Protein AF-0000000073397667 (afdb_homodimer)

Foldseek 3Di:
DDDDDDPCLQFPKAFDDKDWDDDDPVWTKMKTWIQGSVGDIDIAIAIEAQAKEFEWEAEPVQKTKWKWFDDVVVGGTAIATFMDGDDPPDDHVNRHQVRCCQAFVKGAFKKFWQDKDDPDPRHYPYIYTYIYGYRIDHGDHHYDPPGDMDMDIDHLVRLVVCLVVVVHDDPVRNVNSVSVVCPVVVVDDTDDMDGD/DDDDDDPCLQFPKAFDDKDWDDDDPVWTKMKTWIQGSVGDIDIAIAIEAQAKEFEWEAEPVQKTKWKWFDDVVVGGTAIATFMDGDDPPDDHVNRHQVRCCQAFVKGAFKKFWQDKDDPDPRHYPYIYTYIYGYRIDHGDHHYDPPGDMDMDIDHLVRLVVCLVVVVHDDVVRNVNSVSVVCPVVVVDDTDDMDGD

Solvent-accessible surface area (backbone atoms only — not comparable to full-atom values): 21170 Å² total; per-residue (Å²): 130,83,75,77,84,84,56,52,93,68,37,47,65,41,82,75,44,77,42,81,75,42,83,55,97,83,49,35,31,35,42,27,38,27,33,41,68,86,63,48,74,48,80,46,57,33,34,62,49,83,28,30,25,33,38,45,40,36,44,96,86,59,36,32,53,34,31,36,33,46,25,71,50,68,70,44,67,42,68,36,49,47,56,44,67,47,51,92,95,52,53,68,66,60,39,40,55,50,36,39,23,27,73,66,10,30,47,56,54,34,35,26,68,66,48,55,36,23,50,40,49,81,38,22,42,35,37,36,40,34,30,41,29,30,67,64,41,87,57,69,58,53,65,56,92,91,58,60,71,46,75,49,73,44,44,64,69,51,50,53,49,33,41,67,71,48,74,40,29,43,41,68,42,49,50,50,51,56,50,47,51,34,41,76,72,56,78,40,76,76,64,69,79,40,68,127,130,82,74,78,84,85,56,53,92,68,37,46,65,42,82,73,45,77,40,82,76,41,83,55,98,83,49,35,31,35,42,26,38,28,34,40,66,86,63,48,74,47,80,47,55,30,35,62,49,83,29,31,26,33,37,44,40,37,44,94,87,61,34,31,53,34,31,38,33,46,25,70,49,68,70,45,68,41,67,34,49,45,58,45,68,46,53,91,93,52,52,68,65,60,40,38,55,50,37,40,23,27,72,65,9,31,47,57,54,34,35,27,65,66,49,56,35,24,51,41,50,81,38,24,42,36,38,34,40,34,30,42,30,30,67,64,42,87,58,68,59,53,65,55,91,92,59,62,72,45,74,50,75,46,45,63,69,50,51,54,49,33,41,66,71,47,75,39,29,44,40,67,41,47,50,51,51,55,49,47,52,33,42,75,73,56,79,39,77,77,63,69,79,40,66,127

pLDDT: mean 97.33, std 3.92, range [56.72, 98.94]

Organism: Burkholderia thailandensis (strain ATCC 700388 / DSM 13276 / CCUG 48851 / CIP 106301 / E264) (NCBI:txid271848)

Secondary structure (DSSP, 8-state):
-PPPP--HHHH--EEEEEEEEEE-SS-EEEEEEEE-TTS-EEEEEEEE---EEEEEEB-TTS-EEEEEEEETTTTEEEEE--EEEPPTT--HHHHHHHHHHHHH--EEEEEEEEEEEBS-TTTB---EEEEEEEEEE-----PPTT--EEEEEE-HHHHHHHHHTTS--BHHHHHHHHHHHHHHHTSS----EE--/-PPPP--HHHH--EEEEEEEEEE-SS-EEEEEEEE-TTS-EEEEEEEE---EEEEEEB-TTS-EEEEEEEETTTTEEEEE--EEEPPTT--HHHHHHHHHHHHH--EEEEEEEEEEEBS-TTTB---EEEEEEEEEE-----PPTT--EEEEEE-HHHHHHHHHTTS--BHHHHHHHHHHHHHHHTSS----EE--

Sequence (392 aa):
MADLPNHDATLTETCIESEPVYDGSFLKVKRDTVRLPDGKHATREYVTHPGAVMVIPLFDDGRVLMESQYRYPIGKVMAEFPAGKLDPDEGALACAVRELREETGYTAREYVFLTRIHPIISYSTEFIDIYLARGLTAGERKLDDGEFLETFTATLPDLLEWVRTGQITDVKTIIGTMWLEKAMSGAWPLGSVIRPMADLPNHDATLTETCIESEPVYDGSFLKVKRDTVRLPDGKHATREYVTHPGAVMVIPLFDDGRVLMESQYRYPIGKVMAEFPAGKLDPDEGALACAVRELREETGYTAREYVFLTRIHPIISYSTEFIDIYLARGLTAGERKLDDGEFLETFTATLPDLLEWVRTGQITDVKTIIGTMWLEKAMSGAWPLGSVIRP

Structure (mmCIF, N/CA/C/O backbone):
data_AF-0000000073397667-model_v1
#
loop_
_entity.id
_entity.type
_entity.pdbx_description
1 polymer 'GDP-mannose pyrophosphatase'
#
loop_
_atom_site.group_PDB
_atom_site.id
_atom_site.type_symbol
_atom_site.label_atom_id
_atom_site.label_alt_id
_atom_site.label_comp_id
_atom_site.label_asym_id
_atom_site.label_entity_id
_atom_site.label_seq_id
_atom_site.pdbx_PDB_ins_code
_atom_site.Cartn_x
_atom_site.Cartn_y
_atom_site.Cartn_z
_atom_site.occupancy
_atom_site.B_iso_or_equiv
_atom_site.auth_seq_id
_atom_site.auth_comp_id
_atom_site.auth_asym_id
_atom_site.auth_atom_id
_atom_site.pdbx_PDB_model_num
ATOM 1 N N . MET A 1 1 ? 17.766 4.094 18.828 1 56.72 1 MET A N 1
ATOM 2 C CA . MET A 1 1 ? 16.844 4.441 17.766 1 56.72 1 MET A CA 1
ATOM 3 C C . MET A 1 1 ? 15.578 5.102 18.312 1 56.72 1 MET A C 1
ATOM 5 O O . MET A 1 1 ? 15.094 4.723 19.391 1 56.72 1 MET A O 1
ATOM 9 N N . ALA A 1 2 ? 15.203 6.266 17.719 1 76.38 2 ALA A N 1
ATOM 10 C CA . ALA A 1 2 ? 14.141 7.059 18.328 1 76.38 2 ALA A CA 1
ATOM 11 C C . ALA A 1 2 ? 12.781 6.383 18.156 1 76.38 2 ALA A C 1
ATOM 13 O O . ALA A 1 2 ? 12.516 5.773 17.109 1 76.38 2 ALA A O 1
ATOM 14 N N . ASP A 1 3 ? 12.094 6.223 19.219 1 90.75 3 ASP A N 1
ATOM 15 C CA . ASP A 1 3 ? 10.711 5.75 19.172 1 90.75 3 ASP A CA 1
ATOM 16 C C . ASP A 1 3 ? 9.805 6.781 18.516 1 90.75 3 ASP A C 1
ATOM 18 O O . ASP A 1 3 ? 10.117 7.973 18.484 1 90.75 3 ASP A O 1
ATOM 22 N N . LEU A 1 4 ? 8.812 6.215 17.844 1 95.62 4 LEU A N 1
ATOM 23 C CA . LEU A 1 4 ? 7.773 7.117 17.344 1 95.62 4 LEU A CA 1
ATOM 24 C C . LEU A 1 4 ? 7.133 7.891 18.5 1 95.62 4 LEU A C 1
ATOM 26 O O . LEU A 1 4 ? 6.988 7.363 19.594 1 95.62 4 LEU A O 1
ATOM 30 N N . PRO A 1 5 ? 6.805 9.141 18.219 1 94.81 5 PRO A N 1
ATOM 31 C CA . PRO A 1 5 ? 6.047 9.844 19.25 1 94.81 5 PRO A CA 1
ATOM 32 C C . PRO A 1 5 ? 4.715 9.164 19.562 1 94.81 5 PRO A C 1
ATOM 34 O O . PRO A 1 5 ? 4.078 8.609 18.672 1 94.81 5 PRO A O 1
ATOM 37 N N . ASN A 1 6 ? 4.375 9.18 20.844 1 95 6 ASN A N 1
ATOM 38 C CA . ASN A 1 6 ? 3.102 8.617 21.266 1 95 6 ASN A CA 1
ATOM 39 C C . ASN A 1 6 ? 2.039 9.703 21.438 1 95 6 ASN A C 1
ATOM 41 O O . ASN A 1 6 ? 2.094 10.492 22.375 1 95 6 ASN A O 1
ATOM 45 N N . HIS A 1 7 ? 1.062 9.719 20.547 1 96.31 7 HIS A N 1
ATOM 46 C CA . HIS A 1 7 ? -0.001 10.711 20.594 1 96.31 7 HIS A CA 1
ATOM 47 C C . HIS A 1 7 ? -1.364 10.062 20.781 1 96.31 7 HIS A C 1
ATOM 49 O O . HIS A 1 7 ? -2.393 10.641 20.438 1 96.31 7 HIS A O 1
ATOM 55 N N . ASP A 1 8 ? -1.422 8.852 21.312 1 95.56 8 ASP A N 1
ATOM 56 C CA . ASP A 1 8 ? -2.643 8.062 21.453 1 95.56 8 ASP A CA 1
ATOM 57 C C . ASP A 1 8 ? -3.674 8.805 22.312 1 95.56 8 ASP A C 1
ATOM 59 O O . ASP A 1 8 ? -4.859 8.82 21.969 1 95.56 8 ASP A O 1
ATOM 63 N N . ALA A 1 9 ? -3.227 9.414 23.375 1 93.5 9 ALA A N 1
ATOM 64 C CA . ALA A 1 9 ? -4.125 10.047 24.344 1 93.5 9 ALA A CA 1
ATOM 65 C C . ALA A 1 9 ? -4.895 11.203 23.703 1 93.5 9 ALA A C 1
ATOM 67 O O . ALA A 1 9 ? -6.043 11.469 24.047 1 93.5 9 ALA A O 1
ATOM 68 N N . THR A 1 10 ? -4.293 11.773 22.672 1 96.06 10 THR A N 1
ATOM 69 C CA . THR A 1 10 ? -4.879 13.008 22.156 1 96.06 10 THR A CA 1
ATOM 70 C C . THR A 1 10 ? -5.605 12.742 20.828 1 96.06 10 THR A C 1
ATOM 72 O O . THR A 1 10 ? -6.414 13.562 20.391 1 96.06 10 THR A O 1
ATOM 75 N N . LEU A 1 11 ? -5.355 11.547 20.234 1 98.12 11 LEU A N 1
ATOM 76 C CA . LEU A 1 11 ? -5.812 11.422 18.859 1 98.12 11 LEU A CA 1
ATOM 77 C C . LEU A 1 11 ? -6.82 10.281 18.719 1 98.12 11 LEU A C 1
ATOM 79 O O . LEU A 1 11 ? -7.531 10.195 17.719 1 98.12 11 LEU A O 1
ATOM 83 N N . THR A 1 12 ? -6.91 9.469 19.688 1 98.25 12 THR A N 1
ATOM 84 C CA . THR A 1 12 ? -7.652 8.219 19.547 1 98.25 12 THR A CA 1
ATOM 85 C C . THR A 1 12 ? -9.148 8.484 19.422 1 98.25 12 THR A C 1
ATOM 87 O O . THR A 1 12 ? -9.695 9.328 20.125 1 98.25 12 THR A O 1
ATOM 90 N N . GLU A 1 13 ? -9.766 7.789 18.516 1 98.38 13 GLU A N 1
ATOM 91 C CA . GLU A 1 13 ? -11.219 7.758 18.359 1 98.38 13 GLU A CA 1
ATOM 92 C C . GLU A 1 13 ? -11.812 6.512 19.016 1 98.38 13 GLU A C 1
ATOM 94 O O . GLU A 1 13 ? -11.164 5.473 19.094 1 98.38 13 GLU A O 1
ATOM 99 N N . THR A 1 14 ? -13.047 6.676 19.406 1 98.06 14 THR A N 1
ATOM 100 C CA . THR A 1 14 ? -13.703 5.551 20.062 1 98.06 14 THR A CA 1
ATOM 101 C C . THR A 1 14 ? -14.992 5.18 19.344 1 98.06 14 THR A C 1
ATOM 103 O O . THR A 1 14 ? -15.805 6.051 19.031 1 98.06 14 THR A O 1
ATOM 106 N N . CYS A 1 15 ? -15.188 3.949 19.156 1 98.5 15 CYS A N 1
ATOM 107 C CA . CYS A 1 15 ? -16.406 3.465 18.516 1 98.5 15 CYS A CA 1
ATOM 108 C C . CYS A 1 15 ? -17.594 3.588 19.438 1 98.5 15 CYS A C 1
ATOM 110 O O . CYS A 1 15 ? -17.531 3.178 20.609 1 98.5 15 CYS A O 1
ATOM 112 N N . ILE A 1 16 ? -18.625 4.113 18.969 1 98.62 16 ILE A N 1
ATOM 113 C CA . ILE A 1 16 ? -19.891 4.227 19.703 1 98.62 16 ILE A CA 1
ATOM 114 C C . ILE A 1 16 ? -20.875 3.178 19.203 1 98.62 16 ILE A C 1
ATOM 116 O O . ILE A 1 16 ? -21.547 2.518 20 1 98.62 16 ILE A O 1
ATOM 120 N N . GLU A 1 17 ? -21 3.111 17.891 1 98.56 17 GLU A N 1
ATOM 121 C CA . GLU A 1 17 ? -21.906 2.174 17.234 1 98.56 17 GLU A CA 1
ATOM 122 C C . GLU A 1 17 ? -21.312 1.657 15.93 1 98.56 17 GLU A C 1
ATOM 124 O O . GLU A 1 17 ? -20.656 2.404 15.203 1 98.56 17 GLU A O 1
ATOM 129 N N . SER A 1 18 ? -21.594 0.411 15.688 1 98.62 18 SER A N 1
ATOM 130 C CA . SER A 1 18 ? -21.109 -0.232 14.469 1 98.62 18 SER A CA 1
ATOM 131 C C . SER A 1 18 ? -22.219 -0.971 13.742 1 98.62 18 SER A C 1
ATOM 133 O O . SER A 1 18 ? -23.031 -1.655 14.375 1 98.62 18 SER A O 1
ATOM 135 N N . GLU A 1 19 ? -22.188 -0.852 12.43 1 98.25 19 GLU A N 1
ATOM 136 C CA . GLU A 1 19 ? -23.219 -1.538 11.648 1 98.25 19 GLU A CA 1
ATOM 137 C C . GLU A 1 19 ? -22.656 -2.014 10.305 1 98.25 19 GLU A C 1
ATOM 139 O O . GLU A 1 19 ? -22.016 -1.243 9.586 1 98.25 19 GLU A O 1
ATOM 144 N N . PRO A 1 20 ? -22.906 -3.24 9.961 1 98.56 20 PRO A N 1
ATOM 145 C CA . PRO A 1 20 ? -22.625 -3.648 8.578 1 98.56 20 PRO A CA 1
ATOM 146 C C . PRO A 1 20 ? -23.547 -2.99 7.562 1 98.56 20 PRO A C 1
ATOM 148 O O . PRO A 1 20 ? -24.766 -3.008 7.73 1 98.56 20 PRO A O 1
ATOM 151 N N . VAL A 1 21 ? -23 -2.367 6.5 1 98.69 21 VAL A N 1
ATOM 152 C CA . VAL A 1 21 ? -23.859 -1.616 5.594 1 98.69 21 VAL A CA 1
ATOM 153 C C . VAL A 1 21 ? -23.797 -2.234 4.199 1 98.69 21 VAL A C 1
ATOM 155 O O . VAL A 1 21 ? -24.656 -1.963 3.355 1 98.69 21 VAL A O 1
ATOM 158 N N . TYR A 1 22 ? -22.859 -2.986 3.881 1 98.62 22 TYR A N 1
ATOM 159 C CA . TYR A 1 22 ? -22.766 -3.742 2.637 1 98.62 22 TYR A CA 1
ATOM 160 C C . TYR A 1 22 ? -22.109 -5.102 2.871 1 98.62 22 TYR A C 1
ATOM 162 O O . TYR A 1 22 ? -20.984 -5.18 3.387 1 98.62 22 TYR A O 1
ATOM 170 N N . ASP A 1 23 ? -22.75 -6.176 2.518 1 98.25 23 ASP A N 1
ATOM 171 C CA . ASP A 1 23 ? -22.297 -7.555 2.688 1 98.25 23 ASP A CA 1
ATOM 172 C C . ASP A 1 23 ? -22.297 -8.297 1.354 1 98.25 23 ASP A C 1
ATOM 174 O O . ASP A 1 23 ? -23.125 -9.18 1.13 1 98.25 23 ASP A O 1
ATOM 178 N N . GLY A 1 24 ? -21.312 -7.918 0.524 1 97.56 24 GLY A N 1
ATOM 179 C CA . GLY A 1 24 ? -21.172 -8.539 -0.784 1 97.56 24 GLY A CA 1
ATOM 180 C C . GLY A 1 24 ? -20.469 -9.883 -0.739 1 97.56 24 GLY A C 1
ATOM 181 O O . GLY A 1 24 ? -20.094 -10.359 0.335 1 97.56 24 GLY A O 1
ATOM 182 N N . SER A 1 25 ? -20.375 -10.5 -1.89 1 95.81 25 SER A N 1
ATOM 183 C CA . SER A 1 25 ? -19.703 -11.797 -1.963 1 95.81 25 SER A CA 1
ATOM 184 C C . SER A 1 25 ? -18.203 -11.664 -1.738 1 95.81 25 SER A C 1
ATOM 186 O O . SER A 1 25 ? -17.562 -12.594 -1.252 1 95.81 25 SER A O 1
ATOM 188 N N . PHE A 1 26 ? -17.672 -10.523 -2.109 1 96.5 26 PHE A N 1
ATOM 189 C CA . PHE A 1 26 ? -16.234 -10.297 -2.039 1 96.5 26 PHE A CA 1
ATOM 190 C C . PHE A 1 26 ? -15.898 -9.211 -1.025 1 96.5 26 PHE A C 1
ATOM 192 O O . PHE A 1 26 ? -14.984 -9.367 -0.216 1 96.5 26 PHE A O 1
ATOM 199 N N . LEU A 1 27 ? -16.672 -8.117 -0.937 1 98.31 27 LEU A N 1
ATOM 200 C CA . LEU A 1 27 ? -16.406 -6.977 -0.066 1 98.31 27 LEU A CA 1
ATOM 201 C C . LEU A 1 27 ? -17.422 -6.918 1.067 1 98.31 27 LEU A C 1
ATOM 203 O O . LEU A 1 27 ? -18.609 -7.176 0.854 1 98.31 27 LEU A O 1
ATOM 207 N N . LYS A 1 28 ? -16.953 -6.527 2.191 1 98.62 28 LYS A N 1
ATOM 208 C CA . LYS A 1 28 ? -17.781 -6.191 3.346 1 98.62 28 LYS A CA 1
ATOM 209 C C . LYS A 1 28 ? -17.484 -4.777 3.84 1 98.62 28 LYS A C 1
ATOM 211 O O . LYS A 1 28 ? -16.328 -4.41 4.035 1 98.62 28 LYS A O 1
ATOM 216 N N . VAL A 1 29 ? -18.547 -3.979 4.043 1 98.88 29 VAL A N 1
ATOM 217 C CA . VAL A 1 29 ? -18.359 -2.596 4.477 1 98.88 29 VAL A CA 1
ATOM 218 C C . VAL A 1 29 ? -19.109 -2.367 5.789 1 98.88 29 VAL A C 1
ATOM 220 O O . VAL A 1 29 ? -20.25 -2.797 5.945 1 98.88 29 VAL A O 1
ATOM 223 N N . LYS A 1 30 ? -18.453 -1.734 6.691 1 98.88 30 LYS A N 1
ATOM 224 C CA . LYS A 1 30 ? -19.078 -1.259 7.926 1 98.88 30 LYS A CA 1
ATOM 225 C C . LYS A 1 30 ? -19.141 0.265 7.953 1 98.88 30 LYS A C 1
ATOM 227 O O . LYS A 1 30 ? -18.359 0.941 7.281 1 98.88 30 LYS A O 1
ATOM 232 N N . ARG A 1 31 ? -20.094 0.757 8.664 1 98.81 31 ARG A N 1
ATOM 233 C CA . ARG A 1 31 ? -20.234 2.166 9.023 1 98.81 31 ARG A CA 1
ATOM 234 C C . ARG A 1 31 ? -20.359 2.34 10.531 1 98.81 31 ARG A C 1
ATOM 236 O O . ARG A 1 31 ? -21.312 1.836 11.141 1 98.81 31 ARG A O 1
ATOM 243 N N . ASP A 1 32 ? -19.469 3.061 11.062 1 98.81 32 ASP A N 1
ATOM 244 C CA . ASP A 1 32 ? -19.453 3.246 12.508 1 98.81 32 ASP A CA 1
ATOM 245 C C . ASP A 1 32 ? -19.656 4.715 12.875 1 98.81 32 ASP A C 1
ATOM 247 O O . ASP A 1 32 ? -19.281 5.605 12.109 1 98.81 32 ASP A O 1
ATOM 251 N N . THR A 1 33 ? -20.359 4.922 13.93 1 98.69 33 THR A N 1
ATOM 252 C CA . THR A 1 33 ? -20.312 6.211 14.609 1 98.69 33 THR A CA 1
ATOM 253 C C . THR A 1 33 ? -19.219 6.234 15.664 1 98.69 33 THR A C 1
ATOM 255 O O . THR A 1 33 ? -19.094 5.312 16.469 1 98.69 33 THR A O 1
ATOM 258 N N . VAL A 1 34 ? -18.438 7.285 15.609 1 98.56 34 VAL A N 1
ATOM 259 C CA . VAL A 1 34 ? -17.297 7.336 16.531 1 98.56 34 VAL A CA 1
ATOM 260 C C . VAL A 1 34 ? -17.328 8.648 17.312 1 98.56 34 VAL A C 1
ATOM 262 O O . VAL A 1 34 ? -17.938 9.625 16.875 1 98.56 34 VAL A O 1
ATOM 265 N N . ARG A 1 35 ? -16.75 8.609 18.469 1 98.56 35 ARG A N 1
ATOM 266 C CA . ARG A 1 35 ? -16.438 9.82 19.219 1 98.56 35 ARG A CA 1
ATOM 267 C C . ARG A 1 35 ? -15.023 10.312 18.906 1 98.56 35 ARG A C 1
ATOM 269 O O . ARG A 1 35 ? -14.055 9.555 19.016 1 98.56 35 ARG A O 1
ATOM 276 N N . LEU A 1 36 ? -14.977 11.531 18.547 1 98.19 36 LEU A N 1
ATOM 277 C CA . LEU A 1 36 ? -13.703 12.172 18.219 1 98.19 36 LEU A CA 1
ATOM 278 C C . LEU A 1 36 ? -13.016 12.688 19.484 1 98.19 36 LEU A C 1
ATOM 280 O O . LEU A 1 36 ? -13.617 12.703 20.562 1 98.19 36 LEU A O 1
ATOM 284 N N . PRO A 1 37 ? -11.734 13.062 19.359 1 96.94 37 PRO A N 1
ATOM 285 C CA . PRO A 1 37 ? -11 13.57 20.516 1 96.94 37 PRO A CA 1
ATOM 286 C C . PRO A 1 37 ? -11.688 14.766 21.172 1 96.94 37 PRO A C 1
ATOM 288 O O . PRO A 1 37 ? -11.57 14.961 22.391 1 96.94 37 PRO A O 1
ATOM 291 N N . ASP A 1 38 ? -12.43 15.508 20.453 1 96.69 38 ASP A N 1
ATOM 292 C CA . ASP A 1 38 ? -13.086 16.688 21 1 96.69 38 ASP A CA 1
ATOM 293 C C . ASP A 1 38 ? -14.477 16.344 21.531 1 96.69 38 ASP A C 1
ATOM 295 O O . ASP A 1 38 ? -15.234 17.234 21.922 1 96.69 38 ASP A O 1
ATOM 299 N N . GLY A 1 39 ? -14.812 15.133 21.375 1 96.94 39 GLY A N 1
ATOM 300 C CA . GLY A 1 39 ? -16.078 14.688 21.938 1 96.94 39 GLY A CA 1
ATOM 301 C C . GLY A 1 39 ? -17.188 14.625 20.906 1 96.94 39 GLY A C 1
ATOM 302 O O . GLY A 1 39 ? -18.219 13.984 21.141 1 96.94 39 GLY A O 1
ATOM 303 N N . LYS A 1 40 ? -17.031 15.273 19.812 1 97.75 40 LYS A N 1
ATOM 304 C CA . LYS A 1 40 ? -18.047 15.242 18.766 1 97.75 40 LYS A CA 1
ATOM 305 C C . LYS A 1 40 ? -18.109 13.859 18.109 1 97.75 40 LYS A C 1
ATOM 307 O O . LYS A 1 40 ? -17.234 13.023 18.328 1 97.75 40 LYS A O 1
ATOM 312 N N . HIS A 1 41 ? -19.188 13.695 17.469 1 97.88 41 HIS A N 1
ATOM 313 C CA . HIS A 1 41 ? -19.375 12.422 16.781 1 97.88 41 HIS A CA 1
ATOM 314 C C . HIS A 1 41 ? -19.109 12.562 15.289 1 97.88 41 HIS A C 1
ATOM 316 O O . HIS A 1 41 ? -19.312 13.625 14.711 1 97.88 41 HIS A O 1
ATOM 322 N N . ALA A 1 42 ? -18.641 11.469 14.695 1 97.62 42 ALA A N 1
ATOM 323 C CA . ALA A 1 42 ? -18.406 11.383 13.258 1 97.62 42 ALA A CA 1
ATOM 324 C C . ALA A 1 42 ? -18.688 9.969 12.742 1 97.62 42 ALA A C 1
ATOM 326 O O . ALA A 1 42 ? -18.891 9.047 13.531 1 97.62 42 ALA A O 1
ATOM 327 N N . THR A 1 43 ? -18.797 9.867 11.438 1 97.88 43 THR A N 1
ATOM 328 C CA . THR A 1 43 ? -19.031 8.586 10.789 1 97.88 43 THR A CA 1
ATOM 329 C C . THR A 1 43 ? -17.75 8.062 10.141 1 97.88 43 THR A C 1
ATOM 331 O O . THR A 1 43 ? -17.016 8.828 9.516 1 97.88 43 THR A O 1
ATOM 334 N N . ARG A 1 44 ? -17.469 6.773 10.367 1 98.44 44 ARG A N 1
ATOM 335 C CA . ARG A 1 44 ? -16.406 6.062 9.688 1 98.44 44 ARG A CA 1
ATOM 336 C C . ARG A 1 44 ? -16.953 4.926 8.836 1 98.44 44 ARG A C 1
ATOM 338 O O . ARG A 1 44 ? -17.703 4.078 9.328 1 98.44 44 ARG A O 1
ATOM 345 N N . GLU A 1 45 ? -16.625 4.934 7.566 1 98.81 45 GLU A N 1
ATOM 346 C CA . GLU A 1 45 ? -16.906 3.828 6.656 1 98.81 45 GLU A CA 1
ATOM 347 C C . GLU A 1 45 ? -15.633 3.111 6.238 1 98.81 45 GLU A C 1
ATOM 349 O O . GLU A 1 45 ? -14.656 3.752 5.84 1 98.81 45 GLU A O 1
ATOM 354 N N . TYR A 1 46 ? -15.633 1.78 6.34 1 98.88 46 TYR A N 1
ATOM 355 C CA . TYR A 1 46 ? -14.414 1.053 6.008 1 98.88 46 TYR A CA 1
ATOM 356 C C . TYR A 1 46 ? -14.727 -0.384 5.605 1 98.88 46 TYR A C 1
ATOM 358 O O . TYR A 1 46 ? -15.781 -0.917 5.961 1 98.88 46 TYR A O 1
ATOM 366 N N . VAL A 1 47 ? -13.852 -0.961 4.824 1 98.88 47 VAL A N 1
ATOM 367 C CA . VAL A 1 47 ? -13.906 -2.355 4.398 1 98.88 47 VAL A CA 1
ATOM 368 C C . VAL A 1 47 ? -13.273 -3.246 5.465 1 98.88 47 VAL A C 1
ATOM 370 O O . VAL A 1 47 ? -12.188 -2.945 5.969 1 98.88 47 VAL A O 1
ATOM 373 N N . THR A 1 48 ? -13.953 -4.305 5.828 1 98.5 48 THR A N 1
ATOM 374 C CA . THR A 1 48 ? -13.328 -5.32 6.664 1 98.5 48 THR A CA 1
ATOM 375 C C . THR A 1 48 ? -12.68 -6.402 5.809 1 98.5 48 THR A C 1
ATOM 377 O O . THR A 1 48 ? -13.242 -6.824 4.797 1 98.5 48 THR A O 1
ATOM 380 N N . HIS A 1 49 ? -11.539 -6.836 6.145 1 98.12 49 HIS A N 1
ATOM 381 C CA . HIS A 1 49 ? -10.727 -7.758 5.363 1 98.12 49 HIS A CA 1
ATOM 382 C C . HIS A 1 49 ? -10.031 -8.781 6.258 1 98.12 49 HIS A C 1
ATOM 384 O O . HIS A 1 49 ? -9.555 -8.438 7.344 1 98.12 49 HIS A O 1
ATOM 390 N N . PRO A 1 50 ? -9.93 -10.023 5.863 1 97 50 PRO A N 1
ATOM 391 C CA . PRO A 1 50 ? -9.344 -11.055 6.719 1 97 50 PRO A CA 1
ATOM 392 C C . PRO A 1 50 ? -7.82 -10.969 6.789 1 97 50 PRO A C 1
ATOM 394 O O . PRO A 1 50 ? -7.199 -11.633 7.625 1 97 50 PRO A O 1
ATOM 397 N N . GLY A 1 51 ? -7.195 -10.133 5.953 1 97.56 51 GLY A N 1
ATOM 398 C CA . GLY A 1 51 ? -5.75 -10.117 5.789 1 97.56 51 GLY A CA 1
ATOM 399 C C . GLY A 1 51 ? -5.27 -10.969 4.629 1 97.56 51 GLY A C 1
ATOM 400 O O . GLY A 1 51 ? -6.047 -11.734 4.051 1 97.56 51 GLY A O 1
ATOM 401 N N . ALA A 1 52 ? -4.039 -10.797 4.262 1 98.62 52 ALA A N 1
ATOM 402 C CA . ALA A 1 52 ? -3.461 -11.516 3.133 1 98.62 52 ALA A CA 1
ATOM 403 C C . ALA A 1 52 ? -1.969 -11.766 3.34 1 98.62 52 ALA A C 1
ATOM 405 O O . ALA A 1 52 ? -1.39 -11.305 4.328 1 98.62 52 ALA A O 1
ATOM 406 N N . VAL A 1 53 ? -1.431 -12.539 2.449 1 98.81 53 VAL A N 1
ATOM 407 C CA . VAL A 1 53 ? 0.012 -12.75 2.395 1 98.81 53 VAL A CA 1
ATOM 408 C C . VAL A 1 53 ? 0.516 -12.5 0.973 1 98.81 53 VAL A C 1
ATOM 410 O O . VAL A 1 53 ? -0.247 -12.617 0.01 1 98.81 53 VAL A O 1
ATOM 413 N N . MET A 1 54 ? 1.702 -12.109 0.892 1 98.94 54 MET A N 1
ATOM 414 C CA . MET A 1 54 ? 2.471 -12.141 -0.35 1 98.94 54 MET A CA 1
ATOM 415 C C . MET A 1 54 ? 3.779 -12.898 -0.161 1 98.94 54 MET A C 1
ATOM 417 O O . MET A 1 54 ? 4.418 -12.797 0.888 1 98.94 54 MET A O 1
ATOM 421 N N . VAL A 1 55 ? 4.188 -13.594 -1.151 1 98.94 55 VAL A N 1
ATOM 422 C CA . VAL A 1 55 ? 5.422 -14.367 -1.109 1 98.94 55 VAL A CA 1
ATOM 423 C C . VAL A 1 55 ? 6.367 -13.898 -2.213 1 98.94 55 VAL A C 1
ATOM 425 O O . VAL A 1 55 ? 5.941 -13.664 -3.346 1 98.94 55 VAL A O 1
ATOM 428 N N . ILE A 1 56 ? 7.582 -13.719 -1.862 1 98.94 56 ILE A N 1
ATOM 429 C CA . ILE A 1 56 ? 8.641 -13.484 -2.836 1 98.94 56 ILE A CA 1
ATOM 430 C C . ILE A 1 56 ? 9.43 -14.773 -3.061 1 98.94 56 ILE A C 1
ATOM 432 O O . ILE A 1 56 ? 10.312 -15.117 -2.271 1 98.94 56 ILE A O 1
ATOM 436 N N . PRO A 1 57 ? 9.117 -15.469 -4.094 1 98.94 57 PRO A N 1
ATOM 437 C CA . PRO A 1 57 ? 9.898 -16.672 -4.395 1 98.94 57 PRO A CA 1
ATOM 438 C C . PRO A 1 57 ? 11.25 -16.359 -5.016 1 98.94 57 PRO A C 1
ATOM 440 O O . PRO A 1 57 ? 11.32 -15.812 -6.121 1 98.94 57 PRO A O 1
ATOM 443 N N . LEU A 1 58 ? 12.266 -16.719 -4.379 1 98.94 58 LEU A N 1
ATOM 444 C CA . LEU A 1 58 ? 13.633 -16.422 -4.801 1 98.94 58 LEU A CA 1
ATOM 445 C C . LEU A 1 58 ? 14.359 -17.703 -5.203 1 98.94 58 LEU A C 1
ATOM 447 O O . LEU A 1 58 ? 14.586 -18.578 -4.371 1 98.94 58 LEU A O 1
ATOM 451 N N . PHE A 1 59 ? 14.711 -17.766 -6.48 1 98.81 59 PHE A N 1
ATOM 452 C CA . PHE A 1 59 ? 15.469 -18.906 -6.992 1 98.81 59 PHE A CA 1
ATOM 453 C C . PHE A 1 59 ? 16.922 -18.844 -6.527 1 98.81 59 PHE A C 1
ATOM 455 O O . PHE A 1 59 ? 17.422 -17.766 -6.184 1 98.81 59 PHE A O 1
ATOM 462 N N . ASP A 1 60 ? 17.625 -19.953 -6.66 1 98 60 ASP A N 1
ATOM 463 C CA . ASP A 1 60 ? 19.016 -20.047 -6.242 1 98 60 ASP A CA 1
ATOM 464 C C . ASP A 1 60 ? 19.906 -19.141 -7.094 1 98 60 ASP A C 1
ATOM 466 O O . ASP A 1 60 ? 20.953 -18.672 -6.629 1 98 60 ASP A O 1
ATOM 470 N N . ASP A 1 61 ? 19.484 -18.875 -8.281 1 97.94 61 ASP A N 1
ATOM 471 C CA . ASP A 1 61 ? 20.328 -18.078 -9.18 1 97.94 61 ASP A CA 1
ATOM 472 C C . ASP A 1 61 ? 20.062 -16.578 -8.984 1 97.94 61 ASP A C 1
ATOM 474 O O . ASP A 1 61 ? 20.609 -15.75 -9.719 1 97.94 61 ASP A O 1
ATOM 478 N N . GLY A 1 62 ? 19.156 -16.266 -8.102 1 97.75 62 GLY A N 1
ATOM 479 C CA . GLY A 1 62 ? 18.938 -14.867 -7.762 1 97.75 62 GLY A CA 1
ATOM 480 C C . GLY A 1 62 ? 17.719 -14.273 -8.445 1 97.75 62 GLY A C 1
ATOM 481 O O . GLY A 1 62 ? 17.297 -13.156 -8.125 1 97.75 62 GLY A O 1
ATOM 482 N N . ARG A 1 63 ? 17.109 -15.016 -9.398 1 98.5 63 ARG A N 1
ATOM 483 C CA . ARG A 1 63 ? 15.883 -14.539 -10.039 1 98.5 63 ARG A CA 1
ATOM 484 C C . ARG A 1 63 ? 14.68 -14.758 -9.133 1 98.5 63 ARG A C 1
ATOM 486 O O . ARG A 1 63 ? 14.727 -15.586 -8.219 1 98.5 63 ARG A O 1
ATOM 493 N N . VAL A 1 64 ? 13.648 -13.984 -9.367 1 98.88 64 VAL A N 1
ATOM 494 C CA . VAL A 1 64 ? 12.406 -14.156 -8.625 1 98.88 64 VAL A CA 1
ATOM 495 C C . VAL A 1 64 ? 11.297 -14.602 -9.57 1 98.88 64 VAL A C 1
ATOM 497 O O . VAL A 1 64 ? 11.367 -14.375 -10.773 1 98.88 64 VAL A O 1
ATOM 500 N N . LEU A 1 65 ? 10.336 -15.281 -9 1 98.88 65 LEU A N 1
ATOM 501 C CA . LEU A 1 65 ? 9.141 -15.672 -9.734 1 98.88 65 LEU A CA 1
ATOM 502 C C . LEU A 1 65 ? 8.023 -14.648 -9.531 1 98.88 65 LEU A C 1
ATOM 504 O O . LEU A 1 65 ? 7.664 -14.336 -8.391 1 98.88 65 LEU A O 1
ATOM 508 N N . MET A 1 66 ? 7.477 -14.125 -10.641 1 98.75 66 MET A N 1
ATOM 509 C CA . MET A 1 66 ? 6.406 -13.133 -10.641 1 98.75 66 MET A CA 1
ATOM 510 C C . MET A 1 66 ? 5.164 -13.68 -11.344 1 98.75 66 MET A C 1
ATOM 512 O O . MET A 1 66 ? 5.207 -14.75 -11.945 1 98.75 66 MET A O 1
ATOM 516 N N . GLU A 1 67 ? 4.129 -12.898 -11.211 1 98.44 67 GLU A N 1
ATOM 517 C CA . GLU A 1 67 ? 2.898 -13.195 -11.93 1 98.44 67 GLU A CA 1
ATOM 518 C C . GLU A 1 67 ? 2.373 -11.969 -12.664 1 98.44 67 GLU A C 1
ATOM 520 O O . GLU A 1 67 ? 2.533 -10.836 -12.188 1 98.44 67 GLU A O 1
ATOM 525 N N . SER A 1 68 ? 1.768 -12.227 -13.836 1 98.5 68 SER A N 1
ATOM 526 C CA . SER A 1 68 ? 0.887 -11.273 -14.508 1 98.5 68 SER A CA 1
ATOM 527 C C . SER A 1 68 ? -0.58 -11.617 -14.273 1 98.5 68 SER A C 1
ATOM 529 O O . SER A 1 68 ? -0.987 -12.766 -14.461 1 98.5 68 SER A O 1
ATOM 531 N N . GLN A 1 69 ? -1.296 -10.734 -13.883 1 98.38 69 GLN A N 1
ATOM 532 C CA . GLN A 1 69 ? -2.723 -10.938 -13.648 1 98.38 69 GLN A CA 1
ATOM 533 C C . GLN A 1 69 ? -3.514 -9.664 -13.945 1 98.38 69 GLN A C 1
ATOM 535 O O . GLN A 1 69 ? -3.057 -8.555 -13.641 1 98.38 69 GLN A O 1
ATOM 540 N N . TYR A 1 70 ? -4.691 -9.828 -14.555 1 98.62 70 TYR A N 1
ATOM 541 C CA . TYR A 1 70 ? -5.559 -8.68 -14.781 1 98.62 70 TYR A CA 1
ATOM 542 C C . TYR A 1 70 ? -6.176 -8.195 -13.477 1 98.62 70 TYR A C 1
ATOM 544 O O . TYR A 1 70 ? -6.828 -8.969 -12.766 1 98.62 70 TYR A O 1
ATOM 552 N N . ARG A 1 71 ? -5.988 -6.984 -13.156 1 98.62 71 ARG A N 1
ATOM 553 C CA . ARG A 1 71 ? -6.59 -6.363 -11.984 1 98.62 71 ARG A CA 1
ATOM 554 C C . ARG A 1 71 ? -7.703 -5.398 -12.391 1 98.62 71 ARG A C 1
ATOM 556 O O . ARG A 1 71 ? -7.438 -4.242 -12.719 1 98.62 71 ARG A O 1
ATOM 563 N N . TYR A 1 72 ? -8.828 -5.812 -12.203 1 98.5 72 TYR A N 1
ATOM 564 C CA . TYR A 1 72 ? -10.023 -5.23 -12.805 1 98.5 72 TYR A CA 1
ATOM 565 C C . TYR A 1 72 ? -10.211 -3.787 -12.359 1 98.5 72 TYR A C 1
ATOM 567 O O . TYR A 1 72 ? -10.461 -2.904 -13.18 1 98.5 72 TYR A O 1
ATOM 575 N N . PRO A 1 73 ? -10.039 -3.463 -11.039 1 98.62 73 PRO A N 1
ATOM 576 C CA . PRO A 1 73 ? -10.258 -2.064 -10.656 1 98.62 73 PRO A CA 1
ATOM 577 C C . PRO A 1 73 ? -9.273 -1.112 -11.328 1 98.62 73 PRO A C 1
ATOM 579 O O . PRO A 1 73 ? -9.57 0.073 -11.5 1 98.62 73 PRO A O 1
ATOM 582 N N . ILE A 1 74 ? -8.148 -1.663 -11.672 1 98.62 74 ILE A N 1
ATOM 583 C CA . ILE A 1 74 ? -7.102 -0.834 -12.266 1 98.62 74 ILE A CA 1
ATOM 584 C C . ILE A 1 74 ? -7.266 -0.801 -13.781 1 98.62 74 ILE A C 1
ATOM 586 O O . ILE A 1 74 ? -6.758 0.101 -14.445 1 98.62 74 ILE A O 1
ATOM 590 N N . GLY A 1 75 ? -7.871 -1.814 -14.367 1 98.38 75 GLY A N 1
ATOM 591 C CA . GLY A 1 75 ? -8.172 -1.874 -15.789 1 98.38 75 GLY A CA 1
ATOM 592 C C . GLY A 1 75 ? -6.992 -2.314 -16.625 1 98.38 75 GLY A C 1
ATOM 593 O O . GLY A 1 75 ? -6.879 -1.931 -17.797 1 98.38 75 GLY A O 1
ATOM 594 N N . LYS A 1 76 ? -6.062 -3.076 -16.031 1 98.12 76 LYS A N 1
ATOM 595 C CA . LYS A 1 76 ? -4.922 -3.549 -16.812 1 98.12 76 LYS A CA 1
ATOM 596 C C . LYS A 1 76 ? -4.301 -4.789 -16.188 1 98.12 76 LYS A C 1
ATOM 598 O O . LYS A 1 76 ? -4.602 -5.125 -15.031 1 98.12 76 LYS A O 1
ATOM 603 N N . VAL A 1 77 ? -3.482 -5.48 -16.984 1 98.62 77 VAL A N 1
ATOM 604 C CA . VAL A 1 77 ? -2.643 -6.566 -16.484 1 98.62 77 VAL A CA 1
ATOM 605 C C . VAL A 1 77 ? -1.467 -5.996 -15.703 1 98.62 77 VAL A C 1
ATOM 607 O O . VAL A 1 77 ? -0.764 -5.102 -16.188 1 98.62 77 VAL A O 1
ATOM 610 N N . MET A 1 78 ? -1.288 -6.527 -14.531 1 98.56 78 MET A N 1
ATOM 611 C CA . MET A 1 78 ? -0.235 -6.008 -13.664 1 98.56 78 MET A CA 1
ATOM 612 C C . MET A 1 78 ? 0.755 -7.109 -13.289 1 98.56 78 MET A C 1
ATOM 614 O O . MET A 1 78 ? 0.376 -8.273 -13.164 1 98.56 78 MET A O 1
ATOM 618 N N . ALA A 1 79 ? 1.99 -6.691 -13.133 1 98.69 79 ALA A N 1
ATOM 619 C CA . ALA A 1 79 ? 3.027 -7.57 -12.594 1 98.69 79 ALA A CA 1
ATOM 620 C C . ALA A 1 79 ? 3.061 -7.516 -11.07 1 98.69 79 ALA A C 1
ATOM 622 O O . ALA A 1 79 ? 3.082 -6.434 -10.484 1 98.69 79 ALA A O 1
ATOM 623 N N . GLU A 1 80 ? 3.059 -8.656 -10.484 1 98.81 80 GLU A N 1
ATOM 624 C CA . GLU A 1 80 ? 3.041 -8.711 -9.023 1 98.81 80 GLU A CA 1
ATOM 625 C C . GLU A 1 80 ? 3.678 -10 -8.516 1 98.81 80 GLU A C 1
ATOM 627 O O . GLU A 1 80 ? 3.926 -10.922 -9.289 1 98.81 80 GLU A O 1
ATOM 632 N N . PHE A 1 81 ? 4.02 -10.055 -7.242 1 98.94 81 PHE A N 1
ATOM 633 C CA . PHE A 1 81 ? 4.383 -11.305 -6.578 1 98.94 81 PHE A CA 1
ATOM 634 C C . PHE A 1 81 ? 3.139 -12.109 -6.215 1 98.94 81 PHE A C 1
ATOM 636 O O . PHE A 1 81 ? 2.062 -11.539 -6.012 1 98.94 81 PHE A O 1
ATOM 643 N N . PRO A 1 82 ? 3.238 -13.438 -6.125 1 98.75 82 PRO A N 1
ATOM 644 C CA . PRO A 1 82 ? 2.098 -14.25 -5.691 1 98.75 82 PRO A CA 1
ATOM 645 C C . PRO A 1 82 ? 1.567 -13.828 -4.32 1 98.75 82 PRO A C 1
ATOM 647 O O . PRO A 1 82 ? 2.35 -13.508 -3.424 1 98.75 82 PRO A O 1
ATOM 650 N N . ALA A 1 83 ? 0.305 -13.828 -4.219 1 98.69 83 ALA A N 1
ATOM 651 C CA . ALA A 1 83 ? -0.36 -13.375 -3.002 1 98.69 83 ALA A CA 1
ATOM 652 C C . ALA A 1 83 ? -1.755 -13.977 -2.877 1 98.69 83 ALA A C 1
ATOM 654 O O . ALA A 1 83 ? -2.295 -14.516 -3.848 1 98.69 83 ALA A O 1
ATOM 655 N N . GLY A 1 84 ? -2.309 -13.875 -1.678 1 97.56 84 GLY A N 1
ATOM 656 C CA . GLY A 1 84 ? -3.666 -14.352 -1.474 1 97.56 84 GLY A CA 1
ATOM 657 C C . GLY A 1 84 ? -4.207 -14.047 -0.091 1 97.56 84 GLY A C 1
ATOM 658 O O . GLY A 1 84 ? -3.441 -13.75 0.83 1 97.56 84 GLY A O 1
ATOM 659 N N . LYS A 1 85 ? -5.535 -14.203 0.011 1 97.19 85 LYS A N 1
ATOM 660 C CA . LYS A 1 85 ? -6.227 -13.891 1.26 1 97.19 85 LYS A CA 1
ATOM 661 C C . LYS A 1 85 ? -6.047 -15.016 2.279 1 97.19 85 LYS A C 1
ATOM 663 O O . LYS A 1 85 ? -5.953 -16.188 1.909 1 97.19 85 LYS A O 1
ATOM 668 N N . LEU A 1 86 ? -6.023 -14.555 3.496 1 97.81 86 LEU A N 1
ATOM 669 C CA . LEU A 1 86 ? -6.02 -15.531 4.582 1 97.81 86 LEU A CA 1
ATOM 670 C C . LEU A 1 86 ? -7.344 -16.281 4.637 1 97.81 86 LEU A C 1
ATOM 672 O O . LEU A 1 86 ? -8.414 -15.68 4.512 1 97.81 86 LEU A O 1
ATOM 676 N N . ASP A 1 87 ? -7.301 -17.578 4.723 1 93.25 87 ASP A N 1
ATOM 677 C CA . ASP A 1 87 ? -8.461 -18.375 5.086 1 93.25 87 ASP A CA 1
ATOM 678 C C . ASP A 1 87 ? -8.695 -18.344 6.594 1 93.25 87 ASP A C 1
ATOM 680 O O . ASP A 1 87 ? -7.75 -18.281 7.375 1 93.25 87 ASP A O 1
ATOM 684 N N . PRO A 1 88 ? -9.984 -18.5 6.859 1 88.06 88 PRO A N 1
ATOM 685 C CA . PRO A 1 88 ? -10.273 -18.516 8.297 1 88.06 88 PRO A CA 1
ATOM 686 C C . PRO A 1 88 ? -9.516 -19.625 9.031 1 88.06 88 PRO A C 1
ATOM 688 O O . PRO A 1 88 ? -9.445 -20.766 8.555 1 88.06 88 PRO A O 1
ATOM 691 N N . ASP A 1 89 ? -8.773 -19.297 10.094 1 86.75 89 ASP A N 1
ATOM 692 C CA . ASP A 1 89 ? -8.148 -20.219 11.039 1 86.75 89 ASP A CA 1
ATOM 693 C C . ASP A 1 89 ? -6.82 -20.734 10.5 1 86.75 89 ASP A C 1
ATOM 695 O O . ASP A 1 89 ? -6.27 -21.703 11.023 1 86.75 89 ASP A O 1
ATOM 699 N N . GLU A 1 90 ? -6.535 -20.047 9.328 1 89.19 90 GLU A N 1
ATOM 700 C CA . GLU A 1 90 ? -5.207 -20.422 8.844 1 89.19 90 GLU A CA 1
ATOM 701 C C . GLU A 1 90 ? -4.152 -19.422 9.312 1 89.19 90 GLU A C 1
ATOM 703 O O . GLU A 1 90 ? -4.453 -18.234 9.516 1 89.19 90 GLU A O 1
ATOM 708 N N . GLY A 1 91 ? -3.021 -19.781 9.742 1 93.94 91 GLY A N 1
ATOM 709 C CA . GLY A 1 91 ? -1.921 -18.859 10.023 1 93.94 91 GLY A CA 1
ATOM 710 C C . GLY A 1 91 ? -1.268 -18.328 8.766 1 93.94 91 GLY A C 1
ATOM 711 O O . GLY A 1 91 ? -1.428 -18.891 7.684 1 93.94 91 GLY A O 1
ATOM 712 N N . ALA A 1 92 ? -0.619 -17.172 8.867 1 96.75 92 ALA A N 1
ATOM 713 C CA . ALA A 1 92 ? -0.028 -16.453 7.742 1 96.75 92 ALA A CA 1
ATOM 714 C C . ALA A 1 92 ? 0.951 -17.328 6.98 1 96.75 92 ALA A C 1
ATOM 716 O O . ALA A 1 92 ? 0.954 -17.344 5.746 1 96.75 92 ALA A O 1
ATOM 717 N N . LEU A 1 93 ? 1.761 -18.078 7.719 1 98.06 93 LEU A N 1
ATOM 718 C CA . LEU A 1 93 ? 2.74 -18.938 7.059 1 98.06 93 LEU A CA 1
ATOM 719 C C . LEU A 1 93 ? 2.049 -20.016 6.238 1 98.06 93 LEU A C 1
ATOM 721 O O . LEU A 1 93 ? 2.426 -20.266 5.09 1 98.06 93 LEU A O 1
ATOM 725 N N . ALA A 1 94 ? 1.083 -20.688 6.828 1 98.12 94 ALA A N 1
ATOM 726 C CA . ALA A 1 94 ? 0.335 -21.703 6.102 1 98.12 94 ALA A CA 1
ATOM 727 C C . ALA A 1 94 ? -0.303 -21.125 4.844 1 98.12 94 ALA A C 1
ATOM 729 O O . ALA A 1 94 ? -0.324 -21.781 3.797 1 98.12 94 ALA A O 1
ATOM 730 N N . CYS A 1 95 ? -0.837 -19.953 4.926 1 98.25 95 CYS A N 1
ATOM 731 C CA . CYS A 1 95 ? -1.418 -19.266 3.781 1 98.25 95 CYS A CA 1
ATOM 732 C C . CYS A 1 95 ? -0.369 -19.016 2.705 1 98.25 95 CYS A C 1
ATOM 734 O O . CYS A 1 95 ? -0.624 -19.234 1.521 1 98.25 95 CYS A O 1
ATOM 736 N N . ALA A 1 96 ? 0.84 -18.578 3.123 1 98.62 96 ALA A N 1
ATOM 737 C CA . ALA A 1 96 ? 1.928 -18.312 2.184 1 98.62 96 ALA A CA 1
ATOM 738 C C . ALA A 1 96 ? 2.297 -19.562 1.403 1 98.62 96 ALA A C 1
ATOM 740 O O . ALA A 1 96 ? 2.432 -19.531 0.178 1 98.62 96 ALA A O 1
ATOM 741 N N . VAL A 1 97 ? 2.379 -20.625 2.148 1 98.44 97 VAL A N 1
ATOM 742 C CA . VAL A 1 97 ? 2.729 -21.906 1.553 1 98.44 97 VAL A CA 1
ATOM 743 C C . VAL A 1 97 ? 1.649 -22.328 0.557 1 98.44 97 VAL A C 1
ATOM 745 O O . VAL A 1 97 ? 1.956 -22.719 -0.577 1 98.44 97 VAL A O 1
ATOM 748 N N . ARG A 1 98 ? 0.461 -22.25 0.957 1 97.5 98 ARG A N 1
ATOM 749 C CA . ARG A 1 98 ? -0.667 -22.672 0.128 1 97.5 98 ARG A CA 1
ATOM 750 C C . ARG A 1 98 ? -0.761 -21.812 -1.134 1 97.5 98 ARG A C 1
ATOM 752 O O . ARG A 1 98 ? -0.861 -22.344 -2.242 1 97.5 98 ARG A O 1
ATOM 759 N N . GLU A 1 99 ? -0.714 -20.469 -1.011 1 98.06 99 GLU A N 1
ATOM 760 C CA . GLU A 1 99 ? -0.882 -19.562 -2.141 1 98.06 99 GLU A CA 1
ATOM 761 C C . GLU A 1 99 ? 0.257 -19.719 -3.145 1 98.06 99 GLU A C 1
ATOM 763 O O . GLU A 1 99 ? 0.04 -19.625 -4.355 1 98.06 99 GLU A O 1
ATOM 768 N N . LEU A 1 100 ? 1.51 -19.875 -2.617 1 98.69 100 LEU A N 1
ATOM 769 C CA . LEU A 1 100 ? 2.637 -20.094 -3.516 1 98.69 100 LEU A CA 1
ATOM 770 C C . LEU A 1 100 ? 2.391 -21.312 -4.398 1 98.69 100 LEU A C 1
ATOM 772 O O . LEU A 1 100 ? 2.561 -21.25 -5.617 1 98.69 100 LEU A O 1
ATOM 776 N N . ARG A 1 101 ? 1.961 -22.375 -3.811 1 98.12 101 ARG A N 1
ATOM 777 C CA . ARG A 1 101 ? 1.729 -23.625 -4.543 1 98.12 101 ARG A CA 1
ATOM 778 C C . ARG A 1 101 ? 0.562 -23.469 -5.512 1 98.12 101 ARG A C 1
ATOM 780 O O . ARG A 1 101 ? 0.673 -23.844 -6.688 1 98.12 101 ARG A O 1
ATOM 787 N N . GLU A 1 102 ? -0.526 -22.953 -5.082 1 98 102 GLU A N 1
ATOM 788 C CA . GLU A 1 102 ? -1.731 -22.859 -5.898 1 98 102 GLU A CA 1
ATOM 789 C C . GLU A 1 102 ? -1.497 -21.984 -7.125 1 98 102 GLU A C 1
ATOM 791 O O . GLU A 1 102 ? -1.882 -22.344 -8.242 1 98 102 GLU A O 1
ATOM 796 N N . GLU A 1 103 ? -0.862 -20.844 -6.961 1 98 103 GLU A N 1
ATOM 797 C CA . GLU A 1 103 ? -0.762 -19.859 -8.039 1 98 103 GLU A CA 1
ATOM 798 C C . GLU A 1 103 ? 0.417 -20.172 -8.961 1 98 103 GLU A C 1
ATOM 800 O O . GLU A 1 103 ? 0.382 -19.859 -10.148 1 98 103 GLU A O 1
ATOM 805 N N . THR A 1 104 ? 1.493 -20.781 -8.414 1 98.31 104 THR A N 1
ATOM 806 C CA . THR A 1 104 ? 2.715 -20.875 -9.203 1 98.31 104 THR A CA 1
ATOM 807 C C . THR A 1 104 ? 3.117 -22.344 -9.406 1 98.31 104 THR A C 1
ATOM 809 O O . THR A 1 104 ? 3.941 -22.641 -10.266 1 98.31 104 THR A O 1
ATOM 812 N N . GLY A 1 105 ? 2.604 -23.266 -8.586 1 98.25 105 GLY A N 1
ATOM 813 C CA . GLY A 1 105 ? 2.99 -24.672 -8.617 1 98.25 105 GLY A CA 1
ATOM 814 C C . GLY A 1 105 ? 4.23 -24.953 -7.797 1 98.25 105 GLY A C 1
ATOM 815 O O . GLY A 1 105 ? 4.535 -26.125 -7.516 1 98.25 105 GLY A O 1
ATOM 816 N N . TYR A 1 106 ? 4.922 -23.953 -7.328 1 98.62 106 TYR A N 1
ATOM 817 C CA . TYR A 1 106 ? 6.18 -24.156 -6.621 1 98.62 106 TYR A CA 1
ATOM 818 C C . TYR A 1 106 ? 5.941 -24.391 -5.137 1 98.62 106 TYR A C 1
ATOM 820 O O . TYR A 1 106 ? 4.996 -23.844 -4.559 1 98.62 106 TYR A O 1
ATOM 828 N N . THR A 1 107 ? 6.77 -25.172 -4.566 1 98.5 107 THR A N 1
ATOM 829 C CA . THR A 1 107 ? 6.941 -25.25 -3.123 1 98.5 107 THR A CA 1
ATOM 830 C C . THR A 1 107 ? 8.305 -24.703 -2.711 1 98.5 107 THR A C 1
ATOM 832 O O . THR A 1 107 ? 9.211 -24.578 -3.541 1 98.5 107 THR A O 1
ATOM 835 N N . ALA A 1 108 ? 8.438 -24.312 -1.482 1 98.81 108 ALA A N 1
ATOM 836 C CA . ALA A 1 108 ? 9.703 -23.797 -0.974 1 98.81 108 ALA A CA 1
ATOM 837 C C . ALA A 1 108 ? 10.109 -24.5 0.317 1 98.81 108 ALA A C 1
ATOM 839 O O . ALA A 1 108 ? 9.258 -24.844 1.141 1 98.81 108 ALA A O 1
ATOM 840 N N . ARG A 1 109 ? 11.328 -24.625 0.516 1 98.5 109 ARG A N 1
ATOM 841 C CA . ARG A 1 109 ? 11.867 -25.297 1.695 1 98.5 109 ARG A CA 1
ATOM 842 C C . ARG A 1 109 ? 11.906 -24.344 2.893 1 98.5 109 ARG A C 1
ATOM 844 O O . ARG A 1 109 ? 11.789 -24.781 4.039 1 98.5 109 ARG A O 1
ATOM 851 N N . GLU A 1 110 ? 12.195 -23.078 2.586 1 98.5 110 GLU A N 1
ATOM 852 C CA . GLU A 1 110 ? 12.406 -22.094 3.635 1 98.5 110 GLU A CA 1
ATOM 853 C C . GLU A 1 110 ? 11.562 -20.844 3.396 1 98.5 110 GLU A C 1
ATOM 855 O O . GLU A 1 110 ? 11.391 -20.406 2.254 1 98.5 110 GLU A O 1
ATOM 860 N N . TYR A 1 111 ? 11.102 -20.359 4.523 1 98.81 111 TYR A N 1
ATOM 861 C CA . TYR A 1 111 ? 10.406 -19.078 4.512 1 98.81 111 TYR A CA 1
ATOM 862 C C . TYR A 1 111 ? 10.992 -18.125 5.555 1 98.81 111 TYR A C 1
ATOM 864 O O . TYR A 1 111 ? 11.422 -18.562 6.625 1 98.81 111 TYR A O 1
ATOM 872 N N . VAL A 1 112 ? 11.031 -16.875 5.281 1 98.81 112 VAL A N 1
ATOM 873 C CA . VAL A 1 112 ? 11.414 -15.812 6.215 1 98.81 112 VAL A CA 1
ATOM 874 C C . VAL A 1 112 ? 10.367 -14.703 6.203 1 98.81 112 VAL A C 1
ATOM 876 O O . VAL A 1 112 ? 10.023 -14.172 5.145 1 98.81 112 VAL A O 1
ATOM 879 N N . PHE A 1 113 ? 9.773 -14.414 7.34 1 98.75 113 PHE A N 1
ATOM 880 C CA . PHE A 1 113 ? 8.891 -13.258 7.465 1 98.75 113 PHE A CA 1
ATOM 881 C C . PHE A 1 113 ? 9.672 -11.961 7.301 1 98.75 113 PHE A C 1
ATOM 883 O O . PHE A 1 113 ? 10.695 -11.758 7.957 1 98.75 113 PHE A O 1
ATOM 890 N N . LEU A 1 114 ? 9.258 -11.094 6.422 1 98.62 114 LEU A N 1
ATOM 891 C CA . LEU A 1 114 ? 9.977 -9.844 6.199 1 98.62 114 LEU A CA 1
ATOM 892 C C . LEU A 1 114 ? 9.305 -8.695 6.949 1 98.62 114 LEU A C 1
ATOM 894 O O . LEU A 1 114 ? 9.953 -8.008 7.746 1 98.62 114 LEU A O 1
ATOM 898 N N . THR A 1 115 ? 8.023 -8.516 6.723 1 98.56 115 THR A N 1
ATOM 899 C CA . THR A 1 115 ? 7.312 -7.406 7.352 1 98.56 115 THR A CA 1
ATOM 900 C C . THR A 1 115 ? 5.809 -7.535 7.141 1 98.56 115 THR A C 1
ATOM 902 O O . THR A 1 115 ? 5.355 -8.359 6.34 1 98.56 115 THR A O 1
ATOM 905 N N . ARG A 1 116 ? 5.02 -6.871 7.941 1 98.88 116 ARG A N 1
ATOM 906 C CA . ARG A 1 116 ? 3.596 -6.641 7.719 1 98.88 116 ARG A CA 1
ATOM 907 C C . ARG A 1 116 ? 3.344 -5.23 7.199 1 98.88 116 ARG A C 1
ATOM 909 O O . ARG A 1 116 ? 3.922 -4.266 7.703 1 98.88 116 ARG A O 1
ATOM 916 N N . ILE A 1 117 ? 2.521 -5.055 6.148 1 98.94 117 ILE A N 1
ATOM 917 C CA . ILE A 1 117 ? 2.18 -3.736 5.629 1 98.94 117 ILE A CA 1
ATOM 918 C C . ILE A 1 117 ? 0.667 -3.537 5.68 1 98.94 117 ILE A C 1
ATOM 920 O O . ILE A 1 117 ? -0.091 -4.508 5.762 1 98.94 117 ILE A O 1
ATOM 924 N N . HIS A 1 118 ? 0.229 -2.309 5.699 1 98.94 118 HIS A N 1
ATOM 925 C CA . HIS A 1 118 ? -1.171 -1.908 5.617 1 98.94 118 HIS A CA 1
ATOM 926 C C . HIS A 1 118 ? -1.433 -1.077 4.367 1 98.94 118 HIS A C 1
ATOM 928 O O . HIS A 1 118 ? -1.072 0.101 4.312 1 98.94 118 HIS A O 1
ATOM 934 N N . PRO A 1 119 ? -2.098 -1.647 3.381 1 98.75 119 PRO A N 1
ATOM 935 C CA . PRO A 1 119 ? -2.227 -0.988 2.08 1 98.75 119 PRO A CA 1
ATOM 936 C C . PRO A 1 119 ? -3.092 0.269 2.139 1 98.75 119 PRO A C 1
ATOM 938 O O . PRO A 1 119 ? -2.805 1.253 1.452 1 98.75 119 PRO A O 1
ATOM 941 N N . ILE A 1 120 ? -4.184 0.197 2.883 1 98.31 120 ILE A N 1
ATOM 942 C CA . ILE A 1 120 ? -5.09 1.33 3.027 1 98.31 120 ILE A CA 1
ATOM 943 C C . ILE A 1 120 ? -5.414 1.547 4.504 1 98.31 120 ILE A C 1
ATOM 945 O O . ILE A 1 120 ? -6.285 0.875 5.059 1 98.31 120 ILE A O 1
ATOM 949 N N . ILE A 1 121 ? -4.875 2.551 5.004 1 98.62 121 ILE A N 1
ATOM 950 C CA . ILE A 1 121 ? -5.055 2.768 6.434 1 98.62 121 ILE A CA 1
ATOM 951 C C . ILE A 1 121 ? -6.254 3.678 6.672 1 98.62 121 ILE A C 1
ATOM 953 O O . ILE A 1 121 ? -6.73 3.807 7.805 1 98.62 121 ILE A O 1
ATOM 957 N N . SER A 1 122 ? -6.812 4.266 5.617 1 98 122 SER A N 1
ATOM 958 C CA . SER A 1 122 ? -7.902 5.227 5.762 1 98 122 SER A CA 1
ATOM 959 C C . SER A 1 122 ? -9.258 4.527 5.77 1 98 122 SER A C 1
ATOM 961 O O . SER A 1 122 ? -10.227 5.043 6.336 1 98 122 SER A O 1
ATOM 963 N N . TYR A 1 123 ? -9.336 3.229 5.086 1 98.69 123 TYR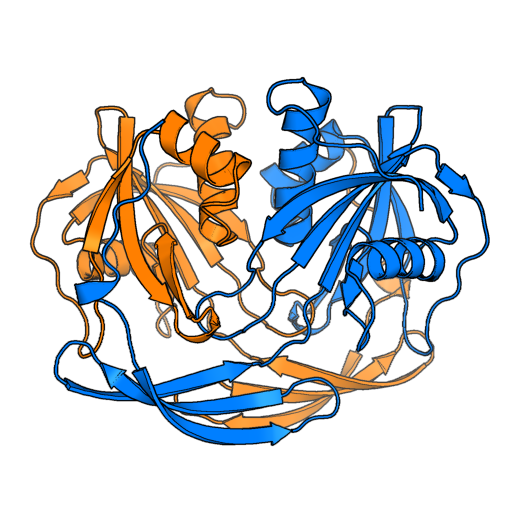 A N 1
ATOM 964 C CA . TYR A 1 123 ? -10.703 2.717 5.012 1 98.69 123 TYR A CA 1
ATOM 965 C C . TYR A 1 123 ? -10.703 1.2 4.863 1 98.69 123 TYR A C 1
ATOM 967 O O . TYR A 1 123 ? -11.648 0.628 4.309 1 98.69 123 TYR A O 1
ATOM 975 N N . SER A 1 124 ? -9.703 0.518 5.23 1 98.88 124 SER A N 1
ATOM 976 C CA . SER A 1 124 ? -9.68 -0.94 5.184 1 98.88 124 SER A CA 1
ATOM 977 C C . SER A 1 124 ? -8.922 -1.519 6.371 1 98.88 124 SER A C 1
ATOM 979 O O . SER A 1 124 ? -7.887 -0.979 6.777 1 98.88 124 SER A O 1
ATOM 981 N N . THR A 1 125 ? -9.359 -2.65 6.887 1 98.75 125 THR A N 1
ATOM 982 C CA . THR A 1 125 ? -8.641 -3.342 7.957 1 98.75 125 THR A CA 1
ATOM 983 C C . THR A 1 125 ? -7.57 -4.262 7.383 1 98.75 125 THR A C 1
ATOM 985 O O . THR A 1 125 ? -6.883 -4.961 8.133 1 98.75 125 THR A O 1
ATOM 988 N N . GLU A 1 126 ? -7.359 -4.297 6.133 1 98.62 126 GLU A N 1
ATOM 989 C CA . GLU A 1 126 ? -6.457 -5.238 5.477 1 98.62 126 GLU A CA 1
ATOM 990 C C . GLU A 1 126 ? -5.016 -5.031 5.93 1 98.62 126 GLU A C 1
ATOM 992 O O . GLU A 1 126 ? -4.555 -3.895 6.047 1 98.62 126 GLU A O 1
ATOM 997 N N . PHE A 1 127 ? -4.367 -6.109 6.184 1 98.62 127 PHE A N 1
ATOM 998 C CA . PHE A 1 127 ? -2.914 -6.18 6.266 1 98.62 127 PHE A CA 1
ATOM 999 C C . PHE A 1 127 ? -2.371 -7.254 5.336 1 98.62 127 PHE A C 1
ATOM 1001 O O . PHE A 1 127 ? -3.113 -8.141 4.902 1 98.62 127 PHE A O 1
ATOM 1008 N N . ILE A 1 128 ? -1.133 -7.152 4.926 1 98.88 128 ILE A N 1
ATOM 1009 C CA . ILE A 1 128 ? -0.446 -8.156 4.117 1 98.88 128 ILE A CA 1
ATOM 1010 C C . ILE A 1 128 ? 0.874 -8.539 4.785 1 98.88 128 ILE A C 1
ATOM 1012 O O . ILE A 1 128 ? 1.739 -7.684 5 1 98.88 128 ILE A O 1
ATOM 1016 N N . ASP A 1 129 ? 1.021 -9.742 5.125 1 98.81 129 ASP A N 1
ATOM 1017 C CA . ASP A 1 129 ? 2.303 -10.266 5.582 1 98.81 129 ASP A CA 1
ATOM 1018 C C . ASP A 1 129 ? 3.166 -10.719 4.406 1 98.81 129 ASP A C 1
ATOM 1020 O O . ASP A 1 129 ? 2.723 -11.508 3.568 1 98.81 129 ASP A O 1
ATOM 1024 N N . ILE A 1 130 ? 4.363 -10.258 4.336 1 98.94 130 ILE A N 1
ATOM 1025 C CA . ILE A 1 130 ? 5.25 -10.539 3.215 1 98.94 130 ILE A CA 1
ATOM 1026 C C . ILE A 1 130 ? 6.309 -11.555 3.637 1 98.94 130 ILE A C 1
ATOM 1028 O O . ILE A 1 130 ? 6.992 -11.367 4.645 1 98.94 130 ILE A O 1
ATOM 1032 N N . TYR A 1 131 ? 6.488 -12.562 2.873 1 98.94 131 TYR A N 1
ATOM 1033 C CA . TYR A 1 131 ? 7.469 -13.609 3.125 1 98.94 131 TYR A CA 1
ATOM 1034 C C . TYR A 1 131 ? 8.445 -13.734 1.965 1 98.94 131 TYR A C 1
ATOM 1036 O O . TYR A 1 131 ? 8.07 -13.555 0.805 1 98.94 131 TYR A O 1
ATOM 1044 N N . LEU A 1 132 ? 9.648 -14.07 2.299 1 98.94 132 LEU A N 1
ATOM 1045 C CA . LEU A 1 132 ? 10.641 -14.578 1.359 1 98.94 132 LEU A CA 1
ATOM 1046 C C . LEU A 1 132 ? 10.641 -16.109 1.342 1 98.94 132 LEU A C 1
ATOM 1048 O O . LEU A 1 132 ? 10.633 -16.734 2.398 1 98.94 132 LEU A O 1
ATOM 1052 N N . ALA A 1 133 ? 10.562 -16.688 0.201 1 98.94 133 ALA A N 1
ATOM 1053 C CA . ALA A 1 133 ? 10.602 -18.141 0.056 1 98.94 133 ALA A CA 1
ATOM 1054 C C . ALA A 1 133 ? 11.836 -18.578 -0.728 1 98.94 133 ALA A C 1
ATOM 1056 O O . ALA A 1 133 ? 12.141 -18.016 -1.785 1 98.94 133 ALA A O 1
ATOM 1057 N N . ARG A 1 134 ? 12.531 -19.562 -0.288 1 98.75 134 ARG A N 1
ATOM 1058 C CA . ARG A 1 134 ? 13.75 -20.078 -0.905 1 98.75 134 ARG A CA 1
ATOM 1059 C C . ARG A 1 134 ? 13.727 -21.594 -0.975 1 98.75 134 ARG A C 1
ATOM 1061 O O . ARG A 1 134 ? 12.914 -22.25 -0.31 1 98.75 134 ARG A O 1
ATOM 1068 N N . GLY A 1 135 ? 14.734 -22.125 -1.795 1 98.62 135 GLY A N 1
ATOM 1069 C CA . GLY A 1 135 ? 14.742 -23.562 -1.992 1 98.62 135 GLY A CA 1
ATOM 1070 C C . GLY A 1 135 ? 13.539 -24.062 -2.766 1 98.62 135 GLY A C 1
ATOM 1071 O O . GLY A 1 135 ? 12.875 -25.016 -2.344 1 98.62 135 GLY A O 1
ATOM 1072 N N . LEU A 1 136 ? 13.25 -23.469 -3.832 1 98.75 136 LEU A N 1
ATOM 1073 C CA . LEU A 1 136 ? 12.047 -23.703 -4.621 1 98.75 136 LEU A CA 1
ATOM 1074 C C . LEU A 1 136 ? 12.141 -25.031 -5.375 1 98.75 136 LEU A C 1
ATOM 1076 O O . LEU A 1 136 ? 13.203 -25.375 -5.895 1 98.75 136 LEU A O 1
ATOM 1080 N N . THR A 1 137 ? 11.062 -25.672 -5.422 1 98.5 137 THR A N 1
ATOM 1081 C CA . THR A 1 137 ? 10.883 -26.859 -6.234 1 98.5 137 THR A CA 1
ATOM 1082 C C . THR A 1 137 ? 9.656 -26.734 -7.125 1 98.5 137 THR A C 1
ATOM 1084 O O . THR A 1 137 ? 8.562 -26.406 -6.645 1 98.5 137 THR A O 1
ATOM 1087 N N . ALA A 1 138 ? 9.82 -27.016 -8.352 1 98 138 ALA A N 1
ATOM 1088 C CA . ALA A 1 138 ? 8.734 -26.875 -9.32 1 98 138 ALA A CA 1
ATOM 1089 C C . ALA A 1 138 ? 7.668 -27.953 -9.117 1 98 138 ALA A C 1
ATOM 1091 O O . ALA A 1 138 ? 7.984 -29.094 -8.773 1 98 138 ALA A O 1
ATOM 1092 N N . GLY A 1 139 ? 6.438 -27.578 -9.312 1 97.06 139 GLY A N 1
ATOM 1093 C CA . GLY A 1 139 ? 5.289 -28.469 -9.336 1 97.06 139 GLY A CA 1
ATOM 1094 C C . GLY A 1 139 ? 4.191 -28 -10.273 1 97.06 139 GLY A C 1
ATOM 1095 O O . GLY A 1 139 ? 4.461 -27.328 -11.273 1 97.06 139 GLY A O 1
ATOM 1096 N N . GLU A 1 140 ? 3.006 -28.438 -10.023 1 95.19 140 GLU A N 1
ATOM 1097 C CA . GLU A 1 140 ? 1.872 -28.078 -10.867 1 95.19 140 GLU A CA 1
ATOM 1098 C C . GLU A 1 140 ? 0.971 -27.062 -10.188 1 95.19 140 GLU A C 1
ATOM 1100 O O . GLU A 1 140 ? 0.642 -27.203 -9.008 1 95.19 140 GLU A O 1
ATOM 1105 N N . ARG A 1 141 ? 0.648 -26.062 -10.992 1 93.12 141 ARG A N 1
ATOM 1106 C CA . ARG A 1 141 ? -0.247 -25.047 -10.477 1 93.12 141 ARG A CA 1
ATOM 1107 C C . ARG A 1 141 ? -1.669 -25.578 -10.328 1 93.12 141 ARG A C 1
ATOM 1109 O O . ARG A 1 141 ? -2.08 -26.469 -11.078 1 93.12 141 ARG A O 1
ATOM 1116 N N . LYS A 1 142 ? -2.326 -25.016 -9.375 1 93.38 142 LYS A N 1
ATOM 1117 C CA . LYS A 1 142 ? -3.742 -25.297 -9.148 1 93.38 142 LYS A CA 1
ATOM 1118 C C . LYS A 1 142 ? -4.527 -24.016 -8.914 1 93.38 142 LYS A C 1
ATOM 1120 O O . LYS A 1 142 ? -4.82 -23.656 -7.766 1 93.38 142 LYS A O 1
ATOM 1125 N N . LEU A 1 143 ? -4.938 -23.422 -9.945 1 92 143 LEU A N 1
ATOM 1126 C CA . LEU A 1 143 ? -5.656 -22.156 -9.867 1 92 143 LEU A CA 1
ATOM 1127 C C . LEU A 1 143 ? -7.129 -22.391 -9.539 1 92 143 LEU A C 1
ATOM 1129 O O . LEU A 1 143 ? -7.703 -23.406 -9.93 1 92 143 LEU A O 1
ATOM 1133 N N . ASP A 1 144 ? -7.684 -21.484 -8.812 1 87.75 144 ASP A N 1
ATOM 1134 C CA . ASP A 1 144 ? -9.117 -21.516 -8.57 1 87.75 144 ASP A CA 1
ATOM 1135 C C . ASP A 1 144 ? -9.898 -21.25 -9.852 1 87.75 144 ASP A C 1
ATOM 1137 O O . ASP A 1 144 ? -9.383 -20.625 -10.781 1 87.75 144 ASP A O 1
ATOM 1141 N N . ASP A 1 145 ? -11.094 -21.672 -9.781 1 88.69 145 ASP A N 1
ATOM 1142 C CA . ASP A 1 145 ? -11.984 -21.375 -10.898 1 88.69 145 ASP A CA 1
ATOM 1143 C C . ASP A 1 145 ? -12.094 -19.859 -11.117 1 88.69 145 ASP A C 1
ATOM 1145 O O . ASP A 1 145 ? -12.344 -19.109 -10.172 1 88.69 145 ASP A O 1
ATOM 1149 N N . GLY A 1 146 ? -11.805 -19.422 -12.344 1 89.69 146 GLY A N 1
ATOM 1150 C CA . GLY A 1 146 ? -11.953 -18.031 -12.695 1 89.69 146 GLY A CA 1
ATOM 1151 C C . GLY A 1 146 ? -10.688 -17.219 -12.469 1 89.69 146 GLY A C 1
ATOM 1152 O O . GLY A 1 146 ? -10.656 -16.016 -12.742 1 89.69 146 GLY A O 1
ATOM 1153 N N . GLU A 1 147 ? -9.75 -17.859 -11.938 1 93.5 147 GLU A N 1
ATOM 1154 C CA . GLU A 1 147 ? -8.469 -17.188 -11.742 1 93.5 147 GLU A CA 1
ATOM 1155 C C . GLU A 1 147 ? -7.543 -17.406 -12.938 1 93.5 147 GLU A C 1
ATOM 1157 O O . GLU A 1 147 ? -7.254 -18.547 -13.297 1 93.5 147 GLU A O 1
ATOM 1162 N N . PHE A 1 148 ? -7.086 -16.312 -13.539 1 96.88 148 PHE A N 1
ATOM 1163 C CA . PHE A 1 148 ? -6.176 -16.359 -14.68 1 96.88 148 PHE A CA 1
ATOM 1164 C C . PHE A 1 148 ? -4.922 -15.539 -14.398 1 96.88 148 PHE A C 1
ATOM 1166 O O . PHE A 1 148 ? -5.008 -14.359 -14.062 1 96.88 148 PHE A O 1
ATOM 1173 N N . LEU A 1 149 ? -3.82 -16.172 -14.508 1 97.75 149 LEU A N 1
ATOM 1174 C CA . LEU A 1 149 ? -2.541 -15.484 -14.367 1 97.75 149 LEU A CA 1
ATOM 1175 C C . LEU A 1 149 ? -1.443 -16.219 -15.133 1 97.75 149 LEU A C 1
ATOM 1177 O O . LEU A 1 149 ? -1.605 -17.391 -15.484 1 97.75 149 LEU A O 1
ATOM 1181 N N . GLU A 1 150 ? -0.396 -15.516 -15.477 1 97.44 150 GLU A N 1
ATOM 1182 C CA . GLU A 1 150 ? 0.812 -16.062 -16.094 1 97.44 150 GLU A CA 1
ATOM 1183 C C . GLU A 1 150 ? 2.045 -15.75 -15.242 1 97.44 150 GLU A C 1
ATOM 1185 O O . GLU A 1 150 ? 2.18 -14.648 -14.711 1 97.44 150 GLU A O 1
ATOM 1190 N N . THR A 1 151 ? 2.922 -16.75 -15.156 1 98 151 THR A N 1
ATOM 1191 C CA . THR A 1 151 ? 4.125 -16.516 -14.367 1 98 151 THR A CA 1
ATOM 1192 C C . THR A 1 151 ? 5.297 -16.141 -15.266 1 98 151 THR A C 1
ATOM 1194 O O . THR A 1 151 ? 5.293 -16.453 -16.469 1 98 151 THR A O 1
ATOM 1197 N N . PHE A 1 152 ? 6.285 -15.438 -14.766 1 98.12 152 PHE A N 1
ATOM 1198 C CA . PHE A 1 152 ? 7.551 -15.125 -15.422 1 98.12 152 PHE A CA 1
ATOM 1199 C C . PHE A 1 152 ? 8.633 -14.844 -14.391 1 98.12 152 PHE A C 1
ATOM 1201 O O . PHE A 1 152 ? 8.344 -14.648 -13.203 1 98.12 152 PHE A O 1
ATOM 1208 N N . THR A 1 153 ? 9.867 -14.883 -14.789 1 98.31 153 THR A N 1
ATOM 1209 C CA . THR A 1 153 ? 10.977 -14.602 -13.891 1 98.31 153 THR A CA 1
ATOM 1210 C C . THR A 1 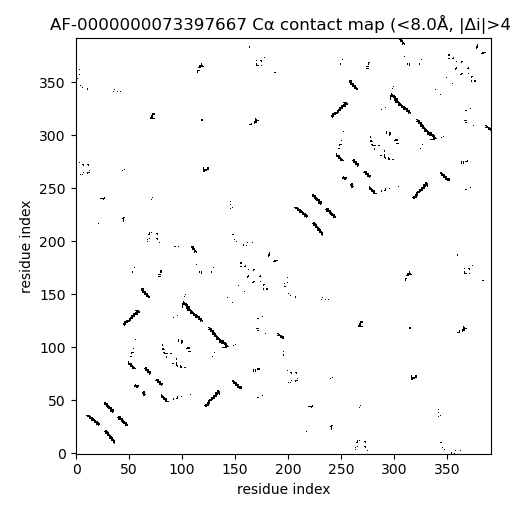153 ? 11.555 -13.211 -14.164 1 98.31 153 THR A C 1
ATOM 1212 O O . THR A 1 153 ? 11.375 -12.664 -15.25 1 98.31 153 THR A O 1
ATOM 1215 N N . ALA A 1 154 ? 12.117 -12.641 -13.18 1 98.44 154 ALA A N 1
ATOM 1216 C CA . ALA A 1 154 ? 12.766 -11.336 -13.281 1 98.44 154 ALA A CA 1
ATOM 1217 C C . ALA A 1 154 ? 13.984 -11.258 -12.367 1 98.44 154 ALA A C 1
ATOM 1219 O O . ALA A 1 154 ? 14.086 -12 -11.391 1 98.44 154 ALA A O 1
ATOM 1220 N N . THR A 1 155 ? 14.906 -10.414 -12.719 1 98.38 155 THR A N 1
ATOM 1221 C CA . THR A 1 155 ? 16.031 -10.117 -11.852 1 98.38 155 THR A CA 1
ATOM 1222 C C . THR A 1 155 ? 15.719 -8.922 -10.945 1 98.38 155 THR A C 1
ATOM 1224 O O . THR A 1 155 ? 14.812 -8.141 -11.234 1 98.38 155 THR A O 1
ATOM 1227 N N . LEU A 1 156 ? 16.484 -8.812 -9.883 1 98.25 156 LEU A N 1
ATOM 1228 C CA . LEU A 1 156 ? 16.297 -7.68 -8.984 1 98.25 156 LEU A CA 1
ATOM 1229 C C . LEU A 1 156 ? 16.516 -6.359 -9.703 1 98.25 156 LEU A C 1
ATOM 1231 O O . LEU A 1 156 ? 15.742 -5.418 -9.555 1 98.25 156 LEU A O 1
ATOM 1235 N N . PRO A 1 157 ? 17.547 -6.238 -10.594 1 98.06 157 PRO A N 1
ATOM 1236 C CA . PRO A 1 157 ? 17.703 -4.988 -11.336 1 98.06 157 PRO A CA 1
ATOM 1237 C C . PRO A 1 157 ? 16.516 -4.672 -12.227 1 98.06 157 PRO A C 1
ATOM 1239 O O . PRO A 1 157 ? 16.109 -3.508 -12.336 1 98.06 157 PRO A O 1
ATOM 1242 N N . ASP A 1 158 ? 15.93 -5.715 -12.828 1 97.88 158 ASP A N 1
ATOM 1243 C CA . ASP A 1 158 ? 14.719 -5.5 -13.609 1 97.88 158 ASP A CA 1
ATOM 1244 C C . ASP A 1 158 ? 13.602 -4.926 -12.742 1 97.88 158 ASP A C 1
ATOM 1246 O O . ASP A 1 158 ? 12.969 -3.934 -13.117 1 97.88 158 ASP A O 1
ATOM 1250 N N . LEU A 1 159 ? 13.398 -5.535 -11.609 1 98.69 159 LEU A N 1
ATOM 1251 C CA . LEU A 1 159 ? 12.344 -5.117 -10.688 1 98.69 159 LEU A CA 1
ATOM 1252 C C . LEU A 1 159 ? 12.539 -3.664 -10.266 1 98.69 159 LEU A C 1
ATOM 1254 O O . LEU A 1 159 ? 11.594 -2.871 -10.305 1 98.69 159 LEU A O 1
ATOM 1258 N N . LEU A 1 160 ? 13.75 -3.334 -9.859 1 98.62 160 LEU A N 1
ATOM 1259 C CA . LEU A 1 160 ? 14.039 -1.984 -9.391 1 98.62 160 LEU A CA 1
ATOM 1260 C C . LEU A 1 160 ? 13.797 -0.961 -10.5 1 98.62 160 LEU A C 1
ATOM 1262 O O . LEU A 1 160 ? 13.281 0.129 -10.242 1 98.62 160 LEU A O 1
ATOM 1266 N N . GLU A 1 161 ? 14.141 -1.294 -11.703 1 98.31 161 GLU A N 1
ATOM 1267 C CA . GLU A 1 161 ? 13.922 -0.396 -12.828 1 98.31 161 GLU A CA 1
ATOM 1268 C C . GLU A 1 161 ? 12.43 -0.212 -13.109 1 98.31 161 GLU A C 1
ATOM 1270 O O . GLU A 1 161 ? 11.977 0.904 -13.367 1 98.31 161 GLU A O 1
ATOM 1275 N N . TRP A 1 162 ? 11.688 -1.317 -13.102 1 98.62 162 TRP A N 1
ATOM 1276 C CA . TRP A 1 162 ? 10.258 -1.251 -13.352 1 98.62 162 TRP A CA 1
ATOM 1277 C C . TRP A 1 162 ? 9.547 -0.439 -12.273 1 98.62 162 TRP A C 1
ATOM 1279 O O . TRP A 1 162 ? 8.57 0.256 -12.547 1 98.62 162 TRP A O 1
ATOM 1289 N N . VAL A 1 163 ? 10.008 -0.54 -10.977 1 98.69 163 VAL A N 1
ATOM 1290 C CA . VAL A 1 163 ? 9.484 0.278 -9.883 1 98.69 163 VAL A CA 1
ATOM 1291 C C . VAL A 1 163 ? 9.844 1.744 -10.125 1 98.69 163 VAL A C 1
ATOM 1293 O O . VAL A 1 163 ? 8.977 2.619 -10.055 1 98.69 163 VAL A O 1
ATOM 1296 N N . ARG A 1 164 ? 11.047 2.039 -10.461 1 98.38 164 ARG A N 1
ATOM 1297 C CA . ARG A 1 164 ? 11.531 3.402 -10.648 1 98.38 164 ARG A CA 1
ATOM 1298 C C . ARG A 1 164 ? 10.773 4.102 -11.773 1 98.38 164 ARG A C 1
ATOM 1300 O O . ARG A 1 164 ? 10.445 5.285 -11.664 1 98.38 164 ARG A O 1
ATOM 1307 N N . THR A 1 165 ? 10.492 3.383 -12.844 1 97.56 165 THR A N 1
ATOM 1308 C CA . THR A 1 165 ? 9.906 3.984 -14.039 1 97.56 165 THR A CA 1
ATOM 1309 C C . THR A 1 165 ? 8.383 3.967 -13.969 1 97.56 165 THR A C 1
ATOM 1311 O O . THR A 1 165 ? 7.707 4.449 -14.883 1 97.56 165 THR A O 1
ATOM 1314 N N . GLY A 1 166 ? 7.832 3.377 -12.953 1 97.75 166 GLY A N 1
ATOM 1315 C CA . GLY A 1 166 ? 6.387 3.373 -12.773 1 97.75 166 GLY A CA 1
ATOM 1316 C C . GLY A 1 166 ? 5.691 2.277 -13.555 1 97.75 166 GLY A C 1
ATOM 1317 O O . GLY A 1 166 ? 4.469 2.307 -13.719 1 97.75 166 GLY A O 1
ATOM 1318 N N . GLN A 1 167 ? 6.406 1.309 -14.094 1 97.88 167 GLN A N 1
ATOM 1319 C CA . GLN A 1 167 ? 5.789 0.149 -14.727 1 97.88 167 GLN A CA 1
ATOM 1320 C C . GLN A 1 167 ? 5.152 -0.771 -13.688 1 97.88 167 GLN A C 1
ATOM 1322 O O . GLN A 1 167 ? 4.16 -1.443 -13.969 1 97.88 167 GLN A O 1
ATOM 1327 N N . ILE A 1 168 ? 5.77 -0.885 -12.516 1 98.75 168 ILE A N 1
ATOM 1328 C CA . ILE A 1 168 ? 5.172 -1.535 -11.359 1 98.75 168 ILE A CA 1
ATOM 1329 C C . ILE A 1 168 ? 4.684 -0.479 -10.367 1 98.75 168 ILE A C 1
ATOM 1331 O O . ILE A 1 168 ? 5.477 0.329 -9.875 1 98.75 168 ILE A O 1
ATOM 1335 N N . THR A 1 169 ? 3.375 -0.502 -10.117 1 98.88 169 THR A N 1
ATOM 1336 C CA . THR A 1 169 ? 2.785 0.499 -9.242 1 98.88 169 THR A CA 1
ATOM 1337 C C . THR A 1 169 ? 2.041 -0.167 -8.086 1 98.88 169 THR A C 1
ATOM 1339 O O . THR A 1 169 ? 1.561 0.512 -7.176 1 98.88 169 THR A O 1
ATOM 1342 N N . ASP A 1 170 ? 1.929 -1.499 -8.086 1 98.88 170 ASP A N 1
ATOM 1343 C CA . ASP A 1 170 ? 1.349 -2.271 -6.992 1 98.88 170 ASP A CA 1
ATOM 1344 C C . ASP A 1 170 ? 2.207 -2.168 -5.734 1 98.88 170 ASP A C 1
ATOM 1346 O O . ASP A 1 170 ? 3.369 -2.578 -5.734 1 98.88 170 ASP A O 1
ATOM 1350 N N . VAL A 1 171 ? 1.644 -1.789 -4.652 1 98.94 171 VAL A N 1
ATOM 1351 C CA . VAL A 1 171 ? 2.414 -1.365 -3.488 1 98.94 171 VAL A CA 1
ATOM 1352 C C . VAL A 1 171 ? 3.092 -2.574 -2.848 1 98.94 171 VAL A C 1
ATOM 1354 O O . VAL A 1 171 ? 4.219 -2.475 -2.355 1 98.94 171 VAL A O 1
ATOM 1357 N N . LYS A 1 172 ? 2.393 -3.668 -2.719 1 98.94 172 LYS A N 1
ATOM 1358 C CA . LYS A 1 172 ? 3.041 -4.82 -2.098 1 98.94 172 LYS A CA 1
ATOM 1359 C C . LYS A 1 172 ? 4.242 -5.281 -2.92 1 98.94 172 LYS A C 1
ATOM 1361 O O . LYS A 1 172 ? 5.254 -5.711 -2.363 1 98.94 172 LYS A O 1
ATOM 1366 N N . THR A 1 173 ? 4.156 -5.203 -4.223 1 98.94 173 THR A N 1
ATOM 1367 C CA . THR A 1 173 ? 5.262 -5.578 -5.102 1 98.94 173 THR A CA 1
ATOM 1368 C C . THR A 1 173 ? 6.41 -4.582 -4.984 1 98.94 173 THR A C 1
ATOM 1370 O O . THR A 1 173 ? 7.578 -4.973 -4.93 1 98.94 173 THR A O 1
ATOM 1373 N N . ILE A 1 174 ? 6.09 -3.287 -4.949 1 98.94 174 ILE A N 1
ATOM 1374 C CA . ILE A 1 174 ? 7.105 -2.254 -4.773 1 98.94 174 ILE A CA 1
ATOM 1375 C C . ILE A 1 174 ? 7.867 -2.494 -3.471 1 98.94 174 ILE A C 1
ATOM 1377 O O . ILE A 1 174 ? 9.102 -2.562 -3.469 1 98.94 174 ILE A O 1
ATOM 1381 N N . ILE A 1 175 ? 7.133 -2.668 -2.404 1 98.94 175 ILE A N 1
ATOM 1382 C CA . ILE A 1 175 ? 7.738 -2.822 -1.085 1 98.94 175 ILE A CA 1
ATOM 1383 C C . ILE A 1 175 ? 8.508 -4.141 -1.021 1 98.94 175 ILE A C 1
ATOM 1385 O O . ILE A 1 175 ? 9.617 -4.191 -0.484 1 98.94 175 ILE A O 1
ATOM 1389 N N . GLY A 1 176 ? 7.918 -5.219 -1.539 1 98.94 176 GLY A N 1
ATOM 1390 C CA . GLY A 1 176 ? 8.641 -6.477 -1.608 1 98.94 176 GLY A CA 1
ATOM 1391 C C . GLY A 1 176 ? 9.969 -6.363 -2.334 1 98.94 176 GLY A C 1
ATOM 1392 O O . GLY A 1 176 ? 10.977 -6.918 -1.891 1 98.94 176 GLY A O 1
ATOM 1393 N N . THR A 1 177 ? 9.984 -5.656 -3.461 1 98.94 177 THR A N 1
ATOM 1394 C CA . THR A 1 177 ? 11.188 -5.449 -4.254 1 98.94 177 THR A CA 1
ATOM 1395 C C . THR A 1 177 ? 12.242 -4.699 -3.447 1 98.94 177 THR A C 1
ATOM 1397 O O . THR A 1 177 ? 13.406 -5.113 -3.4 1 98.94 177 THR A O 1
ATOM 1400 N N . MET A 1 178 ? 11.812 -3.66 -2.828 1 98.81 178 MET A N 1
ATOM 1401 C CA . MET A 1 178 ? 12.766 -2.832 -2.092 1 98.81 178 MET A CA 1
ATOM 1402 C C . MET A 1 178 ? 13.273 -3.559 -0.852 1 98.81 178 MET A C 1
ATOM 1404 O O . MET A 1 178 ? 14.438 -3.422 -0.482 1 98.81 178 MET A O 1
ATOM 1408 N N . TRP A 1 179 ? 12.422 -4.324 -0.17 1 98.75 179 TRP A N 1
ATOM 1409 C CA . TRP A 1 179 ? 12.852 -5.164 0.942 1 98.75 179 TRP A CA 1
ATOM 1410 C C . TRP A 1 179 ? 13.859 -6.207 0.475 1 98.75 179 TRP A C 1
ATOM 1412 O O . TRP A 1 179 ? 14.859 -6.469 1.155 1 98.75 179 TRP A O 1
ATOM 1422 N N . LEU A 1 180 ? 13.555 -6.84 -0.649 1 98.75 180 LEU A N 1
ATOM 1423 C CA . LEU A 1 180 ? 14.469 -7.832 -1.208 1 98.75 180 LEU A CA 1
ATOM 1424 C C . LEU A 1 180 ? 15.852 -7.227 -1.443 1 98.75 180 LEU A C 1
ATOM 1426 O O . LEU A 1 180 ? 16.875 -7.852 -1.13 1 98.75 180 LEU A O 1
ATOM 1430 N N . GLU A 1 181 ? 15.875 -6.02 -2.012 1 98.81 181 GLU A N 1
ATOM 1431 C CA . GLU A 1 181 ? 17.141 -5.336 -2.221 1 98.81 181 GLU A CA 1
ATOM 1432 C C . GLU A 1 181 ? 17.906 -5.18 -0.91 1 98.81 181 GLU A C 1
ATOM 1434 O O . GLU A 1 181 ? 19.109 -5.453 -0.849 1 98.81 181 GLU A O 1
ATOM 1439 N N . LYS A 1 182 ? 17.219 -4.691 0.148 1 98.75 182 LYS A N 1
ATOM 1440 C CA . LYS A 1 182 ? 17.844 -4.5 1.452 1 98.75 182 LYS A CA 1
ATOM 1441 C C . LYS A 1 182 ? 18.375 -5.816 2.008 1 98.75 182 LYS A C 1
ATOM 1443 O O . LYS A 1 182 ? 19.484 -5.867 2.564 1 98.75 182 LYS A O 1
ATOM 1448 N N . ALA A 1 183 ? 17.609 -6.84 1.812 1 97.75 183 ALA A N 1
ATOM 1449 C CA . ALA A 1 183 ? 17.984 -8.156 2.33 1 97.75 183 ALA A CA 1
ATOM 1450 C C . ALA A 1 183 ? 19.203 -8.711 1.585 1 97.75 183 ALA A C 1
ATOM 1452 O O . ALA A 1 183 ? 20.156 -9.188 2.205 1 97.75 183 ALA A O 1
ATOM 1453 N N . MET A 1 184 ? 19.188 -8.648 0.273 1 97.19 184 MET A N 1
ATOM 1454 C CA . MET A 1 184 ? 20.234 -9.25 -0.56 1 97.19 184 MET A CA 1
ATOM 1455 C C . MET A 1 184 ? 21.547 -8.5 -0.399 1 97.19 184 MET A C 1
ATOM 1457 O O . MET A 1 184 ? 22.625 -9.094 -0.512 1 97.19 184 MET A O 1
ATOM 1461 N N . SER A 1 185 ? 21.469 -7.238 -0.111 1 97.19 185 SER A N 1
ATOM 1462 C CA . SER A 1 185 ? 22.688 -6.449 0.088 1 97.19 185 SER A CA 1
ATOM 1463 C C . SER A 1 185 ? 23.234 -6.629 1.497 1 97.19 185 SER A C 1
ATOM 1465 O O . SER A 1 185 ? 24.375 -6.246 1.777 1 97.19 185 SER A O 1
ATOM 1467 N N . GLY A 1 186 ? 22.375 -7.152 2.43 1 97.25 186 GLY A N 1
ATOM 1468 C CA . GLY A 1 186 ? 22.781 -7.309 3.818 1 97.25 186 GLY A CA 1
ATOM 1469 C C . GLY A 1 186 ? 22.484 -6.086 4.668 1 97.25 186 GLY A C 1
ATOM 1470 O O . GLY A 1 186 ? 22.766 -6.074 5.867 1 97.25 186 GLY A O 1
ATOM 1471 N N . ALA A 1 187 ? 21.891 -5.008 4.078 1 97.75 187 ALA A N 1
ATOM 1472 C CA . ALA A 1 187 ? 21.578 -3.787 4.816 1 97.75 187 ALA A CA 1
ATOM 1473 C C . ALA A 1 187 ? 20.547 -4.055 5.898 1 97.75 187 ALA A C 1
ATOM 1475 O O . ALA A 1 187 ? 20.609 -3.469 6.984 1 97.75 187 ALA A O 1
ATOM 1476 N N . TRP A 1 188 ? 19.562 -4.887 5.598 1 98.19 188 TRP A N 1
ATOM 1477 C CA . TRP A 1 188 ? 18.562 -5.348 6.562 1 98.19 188 TRP A CA 1
ATOM 1478 C C . TRP A 1 188 ? 18.688 -6.852 6.797 1 98.19 188 TRP A C 1
ATOM 1480 O O . TRP A 1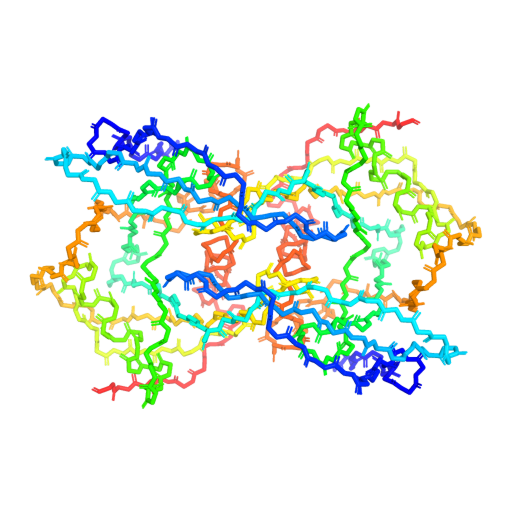 188 ? 18.375 -7.648 5.91 1 98.19 188 TRP A O 1
ATOM 1490 N N . PRO A 1 189 ? 19.094 -7.23 7.969 1 97.12 189 PRO A N 1
ATOM 1491 C CA . PRO A 1 189 ? 19.25 -8.664 8.234 1 97.12 189 PRO A CA 1
ATOM 1492 C C . PRO A 1 189 ? 17.922 -9.422 8.188 1 97.12 189 PRO A C 1
ATOM 1494 O O . PRO A 1 189 ? 16.891 -8.891 8.602 1 97.12 189 PRO A O 1
ATOM 1497 N N . LEU A 1 190 ? 18.016 -10.602 7.668 1 97.38 190 LEU A N 1
ATOM 1498 C CA . LEU A 1 190 ? 16.844 -11.461 7.648 1 97.38 190 LEU A CA 1
ATOM 1499 C C . LEU A 1 190 ? 16.578 -12.055 9.031 1 97.38 190 LEU A C 1
ATOM 1501 O O . LEU A 1 190 ? 17.516 -12.359 9.773 1 97.38 190 LEU A O 1
ATOM 1505 N N . GLY A 1 191 ? 15.32 -12.164 9.328 1 96.62 191 GLY A N 1
ATOM 1506 C CA . GLY A 1 191 ? 14.938 -12.812 10.57 1 96.62 191 GLY A CA 1
ATOM 1507 C C . GLY A 1 191 ? 15.109 -14.32 10.539 1 96.62 191 GLY A C 1
ATOM 1508 O O . GLY A 1 191 ? 15.922 -14.844 9.773 1 96.62 191 GLY A O 1
ATOM 1509 N N . SER A 1 192 ? 14.367 -14.992 11.367 1 97.38 192 SER A N 1
ATOM 1510 C CA . SER A 1 192 ? 14.469 -16.438 11.516 1 97.38 192 SER A CA 1
ATOM 1511 C C . SER A 1 192 ? 13.961 -17.156 10.273 1 97.38 192 SER A C 1
ATOM 1513 O O . SER A 1 192 ? 12.945 -16.781 9.695 1 97.38 192 SER A O 1
ATOM 1515 N N . VAL A 1 193 ? 14.648 -18.172 9.945 1 97.88 193 VAL A N 1
ATOM 1516 C CA . VAL A 1 193 ? 14.234 -19.078 8.875 1 97.88 193 VAL A CA 1
ATOM 1517 C C . VAL A 1 193 ? 13.234 -20.094 9.414 1 97.88 193 VAL A C 1
ATOM 1519 O O . VAL A 1 193 ? 13.477 -20.734 10.445 1 97.88 193 VAL A O 1
ATOM 1522 N N . ILE A 1 194 ? 12.141 -20.234 8.734 1 97.44 194 ILE A N 1
ATOM 1523 C CA . ILE A 1 194 ? 11.117 -21.203 9.117 1 97.44 194 ILE A CA 1
ATOM 1524 C C . ILE A 1 194 ? 10.992 -22.281 8.039 1 97.44 194 ILE A C 1
ATOM 1526 O O . ILE A 1 194 ? 11 -21.969 6.844 1 97.44 194 ILE A O 1
ATOM 1530 N N . ARG A 1 195 ? 10.82 -23.469 8.445 1 96.31 195 ARG A N 1
ATOM 1531 C CA . ARG A 1 195 ? 10.625 -24.609 7.551 1 96.31 195 ARG A CA 1
ATOM 1532 C C . ARG A 1 195 ? 9.258 -25.266 7.785 1 96.31 195 ARG A C 1
ATOM 1534 O O . ARG A 1 195 ? 9.047 -25.906 8.812 1 96.31 195 ARG A O 1
ATOM 1541 N N . PRO A 1 196 ? 8.422 -24.984 6.848 1 89.75 196 PRO A N 1
ATOM 1542 C CA . PRO A 1 196 ? 7.059 -25.469 7.082 1 89.75 196 PRO A CA 1
ATOM 1543 C C . PRO A 1 196 ? 6.941 -26.984 6.93 1 89.75 196 PRO A C 1
ATOM 1545 O O . PRO A 1 196 ? 7.73 -27.594 6.211 1 89.75 196 PRO A O 1
ATOM 1548 N N . MET B 1 1 ? 16.812 -2.287 -20.812 1 57.28 1 MET B N 1
ATOM 1549 C CA . MET B 1 1 ? 16 -2.736 -19.688 1 57.28 1 MET B CA 1
ATOM 1550 C C . MET B 1 1 ? 14.797 -3.531 -20.172 1 57.28 1 MET B C 1
ATOM 1552 O O . MET B 1 1 ? 14.211 -3.211 -21.203 1 57.28 1 MET B O 1
ATOM 1556 N N . ALA B 1 2 ? 14.602 -4.723 -19.547 1 76.88 2 ALA B N 1
ATOM 1557 C CA . ALA B 1 2 ? 13.594 -5.625 -20.094 1 76.88 2 ALA B CA 1
ATOM 1558 C C . ALA B 1 2 ? 12.18 -5.102 -19.828 1 76.88 2 ALA B C 1
ATOM 1560 O O . ALA B 1 2 ? 11.914 -4.531 -18.766 1 76.88 2 ALA B O 1
ATOM 1561 N N . ASP B 1 3 ? 11.398 -5.035 -20.844 1 90.88 3 ASP B N 1
ATOM 1562 C CA . ASP B 1 3 ? 9.984 -4.715 -20.719 1 90.88 3 ASP B CA 1
ATOM 1563 C C . ASP B 1 3 ? 9.234 -5.828 -19.984 1 90.88 3 ASP B C 1
ATOM 1565 O O . ASP B 1 3 ? 9.68 -6.98 -19.969 1 90.88 3 ASP B O 1
ATOM 1569 N N . LEU B 1 4 ? 8.227 -5.375 -19.25 1 95.69 4 LEU B N 1
ATOM 1570 C CA . LEU B 1 4 ? 7.332 -6.379 -18.703 1 95.69 4 LEU B CA 1
ATOM 1571 C C . LEU B 1 4 ? 6.707 -7.227 -19.797 1 95.69 4 LEU B C 1
ATOM 1573 O O . LEU B 1 4 ? 6.43 -6.723 -20.891 1 95.69 4 LEU B O 1
ATOM 1577 N N . PRO B 1 5 ? 6.551 -8.492 -19.5 1 95 5 PRO B N 1
ATOM 1578 C CA . PRO B 1 5 ? 5.809 -9.281 -20.484 1 95 5 PRO B CA 1
ATOM 1579 C C . PRO B 1 5 ? 4.391 -8.758 -20.703 1 95 5 PRO B C 1
ATOM 1581 O O . PRO B 1 5 ? 3.756 -8.258 -19.781 1 95 5 PRO B O 1
ATOM 1584 N N . ASN B 1 6 ? 3.967 -8.828 -21.953 1 95.12 6 ASN B N 1
ATOM 1585 C CA . ASN B 1 6 ? 2.611 -8.422 -22.297 1 95.12 6 ASN B CA 1
ATOM 1586 C C . ASN B 1 6 ? 1.669 -9.617 -22.391 1 95.12 6 ASN B C 1
ATOM 1588 O O . ASN B 1 6 ? 1.755 -10.414 -23.328 1 95.12 6 ASN B O 1
ATOM 1592 N N . HIS B 1 7 ? 0.759 -9.727 -21.438 1 96.38 7 HIS B N 1
ATOM 1593 C CA . HIS B 1 7 ? -0.182 -10.836 -21.406 1 96.38 7 HIS B CA 1
ATOM 1594 C C . HIS B 1 7 ? -1.622 -10.344 -21.516 1 96.38 7 HIS B C 1
ATOM 1596 O O . HIS B 1 7 ? -2.551 -11.039 -21.094 1 96.38 7 HIS B O 1
ATOM 1602 N N . ASP B 1 8 ? -1.854 -9.164 -22.031 1 95.56 8 ASP B N 1
ATOM 1603 C CA . ASP B 1 8 ? -3.164 -8.516 -22.094 1 95.56 8 ASP B CA 1
ATOM 1604 C C . ASP B 1 8 ? -4.16 -9.375 -22.875 1 95.56 8 ASP B C 1
ATOM 1606 O O . ASP B 1 8 ? -5.312 -9.523 -22.453 1 95.56 8 ASP B O 1
ATOM 1610 N N . ALA B 1 9 ? -3.713 -9.945 -23.984 1 93.56 9 ALA B N 1
ATOM 1611 C CA . ALA B 1 9 ? -4.598 -10.688 -24.875 1 93.56 9 ALA B CA 1
ATOM 1612 C C . ALA B 1 9 ? -5.184 -11.906 -24.172 1 93.56 9 ALA B C 1
ATOM 1614 O O . ALA B 1 9 ? -6.312 -12.312 -24.469 1 93.56 9 ALA B O 1
ATOM 1615 N N . THR B 1 10 ? -4.461 -12.391 -23.188 1 96.12 10 THR B N 1
ATOM 1616 C CA . THR B 1 10 ? -4.863 -13.68 -22.625 1 96.12 10 THR B CA 1
ATOM 1617 C C . THR B 1 10 ? -5.52 -13.484 -21.266 1 96.12 10 THR B C 1
ATOM 1619 O O . THR B 1 10 ? -6.191 -14.391 -20.766 1 96.12 10 THR B O 1
ATOM 1622 N N . LEU B 1 11 ? -5.379 -12.258 -20.703 1 98.12 11 LEU B N 1
ATOM 1623 C CA . LEU B 1 11 ? -5.75 -12.18 -19.297 1 98.12 11 LEU B CA 1
ATOM 1624 C C . LEU B 1 11 ? -6.867 -11.156 -19.094 1 98.12 11 LEU B C 1
ATOM 1626 O O . LEU B 1 11 ? -7.516 -11.148 -18.031 1 98.12 11 LEU B O 1
ATOM 1630 N N . THR B 1 12 ? -7.117 -10.352 -20.031 1 98.31 12 THR B N 1
ATOM 1631 C CA . THR B 1 12 ? -7.984 -9.188 -19.844 1 98.31 12 THR B CA 1
ATOM 1632 C C . THR B 1 12 ? -9.43 -9.625 -19.625 1 98.31 12 THR B C 1
ATOM 1634 O O . THR B 1 12 ? -9.93 -10.523 -20.297 1 98.31 12 THR B O 1
ATOM 1637 N N . GLU B 1 13 ? -10.062 -9.008 -18.672 1 98.38 13 GLU B N 1
ATOM 1638 C CA . GLU B 1 13 ? -11.5 -9.133 -18.438 1 98.38 13 GLU B CA 1
ATOM 1639 C C . GLU B 1 13 ? -12.273 -7.965 -19.047 1 98.38 13 GLU B C 1
ATOM 1641 O O . GLU B 1 13 ? -11.742 -6.863 -19.172 1 98.38 13 GLU B O 1
ATOM 1646 N N . THR B 1 14 ? -13.5 -8.266 -19.359 1 98.06 14 THR B N 1
ATOM 1647 C CA . THR B 1 14 ? -14.312 -7.219 -19.969 1 98.06 14 THR B CA 1
ATOM 1648 C C . THR B 1 14 ? -15.594 -6.992 -19.156 1 98.06 14 THR B C 1
ATOM 1650 O O . THR B 1 14 ? -16.281 -7.949 -18.781 1 98.06 14 THR B O 1
ATOM 1653 N N . CYS B 1 15 ? -15.898 -5.801 -18.938 1 98.56 15 CYS B N 1
ATOM 1654 C CA . CYS B 1 15 ? -17.109 -5.453 -18.219 1 98.56 15 CYS B CA 1
ATOM 1655 C C . CYS B 1 15 ? -18.359 -5.711 -19.062 1 98.56 15 CYS B C 1
ATOM 1657 O O . CYS B 1 15 ? -18.406 -5.305 -20.234 1 98.56 15 CYS B O 1
ATOM 1659 N N . ILE B 1 16 ? -19.281 -6.34 -18.531 1 98.62 16 ILE B N 1
ATOM 1660 C CA . ILE B 1 16 ? -20.562 -6.594 -19.188 1 98.62 16 ILE B CA 1
ATOM 1661 C C . ILE B 1 16 ? -21.625 -5.66 -18.609 1 98.62 16 ILE B C 1
ATOM 1663 O O . ILE B 1 16 ? -22.422 -5.086 -19.359 1 98.62 16 ILE B O 1
ATOM 1667 N N . GLU B 1 17 ? -21.672 -5.598 -17.312 1 98.56 17 GLU B N 1
ATOM 1668 C CA . GLU B 1 17 ? -22.6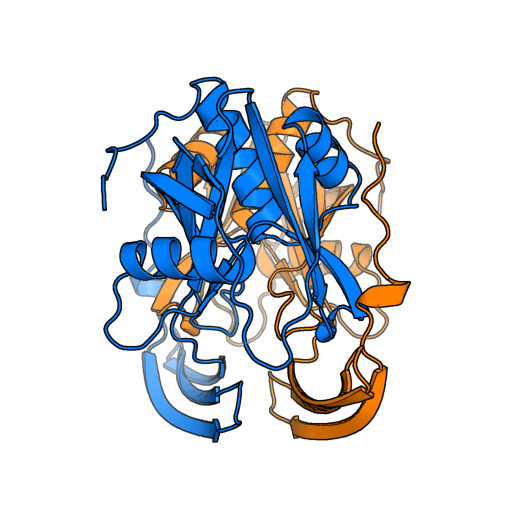25 -4.766 -16.594 1 98.56 17 GLU B CA 1
ATOM 1669 C C . GLU B 1 17 ? -22.016 -4.18 -15.32 1 98.56 17 GLU B C 1
ATOM 1671 O O . GLU B 1 17 ? -21.234 -4.844 -14.641 1 98.56 17 GLU B O 1
ATOM 1676 N N . SER B 1 18 ? -22.422 -2.975 -15.062 1 98.56 18 SER B N 1
ATOM 1677 C CA . SER B 1 18 ? -21.938 -2.273 -13.883 1 98.56 18 SER B CA 1
ATOM 1678 C C . SER B 1 18 ? -23.078 -1.663 -13.086 1 98.56 18 SER B C 1
ATOM 1680 O O . SER B 1 18 ? -24 -1.086 -13.656 1 98.56 18 SER B O 1
ATOM 1682 N N . GLU B 1 19 ? -22.938 -1.769 -11.773 1 98.25 19 GLU B N 1
ATOM 1683 C CA . GLU B 1 19 ? -23.984 -1.197 -10.922 1 98.25 19 GLU B CA 1
ATOM 1684 C C . GLU B 1 19 ? -23.391 -0.662 -9.617 1 98.25 19 GLU B C 1
ATOM 1686 O O . GLU B 1 19 ? -22.625 -1.354 -8.945 1 98.25 19 GLU B O 1
ATOM 1691 N N . PRO B 1 20 ? -23.766 0.522 -9.234 1 98.56 20 PRO B N 1
ATOM 1692 C CA . PRO B 1 20 ? -23.438 0.962 -7.879 1 98.56 20 PRO B CA 1
ATOM 1693 C C . PRO B 1 20 ? -24.219 0.204 -6.805 1 98.56 20 PRO B C 1
ATOM 1695 O O . PRO B 1 20 ? -25.438 0.074 -6.898 1 98.56 20 PRO B O 1
ATOM 1698 N N . VAL B 1 21 ? -23.531 -0.336 -5.789 1 98.69 21 VAL B N 1
ATOM 1699 C CA . VAL B 1 21 ? -24.234 -1.178 -4.828 1 98.69 21 VAL B CA 1
ATOM 1700 C C 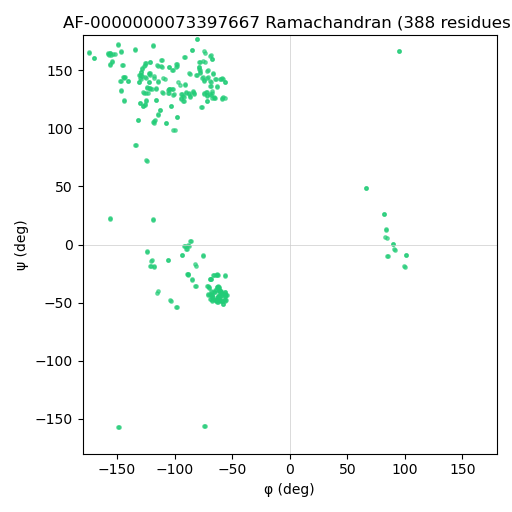. VAL B 1 21 ? -24.156 -0.551 -3.438 1 98.69 21 VAL B C 1
ATOM 1702 O O . VAL B 1 21 ? -24.922 -0.917 -2.541 1 98.69 21 VAL B O 1
ATOM 1705 N N . TYR B 1 22 ? -23.281 0.311 -3.186 1 98.62 22 TYR B N 1
ATOM 1706 C CA . TYR B 1 22 ? -23.203 1.077 -1.947 1 98.62 22 TYR B CA 1
ATOM 1707 C C . TYR B 1 22 ? -22.719 2.496 -2.219 1 98.62 22 TYR B C 1
ATOM 1709 O O . TYR B 1 22 ? -21.641 2.695 -2.795 1 98.62 22 TYR B O 1
ATOM 1717 N N . ASP B 1 23 ? -23.453 3.498 -1.826 1 98.25 23 ASP B N 1
ATOM 1718 C CA . ASP B 1 23 ? -23.172 4.914 -2.018 1 98.25 23 ASP B CA 1
ATOM 1719 C C . ASP B 1 23 ? -23.156 5.66 -0.684 1 98.25 23 ASP B C 1
ATOM 1721 O O . ASP B 1 23 ? -24.062 6.449 -0.402 1 98.25 23 ASP B O 1
ATOM 1725 N N . GLY B 1 24 ? -22.078 5.383 0.077 1 97.5 24 GLY B N 1
ATOM 1726 C CA . GLY B 1 24 ? -21.938 6.016 1.378 1 97.5 24 GLY B CA 1
ATOM 1727 C C . GLY B 1 24 ? -21.391 7.43 1.297 1 97.5 24 GLY B C 1
ATOM 1728 O O . GLY B 1 24 ? -21.156 7.945 0.203 1 97.5 24 GLY B O 1
ATOM 1729 N N . SER B 1 25 ? -21.312 8.062 2.447 1 95.81 25 SER B N 1
ATOM 1730 C CA . SER B 1 25 ? -20.797 9.43 2.484 1 95.81 25 SER B CA 1
ATOM 1731 C C . SER B 1 25 ? -19.312 9.477 2.158 1 95.81 25 SER B C 1
ATOM 1733 O O . SER B 1 25 ? -18.812 10.477 1.639 1 95.81 25 SER B O 1
ATOM 1735 N N . PHE B 1 26 ? -18.609 8.406 2.48 1 96.5 26 PHE B N 1
ATOM 1736 C CA . PHE B 1 26 ? -17.156 8.352 2.309 1 96.5 26 PHE B CA 1
ATOM 1737 C C . PHE B 1 26 ? -16.781 7.301 1.272 1 96.5 26 PHE B C 1
ATOM 1739 O O . PHE B 1 26 ? -15.953 7.559 0.393 1 96.5 26 PHE B O 1
ATOM 1746 N N . LEU B 1 27 ? -17.406 6.113 1.247 1 98.31 27 LEU B N 1
ATOM 1747 C CA . LEU B 1 27 ? -17.078 5.004 0.359 1 98.31 27 LEU B CA 1
ATOM 1748 C C . LEU B 1 27 ? -18.156 4.824 -0.705 1 98.31 27 LEU B C 1
ATOM 1750 O O . LEU B 1 27 ? -19.359 4.938 -0.414 1 98.31 27 LEU B O 1
ATOM 1754 N N . LYS B 1 28 ? -17.719 4.5 -1.872 1 98.62 28 LYS B N 1
ATOM 1755 C CA . LYS B 1 28 ? -18.578 4.066 -2.973 1 98.62 28 LYS B CA 1
ATOM 1756 C C . LYS B 1 28 ? -18.156 2.695 -3.488 1 98.62 28 LYS B C 1
ATOM 1758 O O . LYS B 1 28 ? -16.969 2.465 -3.768 1 98.62 28 LYS B O 1
ATOM 1763 N N . VAL B 1 29 ? -19.125 1.773 -3.613 1 98.88 29 VAL B N 1
ATOM 1764 C CA . VAL B 1 29 ? -18.828 0.417 -4.062 1 98.88 29 VAL B CA 1
ATOM 1765 C C . VAL B 1 29 ? -19.625 0.101 -5.324 1 98.88 29 VAL B C 1
ATOM 1767 O O . VAL B 1 29 ? -20.812 0.399 -5.402 1 98.88 29 VAL B O 1
ATOM 1770 N N . LYS B 1 30 ? -18.953 -0.461 -6.27 1 98.88 30 LYS B N 1
ATOM 1771 C CA . LYS B 1 30 ? -19.594 -1.009 -7.465 1 98.88 30 LYS B CA 1
ATOM 1772 C C . LYS B 1 30 ? -19.5 -2.531 -7.492 1 98.88 30 LYS B C 1
ATOM 1774 O O . LYS B 1 30 ? -18.609 -3.111 -6.875 1 98.88 30 LYS B O 1
ATOM 1779 N N . ARG B 1 31 ? -20.438 -3.137 -8.148 1 98.81 31 ARG B N 1
ATOM 1780 C CA . ARG B 1 31 ? -20.453 -4.551 -8.5 1 98.81 31 ARG B CA 1
ATOM 1781 C C . ARG B 1 31 ? -20.656 -4.746 -10 1 98.81 31 ARG B C 1
ATOM 1783 O O . ARG B 1 31 ? -21.688 -4.352 -10.547 1 98.81 31 ARG B O 1
ATOM 1790 N N . ASP B 1 32 ? -19.719 -5.355 -10.594 1 98.81 32 ASP B N 1
ATOM 1791 C CA . ASP B 1 32 ? -19.797 -5.547 -12.039 1 98.81 32 ASP B CA 1
ATOM 1792 C C . ASP B 1 32 ? -19.844 -7.031 -12.391 1 98.81 32 ASP B C 1
ATOM 1794 O O . ASP B 1 32 ? -19.328 -7.871 -11.656 1 98.81 32 ASP B O 1
ATOM 1798 N N . THR B 1 33 ? -20.562 -7.316 -13.398 1 98.69 33 THR B N 1
ATOM 1799 C CA . THR B 1 33 ? -20.438 -8.594 -14.086 1 98.69 33 THR B CA 1
ATOM 1800 C C . THR B 1 33 ? -19.406 -8.5 -15.211 1 98.69 33 THR B C 1
ATOM 1802 O O . THR B 1 33 ? -19.438 -7.574 -16.016 1 98.69 33 THR B O 1
ATOM 1805 N N . VAL B 1 34 ? -18.5 -9.453 -15.211 1 98.56 34 VAL B N 1
ATOM 1806 C CA . VAL B 1 34 ? -17.438 -9.383 -16.203 1 98.56 34 VAL B CA 1
ATOM 1807 C C . VAL B 1 34 ? -17.375 -10.695 -17 1 98.56 34 VAL B C 1
ATOM 1809 O O . VAL B 1 34 ? -17.844 -11.734 -16.516 1 98.56 34 VAL B O 1
ATOM 1812 N N . ARG B 1 35 ? -16.875 -10.594 -18.172 1 98.56 35 ARG B N 1
ATOM 1813 C CA . ARG B 1 35 ? -16.484 -11.766 -18.938 1 98.56 35 ARG B CA 1
ATOM 1814 C C . ARG B 1 35 ? -15.016 -12.102 -18.719 1 98.56 35 ARG B C 1
ATOM 1816 O O . ARG B 1 35 ? -14.148 -11.242 -18.906 1 98.56 35 ARG B O 1
ATOM 1823 N N . LEU B 1 36 ? -14.797 -13.312 -18.375 1 98.19 36 LEU B N 1
ATOM 1824 C CA . LEU B 1 36 ? -13.445 -13.797 -18.141 1 98.19 36 LEU B CA 1
ATOM 1825 C C . LEU B 1 36 ? -12.789 -14.242 -19.438 1 98.19 36 LEU B C 1
ATOM 1827 O O . LEU B 1 36 ? -13.461 -14.336 -20.469 1 98.19 36 LEU B O 1
ATOM 1831 N N . PRO B 1 37 ? -11.477 -14.461 -19.406 1 96.94 37 PRO B N 1
ATOM 1832 C CA . PRO B 1 37 ? -10.773 -14.883 -20.609 1 96.94 37 PRO B CA 1
ATOM 1833 C C . PRO B 1 37 ? -11.359 -16.156 -21.219 1 96.94 37 PRO B C 1
ATOM 1835 O O . PRO B 1 37 ? -11.305 -16.344 -22.438 1 96.94 37 PRO B O 1
ATOM 1838 N N . ASP B 1 38 ? -11.969 -16.969 -20.453 1 96.69 38 ASP B N 1
ATOM 1839 C CA . ASP B 1 38 ? -12.523 -18.219 -20.969 1 96.69 38 ASP B CA 1
ATOM 1840 C C . ASP B 1 38 ? -13.977 -18.047 -21.406 1 96.69 38 ASP B C 1
ATOM 1842 O O . ASP B 1 38 ? -14.656 -19.016 -21.734 1 96.69 38 ASP B O 1
ATOM 1846 N N . GLY B 1 39 ? -14.43 -16.875 -21.219 1 96.94 39 GLY B N 1
ATOM 1847 C CA . GLY B 1 39 ? -15.773 -16.578 -21.703 1 96.94 39 GLY B CA 1
ATOM 1848 C C . GLY B 1 39 ? -16.812 -16.625 -20.594 1 96.94 39 GLY B C 1
ATOM 1849 O O . GLY B 1 39 ? -17.922 -16.109 -20.766 1 96.94 39 GLY B O 1
ATOM 1850 N N . LYS B 1 40 ? -16.516 -17.266 -19.516 1 97.75 40 LYS B N 1
ATOM 1851 C CA . LYS B 1 40 ? -17.453 -17.328 -18.406 1 97.75 40 LYS B CA 1
ATOM 1852 C C . LYS B 1 40 ? -17.625 -15.969 -17.75 1 97.75 40 LYS B C 1
ATOM 1854 O O . LYS B 1 40 ? -16.875 -15.039 -18.016 1 97.75 40 LYS B O 1
ATOM 1859 N N . HIS B 1 41 ? -18.672 -15.922 -17.016 1 97.88 41 HIS B N 1
ATOM 1860 C CA . HIS B 1 41 ? -18.953 -14.672 -16.328 1 97.88 41 HIS B CA 1
ATOM 1861 C C . HIS B 1 41 ? -18.562 -14.773 -14.852 1 97.88 41 HIS B C 1
ATOM 1863 O O . HIS B 1 41 ? -18.609 -15.852 -14.258 1 97.88 41 HIS B O 1
ATOM 1869 N N . ALA B 1 42 ? -18.188 -13.633 -14.297 1 97.62 42 ALA B N 1
ATOM 1870 C CA . ALA B 1 42 ? -17.875 -13.516 -12.875 1 97.62 42 ALA B CA 1
ATOM 1871 C C . ALA B 1 42 ? -18.281 -12.148 -12.344 1 97.62 42 ALA B C 1
ATOM 1873 O O . ALA B 1 42 ? -18.641 -11.25 -13.109 1 97.62 42 ALA B O 1
ATOM 1874 N N . THR B 1 43 ? -18.297 -12.047 -11.031 1 97.88 43 THR B N 1
ATOM 1875 C CA . THR B 1 43 ? -18.641 -10.797 -10.367 1 97.88 43 THR B CA 1
ATOM 1876 C C . THR B 1 43 ? -17.391 -10.125 -9.805 1 97.88 43 THR B C 1
ATOM 1878 O O . THR B 1 43 ? -16.531 -10.797 -9.227 1 97.88 43 THR B O 1
ATOM 1881 N N . ARG B 1 44 ? -17.266 -8.812 -10.047 1 98.44 44 ARG B N 1
ATOM 1882 C CA . ARG B 1 44 ? -16.234 -7.98 -9.43 1 98.44 44 ARG B CA 1
ATOM 1883 C C . ARG B 1 44 ? -16.859 -6.91 -8.539 1 98.44 44 ARG B C 1
ATOM 1885 O O . ARG B 1 44 ? -17.734 -6.16 -8.977 1 98.44 44 ARG B O 1
ATOM 1892 N N . GLU B 1 45 ? -16.453 -6.875 -7.293 1 98.81 45 GLU B N 1
ATOM 1893 C CA . GLU B 1 45 ? -16.812 -5.805 -6.363 1 98.81 45 GLU B CA 1
ATOM 1894 C C . GLU B 1 45 ? -15.586 -4.945 -6.031 1 98.81 45 GLU B C 1
ATOM 1896 O O . GLU B 1 45 ? -14.523 -5.473 -5.699 1 98.81 45 GLU B O 1
ATOM 1901 N N . TYR B 1 46 ? -15.75 -3.621 -6.129 1 98.88 46 TYR B N 1
ATOM 1902 C CA . TYR B 1 46 ? -14.594 -2.76 -5.875 1 98.88 46 TYR B CA 1
ATOM 1903 C C . TYR B 1 46 ? -15.047 -1.367 -5.445 1 98.88 46 TYR B C 1
ATOM 1905 O O . TYR B 1 46 ? -16.172 -0.958 -5.723 1 98.88 46 TYR B O 1
ATOM 1913 N N . VAL B 1 47 ? -14.188 -0.7 -4.727 1 98.81 47 VAL B N 1
ATOM 1914 C CA . VAL B 1 47 ? -14.367 0.681 -4.289 1 98.81 47 VAL B CA 1
ATOM 1915 C C . VAL B 1 47 ? -13.914 1.635 -5.391 1 98.81 47 VAL B C 1
ATOM 1917 O O . VAL B 1 47 ? -12.836 1.458 -5.973 1 98.81 47 VAL B O 1
ATOM 1920 N N . THR B 1 48 ? -14.734 2.607 -5.699 1 98.5 48 THR B N 1
ATOM 1921 C CA . THR B 1 48 ? -14.289 3.686 -6.574 1 98.5 48 THR B CA 1
ATOM 1922 C C . THR B 1 48 ? -13.703 4.84 -5.762 1 98.5 48 THR B C 1
ATOM 1924 O O . THR B 1 48 ? -14.242 5.199 -4.711 1 98.5 48 THR B O 1
ATOM 1927 N N . HIS B 1 49 ? -12.648 5.395 -6.176 1 98.12 49 HIS B N 1
ATOM 1928 C CA . HIS B 1 49 ? -11.898 6.406 -5.449 1 98.12 49 HIS B CA 1
ATOM 1929 C C . HIS B 1 49 ? -11.383 7.496 -6.387 1 98.12 49 HIS B C 1
ATOM 1931 O O . HIS B 1 49 ? -10.945 7.207 -7.5 1 98.12 49 HIS B O 1
ATOM 1937 N N . PRO B 1 50 ? -11.406 8.75 -5.984 1 97.06 50 PRO B N 1
ATOM 1938 C CA . PRO B 1 50 ? -10.992 9.844 -6.875 1 97.06 50 PRO B CA 1
ATOM 1939 C C . PRO B 1 50 ? -9.477 9.922 -7.043 1 97.06 50 PRO B C 1
ATOM 1941 O O . PRO B 1 50 ? -8.992 10.648 -7.914 1 97.06 50 PRO B O 1
ATOM 1944 N N . GLY B 1 51 ? -8.711 9.164 -6.25 1 97.56 51 GLY B N 1
ATOM 1945 C CA . GLY B 1 51 ? -7.266 9.312 -6.184 1 97.56 51 GLY B CA 1
ATOM 1946 C C . GLY B 1 51 ? -6.809 10.211 -5.051 1 97.56 51 GLY B C 1
ATOM 1947 O O . GLY B 1 51 ? -7.625 10.883 -4.422 1 97.56 51 GLY B O 1
ATOM 1948 N N . ALA B 1 52 ? -5.531 10.172 -4.766 1 98.62 52 ALA B N 1
ATOM 1949 C CA . ALA B 1 52 ? -4.969 10.961 -3.674 1 98.62 52 ALA B CA 1
ATOM 1950 C C . ALA B 1 52 ? -3.527 11.367 -3.977 1 98.62 52 ALA B C 1
ATOM 1952 O O . ALA B 1 52 ? -2.969 10.977 -5.004 1 98.62 52 ALA B O 1
ATOM 1953 N N . VAL B 1 53 ? -3.027 12.211 -3.111 1 98.81 53 VAL B N 1
ATOM 1954 C CA . VAL B 1 53 ? -1.616 12.578 -3.15 1 98.81 53 VAL B CA 1
ATOM 1955 C C . VAL B 1 53 ? -0.994 12.398 -1.768 1 98.81 53 VAL B C 1
ATOM 1957 O O . VAL B 1 53 ? -1.699 12.414 -0.756 1 98.81 53 VAL B O 1
ATOM 1960 N N . MET B 1 54 ? 0.246 12.125 -1.775 1 98.94 54 MET B N 1
ATOM 1961 C CA . MET B 1 54 ? 1.086 12.25 -0.587 1 98.94 54 MET B CA 1
ATOM 1962 C C . MET B 1 54 ? 2.285 13.148 -0.857 1 98.94 54 MET B C 1
ATOM 1964 O O . MET B 1 54 ? 2.861 13.109 -1.946 1 98.94 54 MET B O 1
ATOM 1968 N N . VAL B 1 55 ? 2.676 13.914 0.114 1 98.94 55 VAL B N 1
ATOM 1969 C CA . VAL B 1 55 ? 3.809 14.82 -0.007 1 98.94 55 VAL B CA 1
ATOM 1970 C C . VAL B 1 55 ? 4.875 14.461 1.026 1 98.94 55 VAL B C 1
ATOM 1972 O O . VAL B 1 55 ? 4.555 14.18 2.184 1 98.94 55 VAL B O 1
ATOM 1975 N N . ILE B 1 56 ? 6.074 14.406 0.592 1 98.94 56 ILE B N 1
ATOM 1976 C CA . ILE B 1 56 ? 7.219 14.297 1.488 1 98.94 56 ILE B CA 1
ATOM 1977 C C . ILE B 1 56 ? 7.863 15.672 1.668 1 98.94 56 ILE B C 1
ATOM 1979 O O . ILE B 1 56 ? 8.648 16.109 0.823 1 98.94 56 ILE B O 1
ATOM 1983 N N . PRO B 1 57 ? 7.547 16.328 2.719 1 98.94 57 PRO B N 1
ATOM 1984 C CA . PRO B 1 57 ? 8.203 17.609 2.971 1 98.94 57 PRO B CA 1
ATOM 1985 C C . PRO B 1 57 ? 9.625 17.453 3.504 1 98.94 57 PRO B C 1
ATOM 1987 O O . PRO B 1 57 ? 9.82 16.938 4.605 1 98.94 57 PRO B O 1
ATOM 1990 N N . LEU B 1 58 ? 10.547 17.922 2.805 1 98.94 58 LEU B N 1
ATOM 1991 C CA . LEU B 1 58 ? 11.961 17.781 3.129 1 98.94 58 LEU B CA 1
ATOM 1992 C C . LEU B 1 58 ? 12.57 19.141 3.488 1 98.94 58 LEU B C 1
ATOM 1994 O O . LEU B 1 58 ? 12.641 20.031 2.648 1 98.94 58 LEU B O 1
ATOM 1998 N N . PHE B 1 59 ? 13 19.25 4.734 1 98.81 59 PHE B N 1
ATOM 1999 C CA . PHE B 1 59 ? 13.656 20.469 5.195 1 98.81 59 PHE B CA 1
ATOM 2000 C C . PHE B 1 59 ? 15.07 20.562 4.637 1 98.81 59 PHE B C 1
ATOM 2002 O O . PHE B 1 59 ? 15.664 19.562 4.254 1 98.81 59 PHE B O 1
ATOM 2009 N N . ASP B 1 60 ? 15.664 21.75 4.746 1 98 60 ASP B N 1
ATOM 2010 C CA . ASP B 1 60 ? 17.016 22 4.238 1 98 60 ASP B CA 1
ATOM 2011 C C . ASP B 1 60 ? 18.047 21.203 5.023 1 98 60 ASP B C 1
ATOM 2013 O O . ASP B 1 60 ? 19.109 20.859 4.488 1 98 60 ASP B O 1
ATOM 2017 N N . ASP B 1 61 ? 17.734 20.891 6.23 1 97.88 61 ASP B N 1
ATOM 2018 C CA . ASP B 1 61 ? 18.719 20.188 7.062 1 97.88 61 ASP B CA 1
ATOM 2019 C C . ASP B 1 61 ? 18.609 18.688 6.879 1 97.88 61 ASP B C 1
ATOM 2021 O O . ASP B 1 61 ? 19.281 17.922 7.57 1 97.88 61 ASP B O 1
ATOM 2025 N N . GLY B 1 62 ? 17.688 18.266 6.047 1 97.69 62 GLY B N 1
ATOM 2026 C CA . GLY B 1 62 ? 17.609 16.844 5.719 1 97.69 62 GLY B CA 1
ATOM 2027 C C . GLY B 1 62 ? 16.516 16.125 6.48 1 97.69 62 GLY B C 1
ATOM 2028 O O . GLY B 1 62 ? 16.203 14.969 6.184 1 97.69 62 GLY B O 1
ATOM 2029 N N . ARG B 1 63 ? 15.883 16.797 7.473 1 98.5 63 ARG B N 1
ATOM 2030 C CA . ARG B 1 63 ? 14.766 16.188 8.188 1 98.5 63 ARG B CA 1
ATOM 2031 C C . ARG B 1 63 ? 13.484 16.266 7.363 1 98.5 63 ARG B C 1
ATOM 2033 O O . ARG B 1 63 ? 13.375 17.094 6.453 1 98.5 63 ARG B O 1
ATOM 2040 N N . VAL B 1 64 ? 12.57 15.383 7.672 1 98.88 64 VAL B N 1
ATOM 2041 C CA . VAL B 1 64 ? 11.266 15.414 7.012 1 98.88 64 VAL B CA 1
ATOM 2042 C C . VAL B 1 64 ? 10.18 15.734 8.031 1 98.88 64 VAL B C 1
ATOM 2044 O O . VAL B 1 64 ? 10.359 15.516 9.227 1 98.88 64 VAL B O 1
ATOM 2047 N N . LEU B 1 65 ? 9.109 16.297 7.531 1 98.88 65 LEU B N 1
ATOM 2048 C CA . LEU B 1 65 ? 7.926 16.562 8.344 1 98.88 65 LEU B CA 1
ATOM 2049 C C . LEU B 1 65 ? 6.922 15.414 8.211 1 98.88 65 LEU B C 1
ATOM 2051 O O . LEU B 1 65 ? 6.523 15.062 7.102 1 98.88 65 LEU B O 1
ATOM 2055 N N . MET B 1 66 ? 6.516 14.836 9.352 1 98.75 66 MET B N 1
ATOM 2056 C CA . MET B 1 66 ? 5.566 13.727 9.422 1 98.75 66 MET B CA 1
ATOM 2057 C C . MET B 1 66 ? 4.32 14.133 10.203 1 98.75 66 MET B C 1
ATOM 2059 O O . MET B 1 66 ? 4.285 15.203 10.812 1 98.75 66 MET B O 1
ATOM 2063 N N . GLU B 1 67 ? 3.377 13.242 10.133 1 98.44 67 GLU B N 1
ATOM 2064 C CA . GLU B 1 67 ? 2.168 13.398 10.938 1 98.44 67 GLU B CA 1
ATOM 2065 C C . GLU B 1 67 ? 1.839 12.125 11.703 1 98.44 67 GLU B C 1
ATOM 2067 O O . GLU B 1 67 ? 2.096 11.016 11.219 1 98.44 67 GLU B O 1
ATOM 2072 N N . SER B 1 68 ? 1.282 12.312 12.922 1 98.5 68 SER B N 1
ATOM 2073 C CA . SER B 1 68 ? 0.562 11.266 13.648 1 98.5 68 SER B CA 1
ATOM 2074 C C . SER B 1 68 ? -0.946 11.445 13.523 1 98.5 68 SER B C 1
ATOM 2076 O O . SER B 1 68 ? -1.469 12.539 13.75 1 98.5 68 SER B O 1
ATOM 2078 N N . GLN B 1 69 ? -1.582 10.492 13.164 1 98.38 69 GLN B N 1
ATOM 2079 C CA . GLN B 1 69 ? -3.033 10.531 13.023 1 98.38 69 GLN B CA 1
ATOM 2080 C C . GLN B 1 69 ? -3.656 9.18 13.359 1 98.38 69 GLN B C 1
ATOM 2082 O O . GLN B 1 69 ? -3.102 8.133 13.016 1 98.38 69 GLN B O 1
ATOM 2087 N N . TYR B 1 70 ? -4.812 9.211 14.047 1 98.62 70 TYR B N 1
ATOM 2088 C CA . TYR B 1 70 ? -5.531 7.977 14.32 1 98.62 70 TYR B CA 1
ATOM 2089 C C . TYR B 1 70 ? -6.176 7.422 13.055 1 98.62 70 TYR B C 1
ATOM 2091 O O . TYR B 1 70 ? -6.949 8.117 12.398 1 98.62 70 TYR B O 1
ATOM 2099 N N . ARG B 1 71 ? -5.867 6.242 12.719 1 98.62 71 ARG B N 1
ATOM 2100 C CA . ARG B 1 71 ? -6.473 5.551 11.578 1 98.62 71 ARG B CA 1
ATOM 2101 C C . ARG B 1 71 ? -7.441 4.469 12.055 1 98.62 71 ARG B C 1
ATOM 2103 O O . ARG B 1 71 ? -7.023 3.354 12.367 1 98.62 71 ARG B O 1
ATOM 2110 N N . TYR B 1 72 ? -8.617 4.75 11.945 1 98.56 72 TYR B N 1
ATOM 2111 C CA . TYR B 1 72 ? -9.695 4.043 12.625 1 98.56 72 TYR B CA 1
ATOM 2112 C C . TYR B 1 72 ? -9.75 2.584 12.188 1 98.56 72 TYR B C 1
ATOM 2114 O O . TYR B 1 72 ? -9.844 1.682 13.023 1 98.56 72 TYR B O 1
ATOM 2122 N N . PRO B 1 73 ? -9.641 2.283 10.852 1 98.62 73 PRO B N 1
ATOM 2123 C CA . PRO B 1 73 ? -9.719 0.868 10.484 1 98.62 73 PRO B CA 1
ATOM 2124 C C . PRO B 1 73 ? -8.594 0.035 11.086 1 98.62 73 PRO B C 1
ATOM 2126 O O . PRO B 1 73 ? -8.75 -1.174 11.281 1 98.62 73 PRO B O 1
ATOM 2129 N N . ILE B 1 74 ? -7.508 0.702 11.344 1 98.56 74 ILE B N 1
ATOM 2130 C CA . ILE B 1 74 ? -6.344 -0.003 11.867 1 98.56 74 ILE B CA 1
ATOM 2131 C C . ILE B 1 74 ? -6.406 -0.052 13.391 1 98.56 74 ILE B C 1
ATOM 2133 O O . ILE B 1 74 ? -5.758 -0.892 14.023 1 98.56 74 ILE B O 1
ATOM 2137 N N . GLY B 1 75 ? -7.074 0.9 14.016 1 98.31 75 GLY B N 1
ATOM 2138 C CA . GLY B 1 75 ? -7.289 0.931 15.453 1 98.31 75 GLY B CA 1
ATOM 2139 C C . GLY B 1 75 ? -6.105 1.498 16.219 1 98.31 75 GLY B C 1
ATOM 2140 O O . GLY B 1 75 ? -5.875 1.132 17.375 1 98.31 75 GLY B O 1
ATOM 2141 N N . LYS B 1 76 ? -5.312 2.352 15.562 1 98.06 76 LYS B N 1
ATOM 2142 C CA . LYS B 1 76 ? -4.188 2.949 16.281 1 98.06 76 LYS B CA 1
ATOM 2143 C C . LYS B 1 76 ? -3.748 4.254 15.609 1 98.06 76 LYS B C 1
ATOM 2145 O O . LYS B 1 76 ? -4.16 4.555 14.492 1 98.06 76 LYS B O 1
ATOM 2150 N N . VAL B 1 77 ? -2.961 5.031 16.359 1 98.56 77 VAL B N 1
ATOM 2151 C CA . VAL B 1 77 ? -2.283 6.203 15.82 1 98.56 77 VAL B CA 1
ATOM 2152 C C . VAL B 1 77 ? -1.104 5.762 14.961 1 98.56 77 VAL B C 1
ATOM 2154 O O . VAL B 1 77 ? -0.274 4.961 15.391 1 98.56 77 VAL B O 1
ATOM 2157 N N . MET B 1 78 ? -1.068 6.301 13.773 1 98.56 78 MET B N 1
ATOM 2158 C CA . MET B 1 78 ? -0.024 5.906 12.836 1 98.56 78 MET B CA 1
ATOM 2159 C C . MET B 1 78 ? 0.808 7.109 12.406 1 98.56 78 MET B C 1
ATOM 2161 O O . MET B 1 78 ? 0.292 8.227 12.312 1 98.56 78 MET B O 1
ATOM 2165 N N . ALA B 1 79 ? 2.072 6.836 12.164 1 98.69 79 ALA B N 1
ATOM 2166 C CA . ALA B 1 79 ? 2.965 7.828 11.57 1 98.69 79 ALA B CA 1
ATOM 2167 C C . ALA B 1 79 ? 2.904 7.773 10.039 1 98.69 79 ALA B C 1
ATOM 2169 O O . ALA B 1 79 ? 3.012 6.699 9.445 1 98.69 79 ALA B O 1
ATOM 2170 N N . GLU B 1 80 ? 2.715 8.898 9.461 1 98.81 80 GLU B N 1
ATOM 2171 C CA . GLU B 1 80 ? 2.594 8.945 8.008 1 98.81 80 GLU B CA 1
ATOM 2172 C C . GLU B 1 80 ? 3.053 10.297 7.465 1 98.81 80 GLU B C 1
ATOM 2174 O O . GLU B 1 80 ? 3.258 11.242 8.227 1 98.81 80 GLU B O 1
ATOM 2179 N N . PHE B 1 81 ? 3.305 10.398 6.18 1 98.94 81 PHE B N 1
ATOM 2180 C CA . PHE B 1 81 ? 3.482 11.68 5.5 1 98.94 81 PHE B CA 1
ATOM 2181 C C . PHE B 1 81 ? 2.135 12.336 5.227 1 98.94 81 PHE B C 1
ATOM 2183 O O . PHE B 1 81 ? 1.12 11.656 5.086 1 98.94 81 PHE B O 1
ATOM 2190 N N . PRO B 1 82 ? 2.08 13.672 5.141 1 98.81 82 PRO B N 1
ATOM 2191 C CA . PRO B 1 82 ? 0.829 14.344 4.785 1 98.81 82 PRO B CA 1
ATOM 2192 C C . PRO B 1 82 ? 0.257 13.867 3.453 1 98.81 82 PRO B C 1
ATOM 2194 O O . PRO B 1 82 ? 1.009 13.625 2.506 1 98.81 82 PRO B O 1
ATOM 2197 N N . ALA B 1 83 ? -1.01 13.719 3.434 1 98.69 83 ALA B N 1
ATOM 2198 C CA . ALA B 1 83 ? -1.699 13.188 2.264 1 98.69 83 ALA B CA 1
ATOM 2199 C C . ALA B 1 83 ? -3.158 13.633 2.232 1 98.69 83 ALA B C 1
ATOM 2201 O O . ALA B 1 83 ? -3.689 14.109 3.238 1 98.69 83 ALA B O 1
ATOM 2202 N N . GLY B 1 84 ? -3.771 13.469 1.075 1 97.56 84 GLY B N 1
ATOM 2203 C CA . GLY B 1 84 ? -5.184 13.797 0.967 1 97.56 84 GLY B CA 1
ATOM 2204 C C . GLY B 1 84 ? -5.781 13.422 -0.378 1 97.56 84 GLY B C 1
ATOM 2205 O O . GLY B 1 84 ? -5.051 13.227 -1.353 1 97.56 84 GLY B O 1
ATOM 2206 N N . LYS B 1 85 ? -7.105 13.414 -0.413 1 97.19 85 LYS B N 1
ATOM 2207 C CA . LYS B 1 85 ? -7.836 13.023 -1.616 1 97.19 85 LYS B CA 1
ATOM 2208 C C . LYS B 1 85 ? -7.848 14.156 -2.639 1 97.19 85 LYS B C 1
ATOM 2210 O O . LYS B 1 85 ? -7.875 15.336 -2.27 1 97.19 85 LYS B O 1
ATOM 2215 N N . LEU B 1 86 ? -7.871 13.703 -3.857 1 97.81 86 LEU B N 1
ATOM 2216 C CA . LEU B 1 86 ? -8.055 14.672 -4.938 1 97.81 86 LEU B CA 1
ATOM 2217 C C . LEU B 1 86 ? -9.453 15.273 -4.898 1 97.81 86 LEU B C 1
ATOM 2219 O O . LEU B 1 86 ? -10.438 14.555 -4.703 1 97.81 86 LEU B O 1
ATOM 2223 N N . ASP B 1 87 ? -9.562 16.562 -4.957 1 93.38 87 ASP B N 1
ATOM 2224 C CA . ASP B 1 87 ? -10.828 17.234 -5.234 1 93.38 87 ASP B CA 1
ATOM 2225 C C . ASP B 1 87 ? -11.164 17.188 -6.723 1 93.38 87 ASP B C 1
ATOM 2227 O O . ASP B 1 87 ? -10.266 17.219 -7.57 1 93.38 87 ASP B O 1
ATOM 2231 N N . PRO B 1 88 ? -12.469 17.188 -6.891 1 88 88 PRO B N 1
ATOM 2232 C CA . PRO B 1 88 ? -12.859 17.188 -8.305 1 88 88 PRO B CA 1
ATOM 2233 C C . PRO B 1 88 ? -12.273 18.359 -9.086 1 88 88 PRO B C 1
ATOM 2235 O O . PRO B 1 88 ? -12.289 19.5 -8.594 1 88 88 PRO B O 1
ATOM 2238 N N . ASP B 1 89 ? -11.586 18.156 -10.188 1 87.06 89 ASP B N 1
ATOM 2239 C CA . ASP B 1 89 ? -11.141 19.141 -11.164 1 87.06 89 ASP B CA 1
ATOM 2240 C C . ASP B 1 89 ? -9.828 19.781 -10.734 1 87.06 89 ASP B C 1
ATOM 2242 O O . ASP B 1 89 ? -9.414 20.797 -11.305 1 87.06 89 ASP B O 1
ATOM 2246 N N . GLU B 1 90 ? -9.375 19.141 -9.594 1 90.06 90 GLU B N 1
ATOM 2247 C CA . GLU B 1 90 ? -8.062 19.656 -9.227 1 90.06 90 GLU B CA 1
ATOM 2248 C C . GLU B 1 90 ? -6.949 18.75 -9.758 1 90.06 90 GLU B C 1
ATOM 2250 O O . GLU B 1 90 ? -7.148 17.547 -9.93 1 90.06 90 GLU B O 1
ATOM 2255 N N . GLY B 1 91 ? -5.887 19.234 -10.242 1 94.12 91 GLY B N 1
ATOM 2256 C CA . GLY B 1 91 ? -4.727 18.422 -10.602 1 94.12 91 GLY B CA 1
ATOM 2257 C C . GLY B 1 91 ? -3.934 17.953 -9.391 1 94.12 91 GLY B C 1
ATOM 2258 O O . GLY B 1 91 ? -4.078 18.5 -8.297 1 94.12 91 GLY B O 1
ATOM 2259 N N . ALA B 1 92 ? -3.162 16.891 -9.539 1 96.81 92 ALA B N 1
ATOM 2260 C CA . ALA B 1 92 ? -2.418 16.234 -8.461 1 96.81 92 ALA B CA 1
ATOM 2261 C C . ALA B 1 92 ? -1.493 17.234 -7.762 1 96.81 92 ALA B C 1
ATOM 2263 O O . ALA B 1 92 ? -1.402 17.25 -6.531 1 96.81 92 ALA B O 1
ATOM 2264 N N . LEU B 1 93 ? -0.822 18.062 -8.562 1 98.12 93 LEU B N 1
ATOM 2265 C CA . LEU B 1 93 ? 0.097 19.031 -7.961 1 98.12 93 LEU B CA 1
ATOM 2266 C C . LEU B 1 93 ? -0.654 20.031 -7.094 1 98.12 93 LEU B C 1
ATOM 2268 O O . LEU B 1 93 ? -0.233 20.328 -5.977 1 98.12 93 LEU B O 1
ATOM 2272 N N . ALA B 1 94 ? -1.728 20.594 -7.617 1 98.19 94 ALA B N 1
ATOM 2273 C CA . ALA B 1 94 ? -2.535 21.531 -6.84 1 98.19 94 ALA B CA 1
ATOM 2274 C C . ALA B 1 94 ? -3.018 20.891 -5.543 1 98.19 94 ALA B C 1
ATOM 2276 O O . ALA B 1 94 ? -3.041 21.531 -4.492 1 98.19 94 ALA B O 1
ATOM 2277 N N . CYS B 1 95 ? -3.418 19.656 -5.594 1 98.31 95 CYS B N 1
ATOM 2278 C CA . CYS B 1 95 ? -3.842 18.906 -4.414 1 98.31 95 CYS B CA 1
ATOM 2279 C C . CYS B 1 95 ? -2.699 18.781 -3.412 1 98.31 95 CYS B C 1
ATOM 2281 O O . CYS B 1 95 ? -2.896 18.969 -2.213 1 98.31 95 CYS B O 1
ATOM 2283 N N . ALA B 1 96 ? -1.489 18.469 -3.91 1 98.69 96 ALA B N 1
ATOM 2284 C CA . ALA B 1 96 ? -0.318 18.328 -3.047 1 98.69 96 ALA B CA 1
ATOM 2285 C C . ALA B 1 96 ? -0.037 19.625 -2.289 1 98.69 96 ALA B C 1
ATOM 2287 O O . ALA B 1 96 ? 0.186 19.594 -1.075 1 98.69 96 ALA B O 1
ATOM 2288 N N . VAL B 1 97 ? -0.115 20.688 -3.029 1 98.44 97 VAL B N 1
ATOM 2289 C CA . VAL B 1 97 ? 0.128 22 -2.453 1 98.44 97 VAL B CA 1
ATOM 2290 C C . VAL B 1 97 ? -0.922 22.312 -1.385 1 98.44 97 VAL B C 1
ATOM 2292 O O . VAL B 1 97 ? -0.584 22.719 -0.274 1 98.44 97 VAL B O 1
ATOM 2295 N N . ARG B 1 98 ? -2.119 22.094 -1.706 1 97.56 98 ARG B N 1
ATOM 2296 C CA . ARG B 1 98 ? -3.227 22.375 -0.802 1 97.56 98 ARG B CA 1
ATOM 2297 C C . ARG B 1 98 ? -3.141 21.531 0.459 1 97.56 98 ARG B C 1
ATOM 2299 O O . ARG B 1 98 ? -3.225 22.047 1.574 1 97.56 98 ARG B O 1
ATOM 2306 N N . GLU B 1 99 ? -2.949 20.203 0.332 1 98.12 99 GLU B N 1
ATOM 2307 C CA . GLU B 1 99 ? -2.941 19.281 1.468 1 98.12 99 GLU B CA 1
ATOM 2308 C C . GLU B 1 99 ? -1.759 19.562 2.393 1 98.12 99 GLU B C 1
ATOM 2310 O O . GLU B 1 99 ? -1.88 19.453 3.613 1 98.12 99 GLU B O 1
ATOM 2315 N N . LEU B 1 100 ? -0.578 19.844 1.782 1 98.69 100 LEU B N 1
ATOM 2316 C CA . LEU B 1 100 ? 0.575 20.203 2.604 1 98.69 100 LEU B CA 1
ATOM 2317 C C . LEU B 1 100 ? 0.255 21.375 3.508 1 98.69 100 LEU B C 1
ATOM 2319 O O . LEU B 1 100 ? 0.514 21.344 4.715 1 98.69 100 LEU B O 1
ATOM 2323 N N . ARG B 1 101 ? -0.327 22.391 2.961 1 98.19 101 ARG B N 1
ATOM 2324 C CA . ARG B 1 101 ? -0.646 23.609 3.715 1 98.19 101 ARG B CA 1
ATOM 2325 C C . ARG B 1 101 ? -1.723 23.328 4.758 1 98.19 101 ARG B C 1
ATOM 2327 O O . ARG B 1 101 ? -1.575 23.703 5.926 1 98.19 101 ARG B O 1
ATOM 2334 N N . GLU B 1 102 ? -2.775 22.688 4.398 1 98.06 102 GLU B N 1
ATOM 2335 C CA . GLU B 1 102 ? -3.904 22.453 5.293 1 98.06 102 GLU B CA 1
ATOM 2336 C C . GLU B 1 102 ? -3.49 21.609 6.496 1 98.06 102 GLU B C 1
ATOM 2338 O O . GLU B 1 102 ? -3.84 21.938 7.633 1 98.06 102 GLU B O 1
ATOM 2343 N N . GLU B 1 103 ? -2.746 20.547 6.281 1 98 103 GLU B N 1
ATOM 2344 C CA . GLU B 1 103 ? -2.463 19.594 7.348 1 98 103 GLU B CA 1
ATOM 2345 C C . GLU B 1 103 ? -1.266 20.047 8.18 1 98 103 GLU B C 1
ATOM 2347 O O . GLU B 1 103 ? -1.187 19.734 9.375 1 98 103 GLU B O 1
ATOM 2352 N N . THR B 1 104 ? -0.308 20.781 7.57 1 98.31 104 THR B N 1
ATOM 2353 C CA . THR B 1 104 ? 0.949 21 8.273 1 98.31 104 THR B CA 1
ATOM 2354 C C . THR B 1 104 ? 1.201 22.5 8.453 1 98.31 104 THR B C 1
ATOM 2356 O O . THR B 1 104 ? 2.043 22.906 9.266 1 98.31 104 THR B O 1
ATOM 2359 N N . GLY B 1 105 ? 0.525 23.359 7.68 1 98.31 105 GLY B N 1
ATOM 2360 C CA . GLY B 1 105 ? 0.755 24.797 7.688 1 98.31 105 GLY B CA 1
ATOM 2361 C C . GLY B 1 105 ? 1.896 25.219 6.781 1 98.31 105 GLY B C 1
ATOM 2362 O O . GLY B 1 105 ? 2.049 26.406 6.48 1 98.31 105 GLY B O 1
ATOM 2363 N N . TYR B 1 106 ? 2.666 24.297 6.262 1 98.62 106 TYR B N 1
ATOM 2364 C CA . TYR B 1 106 ? 3.842 24.641 5.473 1 98.62 106 TYR B CA 1
ATOM 2365 C C . TYR B 1 106 ? 3.477 24.844 4.008 1 98.62 106 TYR B C 1
ATOM 2367 O O . TYR B 1 106 ? 2.562 24.203 3.494 1 98.62 106 TYR B O 1
ATOM 2375 N N . THR B 1 107 ? 4.168 25.719 3.395 1 98.5 107 THR B N 1
ATOM 2376 C CA . THR B 1 107 ? 4.234 25.812 1.939 1 98.5 107 THR B CA 1
ATOM 2377 C C . THR B 1 107 ? 5.617 25.422 1.436 1 98.5 107 THR B C 1
ATOM 2379 O O . THR B 1 107 ? 6.582 25.406 2.203 1 98.5 107 THR B O 1
ATOM 2382 N N . ALA B 1 108 ? 5.707 25.047 0.2 1 98.81 108 ALA B N 1
ATOM 2383 C CA . ALA B 1 108 ? 6.984 24.672 -0.392 1 98.81 108 ALA B CA 1
ATOM 2384 C C . ALA B 1 108 ? 7.227 25.406 -1.703 1 98.81 108 ALA B C 1
ATOM 2386 O O . ALA B 1 108 ? 6.289 25.656 -2.469 1 98.81 108 ALA B O 1
ATOM 2387 N N . ARG B 1 109 ? 8.43 25.672 -1.979 1 98.5 109 ARG B N 1
ATOM 2388 C CA . ARG B 1 109 ? 8.812 26.391 -3.188 1 98.5 109 ARG B CA 1
ATOM 2389 C C . ARG B 1 109 ? 8.867 25.453 -4.391 1 98.5 109 ARG B C 1
ATOM 2391 O O . ARG B 1 109 ? 8.633 25.875 -5.523 1 98.5 109 ARG B O 1
ATOM 2398 N N . GLU B 1 110 ? 9.297 24.234 -4.109 1 98.5 110 GLU B N 1
ATOM 2399 C CA . GLU B 1 110 ? 9.547 23.266 -5.18 1 98.5 110 GLU B CA 1
ATOM 2400 C C . GLU B 1 110 ? 8.867 21.938 -4.887 1 98.5 110 GLU B C 1
ATOM 2402 O O . GLU B 1 110 ? 8.828 21.484 -3.738 1 98.5 110 GLU B O 1
ATOM 2407 N N . TYR B 1 111 ? 8.398 21.391 -5.984 1 98.88 111 TYR B N 1
ATOM 2408 C CA . TYR B 1 111 ? 7.852 20.031 -5.938 1 98.88 111 TYR B CA 1
ATOM 2409 C C . TYR B 1 111 ? 8.469 19.156 -7.02 1 98.88 111 TYR B C 1
ATOM 2411 O O . TYR B 1 111 ? 8.781 19.641 -8.109 1 98.88 111 TYR B O 1
ATOM 2419 N N . VAL B 1 112 ? 8.656 17.922 -6.754 1 98.81 112 VAL B N 1
ATOM 2420 C CA . VAL B 1 112 ? 9.094 16.906 -7.715 1 98.81 112 VAL B CA 1
ATOM 2421 C C . VAL B 1 112 ? 8.18 15.695 -7.637 1 98.81 112 VAL B C 1
ATOM 2423 O O . VAL B 1 112 ? 7.977 15.125 -6.562 1 98.81 112 VAL B O 1
ATOM 2426 N N . PHE B 1 113 ? 7.551 15.32 -8.742 1 98.75 113 PHE B N 1
ATOM 2427 C CA . PHE B 1 113 ? 6.793 14.078 -8.812 1 98.75 113 PHE B CA 1
ATOM 2428 C C . PHE B 1 113 ? 7.723 12.867 -8.711 1 98.75 113 PHE B C 1
ATOM 2430 O O . PHE B 1 113 ? 8.719 12.789 -9.438 1 98.75 113 PHE B O 1
ATOM 2437 N N . LEU B 1 114 ? 7.473 11.969 -7.805 1 98.62 114 LEU B N 1
ATOM 2438 C CA . LEU B 1 114 ? 8.336 10.812 -7.637 1 98.62 114 LEU B CA 1
ATOM 2439 C C . LEU B 1 114 ? 7.758 9.594 -8.352 1 98.62 114 LEU B C 1
ATOM 2441 O O . LEU B 1 114 ? 8.422 8.984 -9.188 1 98.62 114 LEU B O 1
ATOM 2445 N N . THR B 1 115 ? 6.512 9.266 -8.039 1 98.56 115 THR B N 1
ATOM 2446 C CA . THR B 1 115 ? 5.895 8.078 -8.625 1 98.56 115 THR B CA 1
ATOM 2447 C C . THR B 1 115 ? 4.402 8.039 -8.312 1 98.56 115 THR B C 1
ATOM 2449 O O . THR B 1 115 ? 3.914 8.812 -7.484 1 98.56 115 THR B O 1
ATOM 2452 N N . ARG B 1 116 ? 3.645 7.289 -9.055 1 98.88 116 ARG B N 1
ATOM 2453 C CA . ARG B 1 116 ? 2.271 6.906 -8.734 1 98.88 116 ARG B CA 1
ATOM 2454 C C . ARG B 1 116 ? 2.213 5.473 -8.211 1 98.88 116 ARG B C 1
ATOM 2456 O O . ARG B 1 116 ? 2.852 4.578 -8.766 1 98.88 116 ARG B O 1
ATOM 2463 N N . ILE B 1 117 ? 1.492 5.207 -7.121 1 98.94 117 ILE B N 1
ATOM 2464 C CA . ILE B 1 117 ? 1.336 3.861 -6.582 1 98.94 117 ILE B CA 1
ATOM 2465 C C . ILE B 1 117 ? -0.145 3.492 -6.539 1 98.94 117 ILE B C 1
ATOM 2467 O O . ILE B 1 117 ? -1.012 4.371 -6.559 1 98.94 117 ILE B O 1
ATOM 2471 N N . HIS B 1 118 ? -0.44 2.221 -6.527 1 98.94 118 HIS B N 1
ATOM 2472 C CA . HIS B 1 118 ? -1.776 1.663 -6.352 1 98.94 118 HIS B CA 1
ATOM 2473 C C . HIS B 1 118 ? -1.856 0.811 -5.09 1 98.94 118 HIS B C 1
ATOM 2475 O O . HIS B 1 118 ? -1.367 -0.322 -5.07 1 98.94 118 HIS B O 1
ATOM 2481 N N . PRO B 1 119 ? -2.504 1.305 -4.066 1 98.75 119 PRO B N 1
ATOM 2482 C CA . PRO B 1 119 ? -2.465 0.636 -2.764 1 98.75 119 PRO B CA 1
ATOM 2483 C C . PRO B 1 119 ? -3.197 -0.704 -2.766 1 98.75 119 PRO B C 1
ATOM 2485 O O . PRO B 1 119 ? -2.766 -1.647 -2.098 1 98.75 119 PRO B O 1
ATOM 2488 N N . ILE B 1 120 ? -4.336 -0.752 -3.438 1 98.31 120 ILE B N 1
ATOM 2489 C CA . ILE B 1 120 ? -5.125 -1.975 -3.527 1 98.31 120 ILE B CA 1
ATOM 2490 C C . ILE B 1 120 ? -5.512 -2.234 -4.984 1 98.31 120 ILE B C 1
ATOM 2492 O O . ILE B 1 120 ? -6.48 -1.66 -5.484 1 98.31 120 ILE B O 1
ATOM 2496 N N . ILE B 1 121 ? -4.898 -3.18 -5.516 1 98.62 121 ILE B N 1
ATOM 2497 C CA . ILE B 1 121 ? -5.145 -3.42 -6.934 1 98.62 121 ILE B CA 1
ATOM 2498 C C . ILE B 1 121 ? -6.25 -4.461 -7.098 1 98.62 121 ILE B C 1
ATOM 2500 O O . ILE B 1 121 ? -6.773 -4.652 -8.195 1 98.62 121 ILE B O 1
ATOM 2504 N N . SER B 1 122 ? -6.668 -5.098 -6.008 1 98 122 SER B N 1
ATOM 2505 C CA . SER B 1 122 ? -7.648 -6.176 -6.086 1 98 122 SER B CA 1
ATOM 2506 C C . SER B 1 122 ? -9.07 -5.633 -6 1 98 122 SER B C 1
ATOM 2508 O O . SER B 1 122 ? -10.008 -6.258 -6.5 1 98 122 SER B O 1
ATOM 2510 N N . TYR B 1 123 ? -9.25 -4.352 -5.309 1 98.69 123 TYR B N 1
ATOM 2511 C CA . TYR B 1 123 ? -10.656 -3.996 -5.141 1 98.69 123 TYR B CA 1
ATOM 2512 C C . TYR B 1 123 ? -10.82 -2.488 -4.984 1 98.69 123 TYR B C 1
ATOM 2514 O O . TYR B 1 123 ? -11.781 -2.025 -4.363 1 98.69 123 TYR B O 1
ATOM 2522 N N . SER B 1 124 ? -9.93 -1.697 -5.422 1 98.88 124 SER B N 1
ATOM 2523 C CA . SER B 1 124 ? -10.062 -0.246 -5.363 1 98.88 124 SER B CA 1
ATOM 2524 C C . SER B 1 124 ? -9.453 0.414 -6.598 1 98.88 124 SER B C 1
ATOM 2526 O O . SER B 1 124 ? -8.398 -0.002 -7.07 1 98.88 124 SER B O 1
ATOM 2528 N N . THR B 1 125 ? -10.062 1.479 -7.078 1 98.75 125 THR B N 1
ATOM 2529 C CA . THR B 1 125 ? -9.508 2.242 -8.188 1 98.75 125 THR B CA 1
ATOM 2530 C C . THR B 1 125 ? -8.508 3.281 -7.684 1 98.75 125 THR B C 1
ATOM 2532 O O . THR B 1 125 ? -7.961 4.059 -8.469 1 98.75 125 THR B O 1
ATOM 2535 N N . GLU B 1 126 ? -8.219 3.346 -6.438 1 98.62 126 GLU B N 1
ATOM 2536 C CA . GLU B 1 126 ? -7.387 4.383 -5.836 1 98.62 126 GLU B CA 1
ATOM 2537 C C . GLU B 1 126 ? -5.965 4.336 -6.387 1 98.62 126 GLU B C 1
ATOM 2539 O O . GLU B 1 126 ? -5.387 3.256 -6.531 1 98.62 126 GLU B O 1
ATOM 2544 N N . PHE B 1 127 ? -5.465 5.48 -6.691 1 98.62 127 PHE B N 1
ATOM 2545 C CA . PHE B 1 127 ? -4.035 5.711 -6.867 1 98.62 127 PHE B CA 1
ATOM 2546 C C . PHE B 1 127 ? -3.557 6.844 -5.969 1 98.62 127 PHE B C 1
ATOM 2548 O O . PHE B 1 127 ? -4.363 7.641 -5.484 1 98.62 127 PHE B O 1
ATOM 2555 N N . ILE B 1 128 ? -2.285 6.875 -5.645 1 98.88 128 ILE B N 1
ATOM 2556 C CA . ILE B 1 128 ? -1.662 7.949 -4.879 1 98.88 128 ILE B CA 1
ATOM 2557 C C . ILE B 1 128 ? -0.441 8.477 -5.629 1 98.88 128 ILE B C 1
ATOM 2559 O O . ILE B 1 128 ? 0.497 7.727 -5.906 1 98.88 128 ILE B O 1
ATOM 2563 N N . ASP B 1 129 ? -0.458 9.695 -5.961 1 98.88 129 ASP B N 1
ATOM 2564 C CA . ASP B 1 129 ? 0.721 10.367 -6.504 1 98.88 129 ASP B CA 1
ATOM 2565 C C . ASP B 1 129 ? 1.606 10.914 -5.387 1 98.88 129 ASP B C 1
ATOM 2567 O O . ASP B 1 129 ? 1.135 11.648 -4.516 1 98.88 129 ASP B O 1
ATOM 2571 N N . ILE B 1 130 ? 2.861 10.586 -5.398 1 98.94 130 ILE B N 1
ATOM 2572 C CA . ILE B 1 130 ? 3.783 10.969 -4.336 1 98.94 130 ILE B CA 1
ATOM 2573 C C . ILE B 1 130 ? 4.691 12.102 -4.824 1 98.94 130 ILE B C 1
ATOM 2575 O O . ILE B 1 130 ? 5.32 11.984 -5.879 1 98.94 130 ILE B O 1
ATOM 2579 N N . TYR B 1 131 ? 4.805 13.133 -4.062 1 98.94 131 TYR B N 1
ATOM 2580 C CA . TYR B 1 131 ? 5.641 14.289 -4.375 1 98.94 131 TYR B CA 1
ATOM 2581 C C . TYR B 1 131 ? 6.676 14.523 -3.283 1 98.94 131 TYR B C 1
ATOM 2583 O O . TYR B 1 131 ? 6.402 14.305 -2.102 1 98.94 131 TYR B O 1
ATOM 2591 N N . LEU B 1 132 ? 7.805 14.977 -3.697 1 98.94 132 LEU B N 1
ATOM 2592 C CA . LEU B 1 132 ? 8.797 15.602 -2.824 1 98.94 132 LEU B CA 1
ATOM 2593 C C . LEU B 1 132 ? 8.625 17.109 -2.799 1 98.94 132 LEU B C 1
ATOM 2595 O O . LEU B 1 132 ? 8.477 17.75 -3.85 1 98.94 132 LEU B O 1
ATOM 2599 N N . ALA B 1 133 ? 8.562 17.688 -1.659 1 98.94 133 ALA B N 1
ATOM 2600 C CA . ALA B 1 133 ? 8.445 19.141 -1.511 1 98.94 133 ALA B CA 1
ATOM 2601 C C . ALA B 1 133 ? 9.672 19.719 -0.811 1 98.94 133 ALA B C 1
ATOM 2603 O O . ALA B 1 133 ? 10.109 19.203 0.221 1 98.94 133 ALA B O 1
ATOM 2604 N N . ARG B 1 134 ? 10.227 20.766 -1.289 1 98.75 134 ARG B N 1
ATOM 2605 C CA . ARG B 1 134 ? 11.414 21.422 -0.753 1 98.75 134 ARG B CA 1
ATOM 2606 C C . ARG B 1 134 ? 11.227 22.938 -0.675 1 98.75 134 ARG B C 1
ATOM 2608 O O . ARG B 1 134 ? 10.297 23.484 -1.278 1 98.75 134 ARG B O 1
ATOM 2615 N N . GLY B 1 135 ? 12.219 23.578 0.074 1 98.62 135 GLY B N 1
ATOM 2616 C CA . GLY B 1 135 ? 12.07 25.016 0.275 1 98.62 135 GLY B CA 1
ATOM 2617 C C . GLY B 1 135 ? 10.875 25.375 1.13 1 98.62 135 GLY B C 1
ATOM 2618 O O . GLY B 1 135 ? 10.078 26.234 0.752 1 98.62 135 GLY B O 1
ATOM 2619 N N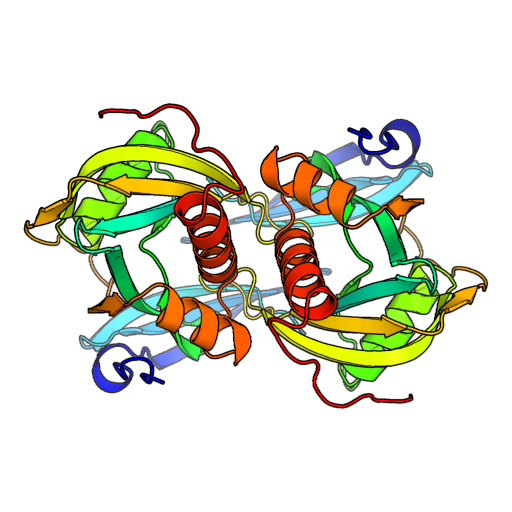 . LEU B 1 136 ? 10.742 24.75 2.213 1 98.75 136 LEU B N 1
ATOM 2620 C CA . LEU B 1 136 ? 9.57 24.844 3.082 1 98.75 136 LEU B CA 1
ATOM 2621 C C . LEU B 1 136 ? 9.57 26.172 3.834 1 98.75 136 LEU B C 1
ATOM 2623 O O . LEU B 1 136 ? 10.617 26.641 4.285 1 98.75 136 LEU B O 1
ATOM 2627 N N . THR B 1 137 ? 8.438 26.703 3.953 1 98.5 137 THR B N 1
ATOM 2628 C CA . THR B 1 137 ? 8.18 27.875 4.785 1 98.5 137 THR B CA 1
ATOM 2629 C C . THR B 1 137 ? 7.031 27.609 5.754 1 98.5 137 THR B C 1
ATOM 2631 O O . THR B 1 137 ? 5.953 27.172 5.344 1 98.5 137 THR B O 1
ATOM 2634 N N . ALA B 1 138 ? 7.262 27.906 6.977 1 98 138 ALA B N 1
ATOM 2635 C CA . ALA B 1 138 ? 6.266 27.641 8.016 1 98 138 ALA B CA 1
ATOM 2636 C C . ALA B 1 138 ? 5.078 28.594 7.891 1 98 138 ALA B C 1
ATOM 2638 O O . ALA B 1 138 ? 5.238 29.75 7.516 1 98 138 ALA B O 1
ATOM 2639 N N . GLY B 1 139 ? 3.908 28.094 8.172 1 97.12 139 GLY B N 1
ATOM 2640 C CA . GLY B 1 139 ? 2.672 28.859 8.273 1 97.12 139 GLY B CA 1
ATOM 2641 C C . GLY B 1 139 ? 1.692 28.266 9.266 1 97.12 139 GLY B C 1
ATOM 2642 O O . GLY B 1 139 ? 2.098 27.625 10.242 1 97.12 139 GLY B O 1
ATOM 2643 N N . GLU B 1 140 ? 0.458 28.578 9.102 1 95.19 140 GLU B N 1
ATOM 2644 C CA . GLU B 1 140 ? -0.573 28.094 10.016 1 95.19 140 GLU B CA 1
ATOM 2645 C C . GLU B 1 140 ? -1.396 26.969 9.391 1 95.19 140 GLU B C 1
ATOM 2647 O O . GLU B 1 140 ? -1.81 27.078 8.227 1 95.19 140 GLU B O 1
ATOM 2652 N N . ARG B 1 141 ? -1.559 25.953 10.219 1 93.06 141 ARG B N 1
ATOM 2653 C CA . ARG B 1 141 ? -2.367 24.828 9.758 1 93.06 141 ARG B CA 1
ATOM 2654 C C . ARG B 1 141 ? -3.846 25.203 9.711 1 93.06 141 ARG B C 1
ATOM 2656 O O . ARG B 1 141 ? -4.301 26.047 10.477 1 93.06 141 ARG B O 1
ATOM 2663 N N . LYS B 1 142 ? -4.504 24.578 8.797 1 93.38 142 LYS B N 1
ATOM 2664 C CA . LYS B 1 142 ? -5.953 24.688 8.672 1 93.38 142 LYS B CA 1
ATOM 2665 C C . LYS B 1 142 ? -6.602 23.328 8.484 1 93.38 142 LYS B C 1
ATOM 2667 O O . LYS B 1 142 ? -6.934 22.938 7.367 1 93.38 142 LYS B O 1
ATOM 2672 N N . LEU B 1 143 ? -6.871 22.688 9.547 1 92.06 143 LEU B N 1
ATOM 2673 C CA . LEU B 1 143 ? -7.453 21.359 9.516 1 92.06 143 LEU B CA 1
ATOM 2674 C C . LEU B 1 143 ? -8.961 21.422 9.281 1 92.06 143 LEU B C 1
ATOM 2676 O O . LEU B 1 143 ? -9.617 22.359 9.719 1 92.06 143 LEU B O 1
ATOM 2680 N N . ASP B 1 144 ? -9.438 20.469 8.594 1 88 144 ASP B N 1
ATOM 2681 C CA . ASP B 1 144 ? -10.883 20.328 8.438 1 88 144 ASP B CA 1
ATOM 2682 C C . ASP B 1 144 ? -11.539 19.969 9.766 1 88 144 ASP B C 1
ATOM 2684 O O . ASP B 1 144 ? -10.891 19.406 10.656 1 88 144 ASP B O 1
ATOM 2688 N N . ASP B 1 145 ? -12.797 20.25 9.781 1 88.75 145 ASP B N 1
ATOM 2689 C CA . ASP B 1 145 ? -13.562 19.844 10.953 1 88.75 145 ASP B CA 1
ATOM 2690 C C . ASP B 1 145 ? -13.492 18.328 11.156 1 88.75 145 ASP B C 1
ATOM 2692 O O . ASP B 1 145 ? -13.711 17.562 10.219 1 88.75 145 ASP B O 1
ATOM 2696 N N . GLY B 1 146 ? -13.078 17.922 12.359 1 89.69 146 GLY B N 1
ATOM 2697 C CA . GLY B 1 146 ? -13.039 16.516 12.688 1 89.69 146 GLY B CA 1
ATOM 2698 C C . GLY B 1 146 ? -11.711 15.852 12.367 1 89.69 146 GLY B C 1
ATOM 2699 O O . GLY B 1 146 ? -11.523 14.664 12.625 1 89.69 146 GLY B O 1
ATOM 2700 N N . GLU B 1 147 ? -10.891 16.609 11.797 1 93.5 147 GLU B N 1
ATOM 2701 C CA . GLU B 1 147 ? -9.555 16.078 11.516 1 93.5 147 GLU B CA 1
ATOM 2702 C C . GLU B 1 147 ? -8.586 16.406 12.641 1 93.5 147 GLU B C 1
ATOM 2704 O O . GLU B 1 147 ? -8.406 17.578 12.992 1 93.5 147 GLU B O 1
ATOM 2709 N N . PHE B 1 148 ? -7.973 15.375 13.211 1 96.88 148 PHE B N 1
ATOM 2710 C CA . PH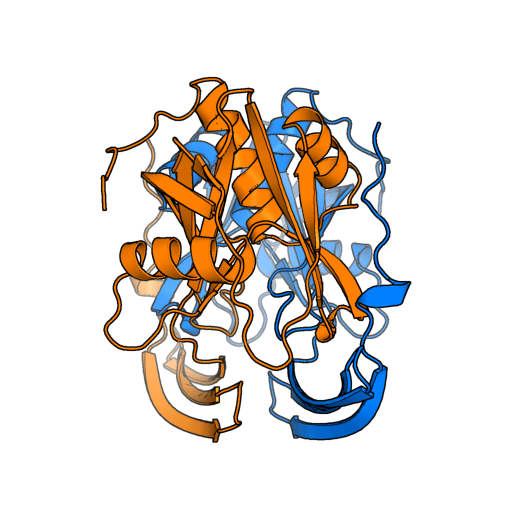E B 1 148 ? -7.004 15.523 14.289 1 96.88 148 PHE B CA 1
ATOM 2711 C C . PHE B 1 148 ? -5.684 14.852 13.93 1 96.88 148 PHE B C 1
ATOM 2713 O O . PHE B 1 148 ? -5.66 13.664 13.586 1 96.88 148 PHE B O 1
ATOM 2720 N N . LEU B 1 149 ? -4.66 15.594 13.977 1 97.75 149 LEU B N 1
ATOM 2721 C CA . LEU B 1 149 ? -3.322 15.055 13.75 1 97.75 149 LEU B CA 1
ATOM 2722 C C . LEU B 1 149 ? -2.268 15.914 14.438 1 97.75 149 LEU B C 1
ATOM 2724 O O . LEU B 1 149 ? -2.537 17.062 14.812 1 97.75 149 LEU B O 1
ATOM 2728 N N . GLU B 1 150 ? -1.123 15.344 14.703 1 97.5 150 GLU B N 1
ATOM 2729 C CA . GLU B 1 150 ? 0.055 16.016 15.242 1 97.5 150 GLU B CA 1
ATOM 2730 C C . GLU B 1 150 ? 1.256 15.852 14.312 1 97.5 150 GLU B C 1
ATOM 2732 O O . GLU B 1 150 ? 1.48 14.766 13.773 1 97.5 150 GLU B O 1
ATOM 2737 N N . THR B 1 151 ? 2.002 16.938 14.18 1 98 151 THR B N 1
ATOM 2738 C CA . THR B 1 151 ? 3.17 16.844 13.305 1 98 151 THR B CA 1
ATOM 2739 C C . THR B 1 151 ? 4.434 16.609 14.125 1 98 151 THR B C 1
ATOM 2741 O O . THR B 1 151 ? 4.477 16.906 15.32 1 98 151 THR B O 1
ATOM 2744 N N . PHE B 1 152 ? 5.465 16.031 13.547 1 98.12 152 PHE B N 1
ATOM 2745 C CA . PHE B 1 152 ? 6.797 15.859 14.117 1 98.12 152 PHE B CA 1
ATOM 2746 C C . PHE B 1 152 ? 7.836 15.688 13.016 1 98.12 152 PHE B C 1
ATOM 2748 O O . PHE B 1 152 ? 7.488 15.461 11.852 1 98.12 152 PHE B O 1
ATOM 2755 N N . THR B 1 153 ? 9.078 15.867 13.336 1 98.31 153 THR B N 1
ATOM 2756 C CA . THR B 1 153 ? 10.148 15.711 12.359 1 98.31 153 THR B CA 1
ATOM 2757 C C . THR B 1 153 ? 10.898 14.398 12.594 1 98.31 153 THR B C 1
ATOM 2759 O O . THR B 1 153 ? 10.859 13.836 13.688 1 98.31 153 THR B O 1
ATOM 2762 N N . ALA B 1 154 ? 11.445 13.891 11.57 1 98.44 154 ALA B N 1
ATOM 2763 C CA . ALA B 1 154 ? 12.242 12.664 11.617 1 98.44 154 ALA B CA 1
ATOM 2764 C C . ALA B 1 154 ? 13.406 12.727 10.633 1 98.44 154 ALA B C 1
ATOM 2766 O O . ALA B 1 154 ? 13.352 13.477 9.648 1 98.44 154 ALA B O 1
ATOM 2767 N N . THR B 1 155 ? 14.438 11.984 10.914 1 98.38 155 THR B N 1
ATOM 2768 C CA . THR B 1 155 ? 15.539 11.812 9.969 1 98.38 155 THR B CA 1
ATOM 2769 C C . THR B 1 155 ? 15.297 10.594 9.086 1 98.38 155 THR B C 1
ATOM 2771 O O . THR B 1 155 ? 14.508 9.711 9.43 1 98.38 155 THR B O 1
ATOM 2774 N N . LEU B 1 156 ? 15.992 10.562 7.973 1 98.31 156 LEU B N 1
ATOM 2775 C CA . LEU B 1 156 ? 15.875 9.422 7.078 1 98.31 156 LEU B CA 1
ATOM 2776 C C . LEU B 1 156 ? 16.297 8.133 7.781 1 98.31 156 LEU B C 1
ATOM 2778 O O . LEU B 1 156 ? 15.617 7.109 7.672 1 98.31 156 LEU B O 1
ATOM 2782 N N . PRO B 1 157 ? 17.375 8.141 8.594 1 98.06 157 PRO B N 1
ATOM 2783 C CA . PRO B 1 157 ? 17.734 6.918 9.328 1 98.06 157 PRO B CA 1
ATOM 2784 C C . PRO B 1 157 ? 16.641 6.469 10.289 1 98.06 157 PRO B C 1
ATOM 2786 O O . PRO B 1 157 ? 16.375 5.27 10.422 1 98.06 157 PRO B O 1
ATOM 2789 N N . ASP B 1 158 ? 15.984 7.434 10.93 1 97.88 158 ASP B N 1
ATOM 2790 C CA . ASP B 1 158 ? 14.859 7.082 11.789 1 97.88 158 ASP B CA 1
ATOM 2791 C C . ASP B 1 158 ? 13.758 6.383 11 1 97.88 158 ASP B C 1
ATOM 2793 O O . ASP B 1 158 ? 13.266 5.332 11.406 1 97.88 158 ASP B O 1
ATOM 2797 N N . LEU B 1 159 ? 13.414 6.969 9.883 1 98.69 159 LEU B N 1
ATOM 2798 C CA . LEU B 1 159 ? 12.352 6.434 9.031 1 98.69 159 LEU B CA 1
ATOM 2799 C C . LEU B 1 159 ? 12.68 5.012 8.594 1 98.69 159 LEU B C 1
ATOM 2801 O O . LEU B 1 159 ? 11.836 4.117 8.688 1 98.69 159 LEU B O 1
ATOM 2805 N N . LEU B 1 160 ? 13.891 4.82 8.109 1 98.62 160 LEU B N 1
ATOM 2806 C CA . LEU B 1 160 ? 14.297 3.51 7.613 1 98.62 160 LEU B CA 1
ATOM 2807 C C . LEU B 1 160 ? 14.25 2.471 8.727 1 98.62 160 LEU B C 1
ATOM 2809 O O . LEU B 1 160 ? 13.844 1.328 8.5 1 98.62 160 LEU B O 1
ATOM 2813 N N . GLU B 1 161 ? 14.641 2.838 9.898 1 98.31 161 GLU B N 1
ATOM 2814 C CA . GLU B 1 161 ? 14.594 1.923 11.039 1 98.31 161 GLU B CA 1
ATOM 2815 C C . GLU B 1 161 ? 13.156 1.574 11.414 1 98.31 161 GLU B C 1
ATOM 2817 O O . GLU B 1 161 ? 12.852 0.415 11.688 1 98.31 161 GLU B O 1
ATOM 2822 N N . TRP B 1 162 ? 12.297 2.586 11.461 1 98.62 162 TRP B N 1
ATOM 2823 C CA . TRP B 1 162 ? 10.898 2.357 11.805 1 98.62 162 TRP B CA 1
ATOM 2824 C C . TRP B 1 162 ? 10.219 1.469 10.773 1 98.62 162 TRP B C 1
ATOM 2826 O O . TRP B 1 162 ? 9.344 0.665 11.109 1 98.62 162 TRP B O 1
ATOM 2836 N N . VAL B 1 163 ? 10.57 1.627 9.453 1 98.69 163 VAL B N 1
ATOM 2837 C CA . VAL B 1 163 ? 10.07 0.752 8.398 1 98.69 163 VAL B CA 1
ATOM 2838 C C . VAL B 1 163 ? 10.602 -0.665 8.609 1 98.69 163 VAL B C 1
ATOM 2840 O O . VAL B 1 163 ? 9.836 -1.631 8.586 1 98.69 163 VAL B O 1
ATOM 2843 N N . ARG B 1 164 ? 11.852 -0.82 8.852 1 98.38 164 ARG B N 1
ATOM 2844 C CA . ARG B 1 164 ? 12.492 -2.121 9.008 1 98.38 164 ARG B CA 1
ATOM 2845 C C . ARG B 1 164 ? 11.898 -2.896 10.172 1 98.38 164 ARG B C 1
ATOM 2847 O O . ARG B 1 164 ? 11.68 -4.105 10.078 1 98.38 164 ARG B O 1
ATOM 2854 N N . THR B 1 165 ? 11.609 -2.217 11.266 1 97.56 165 THR B N 1
ATOM 2855 C CA . THR B 1 165 ? 11.18 -2.875 12.492 1 97.56 165 THR B CA 1
ATOM 2856 C C . THR B 1 165 ? 9.664 -3.025 12.523 1 97.56 165 THR B C 1
ATOM 2858 O O . THR B 1 165 ? 9.102 -3.57 13.477 1 97.56 165 THR B O 1
ATOM 2861 N N . GLY B 1 166 ? 8.977 -2.496 11.547 1 97.81 166 GLY B N 1
ATOM 2862 C CA . GLY B 1 166 ? 7.535 -2.654 11.453 1 97.81 166 GLY B CA 1
ATOM 2863 C C . GLY B 1 166 ? 6.773 -1.645 12.297 1 97.81 166 GLY B C 1
ATOM 2864 O O . GLY B 1 166 ? 5.578 -1.814 12.547 1 97.81 166 GLY B O 1
ATOM 2865 N N . GLN B 1 167 ? 7.41 -0.607 12.781 1 97.88 167 GLN B N 1
ATOM 2866 C CA . GLN B 1 167 ? 6.707 0.476 13.453 1 97.88 167 GLN B CA 1
ATOM 2867 C C . GLN B 1 167 ? 5.906 1.316 12.469 1 97.88 167 GLN B C 1
ATOM 2869 O O . GLN B 1 167 ? 4.859 1.869 12.82 1 97.88 167 GLN B O 1
ATOM 2874 N N . ILE B 1 168 ? 6.426 1.495 11.266 1 98.75 168 ILE B N 1
ATOM 2875 C CA . ILE B 1 168 ? 5.684 2.07 10.156 1 98.75 168 ILE B CA 1
ATOM 2876 C C . ILE B 1 168 ? 5.25 0.961 9.195 1 98.75 168 ILE B C 1
ATOM 2878 O O . ILE B 1 168 ? 6.094 0.246 8.648 1 98.75 168 ILE B O 1
ATOM 2882 N N . THR B 1 169 ? 3.934 0.837 9.031 1 98.88 169 THR B N 1
ATOM 2883 C CA . THR B 1 169 ? 3.402 -0.228 8.188 1 98.88 169 THR B CA 1
ATOM 2884 C C . THR B 1 169 ? 2.512 0.345 7.086 1 98.88 169 THR B C 1
ATOM 2886 O O . THR B 1 169 ? 2.055 -0.386 6.207 1 98.88 169 THR B O 1
ATOM 2889 N N . ASP B 1 170 ? 2.238 1.658 7.113 1 98.88 170 ASP B N 1
ATOM 2890 C CA . ASP B 1 170 ? 1.505 2.354 6.062 1 98.88 170 ASP B CA 1
ATOM 2891 C C . ASP B 1 170 ? 2.285 2.346 4.75 1 98.88 170 ASP B C 1
ATOM 2893 O O . ASP B 1 170 ? 3.389 2.887 4.672 1 98.88 170 ASP B O 1
ATOM 2897 N N . VAL B 1 171 ? 1.701 1.898 3.703 1 98.94 171 VAL B N 1
ATOM 2898 C CA . VAL B 1 171 ? 2.439 1.561 2.49 1 98.94 171 VAL B CA 1
ATOM 2899 C C . VAL B 1 171 ? 2.932 2.838 1.812 1 98.94 171 VAL B C 1
ATOM 2901 O O . VAL B 1 171 ? 4.027 2.865 1.248 1 98.94 171 VAL B O 1
ATOM 2904 N N . LYS B 1 172 ? 2.105 3.842 1.741 1 98.94 172 LYS B N 1
ATOM 2905 C CA . LYS B 1 172 ? 2.578 5.055 1.083 1 98.94 172 LYS B CA 1
ATOM 2906 C C . LYS B 1 172 ? 3.77 5.656 1.823 1 98.94 172 LYS B C 1
ATOM 2908 O O . LYS B 1 172 ? 4.684 6.195 1.2 1 98.94 172 LYS B O 1
ATOM 2913 N N . THR B 1 173 ? 3.783 5.574 3.131 1 98.94 173 THR B N 1
ATOM 2914 C CA . THR B 1 173 ? 4.895 6.078 3.932 1 98.94 173 THR B CA 1
ATOM 2915 C C . THR B 1 173 ? 6.137 5.219 3.736 1 98.94 173 THR B C 1
ATOM 2917 O O . THR B 1 173 ? 7.246 5.738 3.604 1 98.94 173 THR B O 1
ATOM 2920 N N . ILE B 1 174 ? 5.965 3.893 3.711 1 98.94 174 ILE B N 1
ATOM 2921 C CA . ILE B 1 174 ? 7.078 2.979 3.465 1 98.94 174 ILE B CA 1
ATOM 2922 C C . ILE B 1 174 ? 7.719 3.299 2.117 1 98.94 174 ILE B C 1
ATOM 2924 O O . ILE B 1 174 ? 8.93 3.506 2.033 1 98.94 174 ILE B O 1
ATOM 2928 N N . ILE B 1 175 ? 6.898 3.383 1.102 1 98.94 175 ILE B N 1
ATOM 2929 C CA . ILE B 1 175 ? 7.395 3.6 -0.253 1 98.94 175 ILE B CA 1
ATOM 2930 C C . ILE B 1 175 ? 8.008 4.996 -0.363 1 98.94 175 ILE B C 1
ATOM 2932 O O . ILE B 1 175 ? 9.062 5.172 -0.971 1 98.94 175 ILE B O 1
ATOM 2936 N N . GLY B 1 176 ? 7.332 6.004 0.203 1 98.94 176 GLY B N 1
ATOM 2937 C CA . GLY B 1 176 ? 7.914 7.336 0.23 1 98.94 176 GLY B CA 1
ATOM 2938 C C . GLY B 1 176 ? 9.289 7.375 0.866 1 98.94 176 GLY B C 1
ATOM 2939 O O . GLY B 1 176 ? 10.195 8.039 0.357 1 98.94 176 GLY B O 1
ATOM 2940 N N . THR B 1 177 ? 9.461 6.68 1.98 1 98.94 177 THR B N 1
ATOM 2941 C CA . THR B 1 177 ? 10.727 6.609 2.693 1 98.94 177 THR B CA 1
ATOM 2942 C C . THR B 1 177 ? 11.805 5.98 1.814 1 98.94 177 THR B C 1
ATOM 2944 O O . THR B 1 177 ? 12.906 6.523 1.692 1 98.94 177 THR B O 1
ATOM 2947 N N . MET B 1 178 ? 11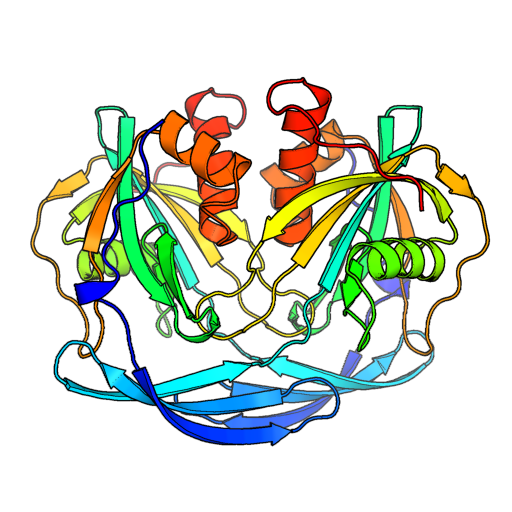.461 4.898 1.223 1 98.81 178 MET B N 1
ATOM 2948 C CA . MET B 1 178 ? 12.445 4.176 0.425 1 98.81 178 MET B CA 1
ATOM 2949 C C . MET B 1 178 ? 12.781 4.945 -0.847 1 98.81 178 MET B C 1
ATOM 2951 O O . MET B 1 178 ? 13.93 4.941 -1.294 1 98.81 178 MET B O 1
ATOM 2955 N N . TRP B 1 179 ? 11.805 5.609 -1.464 1 98.75 179 TRP B N 1
ATOM 2956 C CA . TRP B 1 179 ? 12.062 6.484 -2.602 1 98.75 179 TRP B CA 1
ATOM 2957 C C . TRP B 1 179 ? 12.977 7.641 -2.201 1 98.75 179 TRP B C 1
ATOM 2959 O O . TRP B 1 179 ? 13.891 8 -2.945 1 98.75 179 TRP B O 1
ATOM 2969 N N . LEU B 1 180 ? 12.68 8.242 -1.059 1 98.75 180 LEU B N 1
ATOM 2970 C CA . LEU B 1 180 ? 13.516 9.328 -0.559 1 98.75 180 LEU B CA 1
ATOM 2971 C C . LEU B 1 180 ? 14.969 8.891 -0.418 1 98.75 180 LEU B C 1
ATOM 2973 O O . LEU B 1 180 ? 15.883 9.625 -0.795 1 98.75 180 LEU B O 1
ATOM 2977 N N . GLU B 1 181 ? 15.164 7.695 0.142 1 98.81 181 GLU B N 1
ATOM 2978 C CA . GLU B 1 181 ? 16.516 7.164 0.264 1 98.81 181 GLU B CA 1
ATOM 2979 C C . GLU B 1 181 ? 17.203 7.086 -1.096 1 98.81 181 GLU B C 1
ATOM 2981 O O . GLU B 1 181 ? 18.359 7.496 -1.235 1 98.81 181 GLU B O 1
ATOM 2986 N N . LYS B 1 182 ? 16.5 6.523 -2.109 1 98.75 182 LYS B N 1
ATOM 2987 C CA . LYS B 1 182 ? 17.062 6.395 -3.453 1 98.75 182 LYS B CA 1
ATOM 2988 C C . LYS B 1 182 ? 17.406 7.766 -4.039 1 98.75 182 LYS B C 1
ATOM 2990 O O . LYS B 1 182 ? 18.453 7.934 -4.668 1 98.75 182 LYS B O 1
ATOM 2995 N N . ALA B 1 183 ? 16.531 8.703 -3.783 1 97.75 183 ALA B N 1
ATOM 2996 C CA . ALA B 1 183 ? 16.734 10.047 -4.32 1 97.75 183 ALA B CA 1
ATOM 2997 C C . ALA B 1 183 ? 17.922 10.734 -3.654 1 97.75 183 ALA B C 1
ATOM 2999 O O . ALA B 1 183 ? 18.766 11.32 -4.336 1 97.75 183 ALA B O 1
ATOM 3000 N N . MET B 1 184 ? 18 10.68 -2.346 1 97.19 184 MET B N 1
ATOM 3001 C CA . MET B 1 184 ? 19.031 11.391 -1.581 1 97.19 184 MET B CA 1
ATOM 3002 C C . MET B 1 184 ? 20.406 10.797 -1.833 1 97.19 184 MET B C 1
ATOM 3004 O O . MET B 1 184 ? 21.406 11.508 -1.79 1 97.19 184 MET B O 1
ATOM 3008 N N . SER B 1 185 ? 20.453 9.539 -2.123 1 97.12 185 SER B N 1
ATOM 3009 C CA . SER B 1 185 ? 21.734 8.891 -2.406 1 97.12 185 SER B CA 1
ATOM 3010 C C . SER B 1 185 ? 22.172 9.133 -3.848 1 97.12 185 SER B C 1
ATOM 3012 O O . SER B 1 185 ? 23.312 8.883 -4.207 1 97.12 185 SER B O 1
ATOM 3014 N N . GLY B 1 186 ? 21.203 9.539 -4.719 1 97.25 186 GLY B N 1
ATOM 3015 C CA . GLY B 1 186 ? 21.484 9.734 -6.133 1 97.25 186 GLY B CA 1
ATOM 3016 C C . GLY B 1 186 ? 21.266 8.484 -6.965 1 97.25 186 GLY B C 1
ATOM 3017 O O . GLY B 1 186 ? 21.453 8.508 -8.18 1 97.25 186 GLY B O 1
ATOM 3018 N N . ALA B 1 187 ? 20.844 7.355 -6.34 1 97.75 187 ALA B N 1
ATOM 3019 C CA . ALA B 1 187 ? 20.625 6.105 -7.062 1 97.75 187 ALA B CA 1
ATOM 3020 C C . ALA B 1 187 ? 19.484 6.25 -8.07 1 97.75 187 ALA B C 1
ATOM 3022 O O . ALA B 1 187 ? 19.531 5.672 -9.164 1 97.75 187 ALA B O 1
ATOM 3023 N N . TRP B 1 188 ? 18.438 6.961 -7.703 1 98.19 188 TRP B N 1
ATOM 3024 C CA . TRP B 1 188 ? 17.328 7.305 -8.594 1 98.19 188 TRP B CA 1
ATOM 3025 C C . TRP B 1 188 ? 17.266 8.812 -8.828 1 98.19 188 TRP B C 1
ATOM 3027 O O . TRP B 1 188 ? 16.922 9.57 -7.918 1 98.19 188 TRP B O 1
ATOM 3037 N N . PRO B 1 189 ? 17.562 9.242 -10.016 1 97.06 189 PRO B N 1
ATOM 3038 C CA . PRO B 1 189 ? 17.531 10.68 -10.281 1 97.06 189 PRO B CA 1
ATOM 3039 C C . PRO B 1 189 ? 16.141 11.281 -10.148 1 97.06 189 PRO B C 1
ATOM 3041 O O . PRO B 1 189 ? 15.148 10.641 -10.492 1 97.06 189 PRO B O 1
ATOM 3044 N N . LEU B 1 190 ? 16.125 12.461 -9.625 1 97.38 190 LEU B N 1
ATOM 3045 C CA . LEU B 1 190 ? 14.867 13.188 -9.523 1 97.38 190 LEU B CA 1
ATOM 3046 C C . LEU B 1 190 ? 14.445 13.734 -10.883 1 97.38 190 LEU B C 1
ATOM 3048 O O . LEU B 1 190 ? 15.289 14.141 -11.688 1 97.38 190 LEU B O 1
ATOM 3052 N N . GLY B 1 191 ? 13.164 13.719 -11.094 1 96.62 191 GLY B N 1
ATOM 3053 C CA . GLY B 1 191 ? 12.625 14.312 -12.305 1 96.62 191 GLY B CA 1
ATOM 3054 C C . GLY B 1 191 ? 12.633 15.828 -12.273 1 96.62 191 GLY B C 1
ATOM 3055 O O . GLY B 1 191 ? 13.438 16.438 -11.57 1 96.62 191 GLY B O 1
ATOM 3056 N N . SER B 1 192 ? 11.773 16.406 -13.055 1 97.38 192 SER B N 1
ATOM 3057 C CA . SER B 1 192 ? 11.703 17.859 -13.203 1 97.38 192 SER B CA 1
ATOM 3058 C C . SER B 1 192 ? 11.203 18.531 -11.93 1 97.38 192 SER B C 1
ATOM 3060 O O . SER B 1 192 ? 10.266 18.031 -11.289 1 97.38 192 SER B O 1
ATOM 3062 N N . VAL B 1 193 ? 11.797 19.609 -11.641 1 97.88 193 VAL B N 1
ATOM 3063 C CA . VAL B 1 193 ? 11.352 20.453 -10.539 1 97.88 193 VAL B CA 1
ATOM 3064 C C . VAL B 1 193 ? 10.203 21.359 -11.008 1 97.88 193 VAL B C 1
ATOM 3066 O O . VAL B 1 193 ? 10.305 22 -12.047 1 97.88 193 VAL B O 1
ATOM 3069 N N . ILE B 1 194 ? 9.156 21.375 -10.266 1 97.44 194 ILE B N 1
ATOM 3070 C CA . ILE B 1 194 ? 8 22.219 -10.57 1 97.44 194 ILE B CA 1
ATOM 3071 C C . ILE B 1 194 ? 7.836 23.281 -9.484 1 97.44 194 ILE B C 1
ATOM 3073 O O . ILE B 1 194 ? 7.961 22.984 -8.297 1 97.44 194 ILE B O 1
ATOM 3077 N N . ARG B 1 195 ? 7.512 24.453 -9.859 1 96.25 195 ARG B N 1
ATOM 3078 C CA . ARG B 1 195 ? 7.242 25.562 -8.953 1 96.25 195 ARG B CA 1
ATOM 3079 C C . ARG B 1 195 ? 5.805 26.047 -9.094 1 96.25 195 ARG B C 1
ATOM 3081 O O . ARG B 1 195 ? 5.449 26.656 -10.102 1 96.25 195 ARG B O 1
ATOM 3088 N N . PRO B 1 196 ? 5.066 25.656 -8.117 1 89.81 196 PRO B N 1
ATOM 3089 C CA . PRO B 1 196 ? 3.646 26 -8.258 1 89.81 196 PRO B CA 1
ATOM 3090 C C . PRO B 1 196 ? 3.375 27.484 -8.102 1 89.81 196 PRO B C 1
ATOM 3092 O O . PRO B 1 196 ? 4.141 28.203 -7.438 1 89.81 196 PRO B O 1
#

Nearest PDB structures (foldseek):
  5c7q-assembly1_B  TM=9.919E-01  e=3.661E-24  Bdellovibrio bacteriovorus HD100
  5c8l-assembly1_B  TM=9.934E-01  e=6.874E-24  Bdellovibrio bacteriovorus HD100
  8wv3-assembly1_A  TM=9.315E-01  e=1.621E-18  Bacillus methanolicus
  8wv3-assembly1_D  TM=9.310E-01  e=7.612E-18  Bacillus methanolicus
  8wv3-assembly1_E  TM=8.754E-01  e=4.054E-18  Bacillus methanolicus

Radius of gyration: 20.75 Å; Cα contacts (8 Å, |Δi|>4): 936; chains: 2; bounding box: 47×57×49 Å

InterPro domains:
  IPR000086 NUDIX hydrolase domain [PF00293] (49-155)
  IPR000086 NUDIX hydrolase domain [PS51462] (49-176)
  IPR015797 NUDIX hydrolase-like domain superfamily [SSF55811] (16-181)
  IPR020084 NUDIX hydrolase, conserved site [PS00893] (84-105)
  IPR060538 Nucleoside diphosphate sugar hydrolase, N-terminal domain [PF28549] (13-47)